Protein AF-0000000079728628 (afdb_homodimer)

Nearest PDB structures (foldseek):
  6cni-assembly1_B  TM=8.285E-01  e=4.599E-08  Homo sapiens
  3mxo-assembly2_A-2  TM=8.259E-01  e=7.856E-08  Homo sapiens
  6cni-assembly1_A  TM=7.327E-01  e=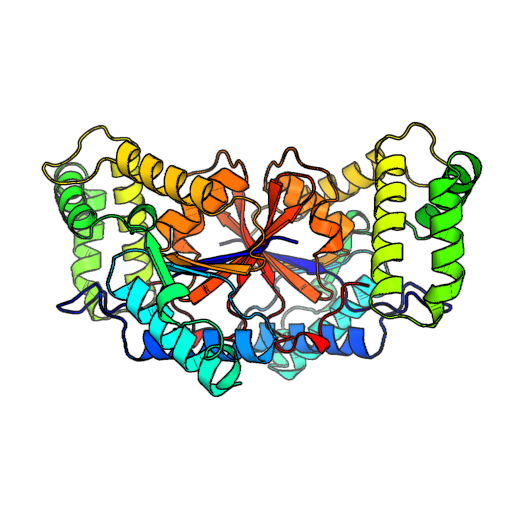1.171E-08  Homo sapiens
  1ebb-assembly1_A  TM=7.357E-01  e=1.485E-08  Geobacillus stearothermophilus
  3mxo-assembly2_B  TM=7.230E-01  e=3.416E-08  Homo sapiens

Organism: NCBI:txid2484979

Radius of gyration: 23.61 Å; Cα contacts (8 Å, |Δi|>4): 895; chains: 2; bounding box: 57×71×53 Å

pLDDT: mean 88.95, std 11.08, range [50.75, 98.69]

Sequence (490 aa):
MSVVYLIRHGQANSRGEDYDLLTDHGKKQSFLLGKYMGENGDIPDRIVTGSLRRHKETAESFLDGLRSVDRRLLKAREEESLVLRDSGWNEFSPELWSAYAKILSEKNPDFHRSLSQFAKVKLQGGIRSAALFFKLTEEILVAWRRGEETPPGIESYSDFECRVSESCERWFSPSDKERTFVFTSGTPISLVLKKILRQDTGSFDWMPWIWNTSLSTFRWVRGRYLPVSVNNVPHLPEKPDRTLFMSVVYLIRHGQANSRGEDYDLLTDHGKKQSFLLGKYMGENGDIPDRIVTGSLRRHKETAESFLDGLRSVDRRLLKAREEESLVLRDSGWNEFSPELWSAYAKILSEKNPDFHRSLSQFAKVKLQGGIRSAALFFKLTEEILVAWRRGEETPPGIESYSDFECRVSESCERWFSPSDKERTFVFTSGTPISLVLKKILRQDTGSFDWMPWIWNTSLSTFRWVRGRYLPVSVNNVPHLPEKPDRTLF

Foldseek 3Di:
DAKEKEWEFFDAPCPDPDRQHHDPLRLVLLLLQLLVCLVVPNAFPAEEFEPGPRRVSSVVSSVNSNCVNPVVSCPVPPVVRRYHYANLQEDWDPVLLVVLLVVCLVVPVVSVVLVVVLVVCVVVDDDVNLVSVVVSVVVSVVVQQVPPDDDPPGDGPVRSLVSLVVVCVVVQDDDPGRYYYYYHHLLSVLQSCCVQVVDPDDSCVCSQPAWHRFIFMWDDDPHGTDGPDDRDSPSCPDPVSIDSD/DAKEKEWEFFDAPCPDPDRQHHDPLRLVLLLLQLLVCLVVPNAFPAEEFEPGPRRVSSVVSSVNSNCVNPVVSCVVPPVVRRYHYANLQEDWDPVLLVVLLVVCLVVPVVSVVLVVVLVVCVVVDDDSNLVSVVVSVVVSVVVQQVPPDDDPPGDGPVRSLVSLVVVCVVVQDDDPGRYYYYYHHLLSVLQVCCVQVVDPDDSCVCSQPAWHRFIFMWDDDPHGTDGPDDRDSPSCPDPVSIDSD

InterPro domains:
  IPR013078 Histidine phosphatase superfamily, clade-1 [PF00300] (4-67)
  IPR013078 Histidine phosphatase superfamily, clade-1 [PF00300] (141-232)
  IPR013078 Histidine phosphatase superfamily, clade-1 [SM00855] (3-192)
  IPR029033 Histidine phosphatase superfamily [G3DSA:3.40.50.1240] (2-242)
  IPR029033 Histidine phosphatase superfamily [SSF53254] (1-239)
  IPR051021 Mitochondrial serine/threonine phosphatase [PTHR20935] (3-238)

Secondary structure (DSSP, 8-state):
--EEEEEEPPPB-TTSS-TTSBPHHHHHHHHHHHHHHHHTT---SEEEE-SSHHHHHHHHHHHHHHHHH-THHHHTS-HHHHEEE-GGGPPPPHHHHHHHHHHHHHH-HHHHHHHHHHHHHTTT-HHHHHHHHHHHHHHHHHHHHHTS---TTPPPHHHHHHHHHHHHHHHSS--S--EEEEEE-HHHHHHHHHHHHT--S-TTSSGGG--TT-EEEEEEETTEEEEEEEEE-TT--SGGG----/--EEEEEEPPPB-TTSS-TTSBPHHHHHHHHHHHHHHHHTT---SEEEE-SSHHHHHHHHHHHHHHHHH-THHHHTS-HHHHEEE-GGGPPPPHHHHHHHHHHHHHH-HHHHHHHHHHHHHTTT-HHHHHHHHHHHHHHHHHHHHHTS---TTPPPHHHHHHHHHHHHHHHSS--S--EEEEEE-HHHHHHHHHHHHT--S-TTSSGGG--TT-EEEEEEETTEEEEEEEEE-TT--SGGG----

Structure (mmCIF, N/CA/C/O backbone):
data_AF-0000000079728628-model_v1
#
loop_
_entity.id
_entity.type
_entity.pdbx_description
1 polymer 'Histidine phosphatase family protein'
#
loop_
_atom_site.group_PDB
_atom_site.id
_atom_site.type_symbol
_atom_site.label_atom_id
_atom_site.label_alt_id
_atom_site.label_comp_id
_atom_site.label_asym_id
_atom_site.label_entity_id
_atom_site.label_seq_id
_atom_site.pdbx_PDB_ins_code
_atom_site.Cartn_x
_atom_site.Cartn_y
_atom_site.Cartn_z
_atom_site.occupancy
_atom_site.B_iso_or_equiv
_atom_site.auth_seq_id
_atom_site.auth_comp_id
_atom_site.auth_asym_id
_atom_site.auth_atom_id
_atom_site.pdbx_PDB_model_num
ATOM 1 N N . MET A 1 1 ? 18.25 7.754 -0.903 1 71.19 1 MET A N 1
ATOM 2 C CA . MET A 1 1 ? 17.672 6.824 0.066 1 71.19 1 MET A CA 1
ATOM 3 C C . MET A 1 1 ? 17.25 5.527 -0.613 1 71.19 1 MET A C 1
ATOM 5 O O . MET A 1 1 ? 16.766 5.547 -1.747 1 71.19 1 MET A O 1
ATOM 9 N N . SER A 1 2 ? 17.688 4.383 -0.015 1 89.19 2 SER A N 1
ATOM 10 C CA . SER A 1 2 ? 17.562 3.053 -0.603 1 89.19 2 SER A CA 1
ATOM 11 C C . SER A 1 2 ? 16.094 2.633 -0.689 1 89.19 2 SER A C 1
ATOM 13 O O . SER A 1 2 ? 15.328 2.83 0.258 1 89.19 2 SER A O 1
ATOM 15 N N . VAL A 1 3 ? 15.719 2.264 -1.877 1 93.88 3 VAL A N 1
ATOM 16 C CA . VAL A 1 3 ? 14.344 1.825 -2.117 1 93.88 3 VAL A CA 1
ATOM 17 C C . VAL A 1 3 ? 14.352 0.425 -2.727 1 93.88 3 VAL A C 1
ATOM 19 O O . VAL A 1 3 ? 15.164 0.125 -3.602 1 93.88 3 VAL A O 1
ATOM 22 N N . VAL A 1 4 ? 13.555 -0.408 -2.25 1 95.62 4 VAL A N 1
ATOM 23 C CA . VAL A 1 4 ? 13.336 -1.728 -2.832 1 95.62 4 VAL A CA 1
ATOM 24 C C . VAL A 1 4 ? 11.898 -1.832 -3.34 1 95.62 4 VAL A C 1
ATOM 26 O O . VAL A 1 4 ? 10.953 -1.515 -2.613 1 95.62 4 VAL A O 1
ATOM 29 N N . TYR A 1 5 ? 11.75 -2.133 -4.59 1 97.06 5 TYR A N 1
ATOM 30 C CA . TYR A 1 5 ? 10.453 -2.443 -5.184 1 97.06 5 TYR A CA 1
ATOM 31 C C . TYR A 1 5 ? 10.242 -3.949 -5.277 1 97.06 5 TYR A C 1
ATOM 33 O O . TYR A 1 5 ? 11.031 -4.652 -5.914 1 97.06 5 TYR A O 1
ATOM 41 N N . LEU A 1 6 ? 9.32 -4.438 -4.617 1 97.81 6 LEU A N 1
ATOM 42 C CA . LEU A 1 6 ? 8.938 -5.836 -4.727 1 97.81 6 LEU A CA 1
ATOM 43 C C . LEU A 1 6 ? 7.762 -6.004 -5.688 1 97.81 6 LEU A C 1
ATOM 45 O O . LEU A 1 6 ? 6.707 -5.391 -5.496 1 97.81 6 LEU A O 1
ATOM 49 N N . ILE A 1 7 ? 7.945 -6.82 -6.742 1 98.69 7 ILE A N 1
ATOM 50 C CA . ILE A 1 7 ? 6.98 -6.891 -7.836 1 98.69 7 ILE A CA 1
ATOM 51 C C . ILE A 1 7 ? 6.543 -8.336 -8.039 1 98.69 7 ILE A C 1
ATOM 53 O O . ILE A 1 7 ? 7.379 -9.234 -8.18 1 98.69 7 ILE A O 1
ATOM 57 N N . ARG A 1 8 ? 5.273 -8.57 -8.07 1 98.56 8 ARG A N 1
ATOM 58 C CA . ARG A 1 8 ? 4.785 -9.891 -8.453 1 98.56 8 ARG A CA 1
ATOM 59 C C . ARG A 1 8 ? 4.871 -10.086 -9.961 1 98.56 8 ARG A C 1
ATOM 61 O O . ARG A 1 8 ? 4.691 -9.141 -10.727 1 98.56 8 ARG A O 1
ATOM 68 N N . HIS A 1 9 ? 5.051 -11.25 -10.375 1 98 9 HIS A N 1
ATOM 69 C CA . HIS A 1 9 ? 5.105 -11.539 -11.805 1 98 9 HIS A CA 1
ATOM 70 C C . HIS A 1 9 ? 3.773 -11.242 -12.477 1 98 9 HIS A C 1
ATOM 72 O O . HIS A 1 9 ? 2.748 -11.109 -11.812 1 98 9 HIS A O 1
ATOM 78 N N . GLY A 1 10 ? 3.836 -11.109 -13.844 1 97.44 10 GLY A N 1
ATOM 79 C CA . GLY A 1 10 ? 2.623 -10.953 -14.625 1 97.44 10 GLY A CA 1
ATOM 80 C C . GLY A 1 10 ? 1.761 -12.203 -14.648 1 97.44 10 GLY A C 1
ATOM 81 O O . GLY A 1 10 ? 2.17 -13.25 -14.148 1 97.44 10 GLY A O 1
ATOM 82 N N . GLN A 1 11 ? 0.566 -12.055 -15.234 1 94.56 11 GLN A N 1
ATOM 83 C CA . GLN A 1 11 ? -0.338 -13.195 -15.32 1 94.56 11 GLN A CA 1
ATOM 84 C C . GLN A 1 11 ? 0.328 -14.375 -16.031 1 94.56 11 GLN A C 1
ATOM 86 O O . GLN A 1 11 ? 0.88 -14.227 -17.109 1 94.56 11 GLN A O 1
ATOM 91 N N . ALA A 1 12 ? 0.303 -15.469 -15.352 1 91 12 ALA A N 1
ATOM 92 C CA . ALA A 1 12 ? 0.895 -16.688 -15.891 1 91 12 ALA A CA 1
ATOM 93 C C . ALA A 1 12 ? -0.183 -17.641 -16.391 1 91 12 ALA A C 1
ATOM 95 O O . ALA A 1 12 ? -1.354 -17.516 -16.031 1 91 12 ALA A O 1
ATOM 96 N N . ASN A 1 13 ? 0.182 -18.422 -17.344 1 78.5 13 ASN A N 1
ATOM 97 C CA . ASN A 1 13 ? -0.717 -19.406 -17.953 1 78.5 13 ASN A CA 1
ATOM 98 C C . ASN A 1 13 ? -0.971 -20.578 -17.016 1 78.5 13 ASN A C 1
ATOM 100 O O . ASN A 1 13 ? -0.383 -21.656 -17.188 1 78.5 13 ASN A O 1
ATOM 104 N N . SER A 1 14 ? -1.771 -20.359 -15.984 1 61.97 14 SER A N 1
ATOM 105 C CA . SER A 1 14 ? -2.029 -21.391 -14.977 1 61.97 14 SER A CA 1
ATOM 106 C C . SER A 1 14 ? -2.768 -22.578 -15.57 1 61.97 14 SER A C 1
ATOM 108 O O . SER A 1 14 ? -2.762 -23.672 -15 1 61.97 14 SER A O 1
ATOM 110 N N . ARG A 1 15 ? -3.418 -22.344 -16.703 1 56 15 ARG A N 1
ATOM 111 C CA . ARG A 1 15 ? -4.281 -23.359 -17.281 1 56 15 ARG A CA 1
ATOM 112 C C . ARG A 1 15 ? -3.562 -24.125 -18.391 1 56 15 ARG A C 1
ATOM 114 O O . ARG A 1 15 ? -4.082 -25.109 -18.922 1 56 15 ARG A O 1
ATOM 121 N N . GLY A 1 16 ? -2.471 -23.562 -18.703 1 52.44 16 GLY A N 1
ATOM 122 C CA . GLY A 1 16 ? -1.885 -24.219 -19.859 1 52.44 16 GLY A CA 1
ATOM 123 C C . GLY A 1 16 ? -0.925 -25.328 -19.5 1 52.44 16 GLY A C 1
ATOM 124 O O . GLY A 1 16 ? -0.85 -25.734 -18.328 1 52.44 16 GLY A O 1
ATOM 125 N N . GLU A 1 17 ? -0.405 -25.922 -20.5 1 53.25 17 GLU A N 1
ATOM 126 C CA . GLU A 1 17 ? 0.553 -27.016 -20.375 1 53.25 17 GLU A CA 1
ATOM 127 C C . GLU A 1 17 ? 1.795 -26.578 -19.609 1 53.25 17 GLU A C 1
ATOM 129 O O . GLU A 1 17 ? 2.369 -27.375 -18.844 1 53.25 17 GLU A O 1
ATOM 134 N N . ASP A 1 18 ? 2.051 -25.234 -19.781 1 65.12 18 ASP A N 1
ATOM 135 C CA . ASP A 1 18 ? 3.236 -24.719 -19.094 1 65.12 18 ASP A CA 1
ATOM 136 C C . ASP A 1 18 ? 2.875 -23.594 -18.125 1 65.12 18 ASP A C 1
ATOM 138 O O . ASP A 1 18 ? 2.695 -22.453 -18.531 1 65.12 18 ASP A O 1
ATOM 142 N N . TYR A 1 19 ? 2.818 -23.906 -16.828 1 67.81 19 TYR A N 1
ATOM 143 C CA . TYR A 1 19 ? 2.305 -23.047 -15.773 1 67.81 19 TYR A CA 1
ATOM 144 C C . TYR A 1 19 ? 3.262 -21.891 -15.484 1 67.81 19 TYR A C 1
ATOM 146 O O . TYR A 1 19 ? 2.879 -20.891 -14.867 1 67.81 19 TYR A O 1
ATOM 154 N N . ASP A 1 20 ? 4.395 -21.969 -16.109 1 82.44 20 ASP A N 1
ATOM 155 C CA . ASP A 1 20 ? 5.418 -21 -15.711 1 82.44 20 ASP A CA 1
ATOM 156 C C . ASP A 1 20 ? 5.641 -19.953 -16.797 1 82.44 20 ASP A C 1
ATOM 158 O O . ASP A 1 20 ? 6.52 -19.109 -16.672 1 82.44 20 ASP A O 1
ATOM 162 N N . LEU A 1 21 ? 4.703 -19.969 -17.812 1 88.31 21 LEU A N 1
ATOM 163 C CA . LEU A 1 21 ? 4.789 -18.984 -18.875 1 88.31 21 LEU A CA 1
ATOM 164 C C . LEU A 1 21 ? 3.791 -17.844 -18.656 1 88.31 21 LEU A C 1
ATOM 166 O O . LEU A 1 21 ? 2.652 -18.094 -18.25 1 88.31 21 LEU A O 1
ATOM 170 N N . LEU A 1 22 ? 4.266 -16.656 -18.984 1 93.81 22 LEU A N 1
ATOM 171 C CA . LEU A 1 22 ? 3.326 -15.547 -18.938 1 93.81 22 LEU A CA 1
ATOM 172 C C . LEU A 1 22 ? 2.328 -15.625 -20.094 1 93.81 22 LEU A C 1
ATOM 174 O O . LEU A 1 22 ? 2.689 -16.016 -21.203 1 93.81 22 LEU A O 1
ATOM 178 N N . THR A 1 23 ? 1.086 -15.336 -19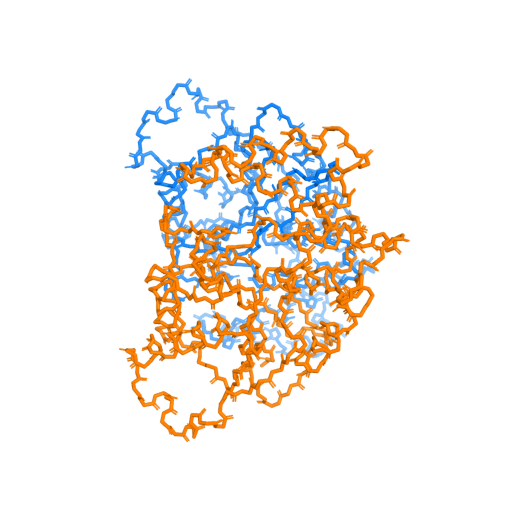.875 1 93.5 23 THR A N 1
ATOM 179 C CA . THR A 1 23 ? 0.132 -15.094 -20.953 1 93.5 23 THR A CA 1
ATOM 180 C C . THR A 1 23 ? 0.472 -13.805 -21.703 1 93.5 23 THR A C 1
ATOM 182 O O . THR A 1 23 ? 1.325 -13.031 -21.25 1 93.5 23 THR A O 1
ATOM 185 N N . ASP A 1 24 ? -0.132 -13.609 -22.844 1 95.12 24 ASP A N 1
ATOM 186 C CA . ASP A 1 24 ? 0.034 -12.336 -23.547 1 95.12 24 ASP A CA 1
ATOM 187 C C . ASP A 1 24 ? -0.398 -11.172 -22.672 1 95.12 24 ASP A C 1
ATOM 189 O O . ASP A 1 24 ? 0.229 -10.109 -22.688 1 95.12 24 ASP A O 1
ATOM 193 N N . HIS A 1 25 ? -1.435 -11.391 -21.938 1 95.88 25 HIS A N 1
ATOM 194 C CA . HIS A 1 25 ? -1.896 -10.367 -21 1 95.88 25 HIS A CA 1
ATOM 195 C C . HIS A 1 25 ? -0.85 -10.078 -19.922 1 95.88 25 HIS A C 1
ATOM 197 O O . HIS A 1 25 ? -0.616 -8.922 -19.578 1 95.88 25 HIS A O 1
ATOM 203 N N . GLY A 1 26 ? -0.226 -11.109 -19.391 1 97 26 GLY A N 1
ATOM 204 C CA . GLY A 1 26 ? 0.833 -10.953 -18.406 1 97 26 GLY A CA 1
ATOM 205 C C . GLY A 1 26 ? 2.018 -10.156 -18.922 1 97 26 GLY A C 1
ATOM 206 O O . GLY A 1 26 ? 2.58 -9.336 -18.203 1 97 26 GLY A O 1
ATOM 207 N N . LYS A 1 27 ? 2.369 -10.43 -20.156 1 97.81 27 LYS A N 1
ATOM 208 C CA . LYS A 1 27 ? 3.449 -9.672 -20.781 1 97.81 27 LYS A CA 1
ATOM 209 C C . LYS A 1 27 ? 3.072 -8.203 -20.938 1 97.81 27 LYS A C 1
ATOM 211 O O . LYS A 1 27 ? 3.893 -7.32 -20.672 1 97.81 27 LYS A O 1
ATOM 216 N N . LYS A 1 28 ? 1.861 -8.039 -21.328 1 98.19 28 LYS A N 1
ATOM 217 C CA . LYS A 1 28 ? 1.373 -6.668 -21.469 1 98.19 28 LYS A CA 1
ATOM 218 C C . LYS A 1 28 ? 1.369 -5.934 -20.141 1 98.19 28 LYS A C 1
ATOM 220 O O . LYS A 1 28 ? 1.788 -4.777 -20.062 1 98.19 28 LYS A O 1
ATOM 225 N N . GLN A 1 29 ? 0.882 -6.555 -19.078 1 98.25 29 GLN A N 1
ATOM 226 C CA . GLN A 1 29 ? 0.913 -5.98 -17.75 1 98.25 29 GLN A CA 1
ATOM 227 C C . GLN A 1 29 ? 2.322 -5.535 -17.375 1 98.25 29 GLN A C 1
ATOM 229 O O . GLN A 1 29 ? 2.516 -4.426 -16.875 1 98.25 29 GLN A O 1
ATOM 234 N N . SER A 1 30 ? 3.24 -6.438 -17.656 1 98.44 30 SER A N 1
ATOM 235 C CA . SER A 1 30 ? 4.633 -6.199 -17.281 1 98.44 30 SER A CA 1
ATOM 236 C C . SER A 1 30 ? 5.223 -5.043 -18.094 1 98.44 30 SER A C 1
ATOM 238 O O . SER A 1 30 ? 5.926 -4.195 -17.531 1 98.44 30 SER A O 1
ATOM 240 N N . PHE A 1 31 ? 4.926 -5.039 -19.359 1 98.5 31 PHE A N 1
ATOM 241 C CA . PHE A 1 31 ? 5.371 -3.961 -20.234 1 98.5 31 PHE A CA 1
ATOM 242 C C . PHE A 1 31 ? 4.844 -2.615 -19.734 1 98.5 31 PHE A C 1
ATOM 244 O O . PHE A 1 31 ? 5.598 -1.645 -19.641 1 98.5 31 PHE A O 1
ATOM 251 N N . LEU A 1 32 ? 3.572 -2.592 -19.422 1 98.38 32 LEU A N 1
ATOM 252 C CA . LEU A 1 32 ? 2.939 -1.359 -18.969 1 98.38 32 LEU A CA 1
ATOM 253 C C . LEU A 1 32 ? 3.566 -0.879 -17.672 1 98.38 32 LEU A C 1
ATOM 255 O O . LEU A 1 32 ? 3.695 0.327 -17.438 1 98.38 32 LEU A O 1
ATOM 259 N N . LEU A 1 33 ? 3.926 -1.809 -16.797 1 98.19 33 LEU A N 1
ATOM 260 C CA . LEU A 1 33 ? 4.605 -1.437 -15.555 1 98.19 33 LEU A CA 1
ATOM 261 C C . LEU A 1 33 ? 5.941 -0.763 -15.852 1 98.19 33 LEU A C 1
ATOM 263 O O . LEU A 1 33 ? 6.262 0.276 -15.266 1 98.19 33 LEU A O 1
ATOM 267 N N . GLY A 1 34 ? 6.695 -1.379 -16.734 1 97.25 34 GLY A N 1
ATOM 268 C CA . GLY A 1 34 ? 7.961 -0.784 -17.125 1 97.25 34 GLY A CA 1
ATOM 269 C C . GLY A 1 34 ? 7.812 0.613 -17.703 1 97.25 34 GLY A C 1
ATOM 270 O O . GLY A 1 34 ? 8.57 1.518 -17.359 1 97.25 34 GLY A O 1
ATOM 271 N N . LYS A 1 35 ? 6.875 0.742 -18.594 1 97.12 35 LYS A N 1
ATOM 272 C CA . LYS A 1 35 ? 6.605 2.043 -19.203 1 97.12 35 LYS A CA 1
ATOM 273 C C . LYS A 1 35 ? 6.238 3.078 -18.141 1 97.12 35 LYS A C 1
ATOM 275 O O . LYS A 1 35 ? 6.77 4.191 -18.141 1 97.12 35 LYS A O 1
ATOM 280 N N . TYR A 1 36 ? 5.34 2.693 -17.25 1 96.81 36 TYR A N 1
ATOM 281 C CA . TYR A 1 36 ? 4.906 3.578 -16.172 1 96.81 36 TYR A CA 1
ATOM 282 C C . TYR A 1 36 ? 6.09 4.031 -15.336 1 96.81 36 TYR A C 1
ATOM 284 O O . TYR A 1 36 ? 6.234 5.223 -15.047 1 96.81 36 TYR A O 1
ATOM 292 N N . MET A 1 37 ? 6.902 3.074 -14.891 1 95.25 37 MET A N 1
ATOM 293 C CA . MET A 1 37 ? 8.055 3.391 -14.047 1 95.25 37 MET A CA 1
ATOM 294 C C . MET A 1 37 ? 9.039 4.293 -14.781 1 95.25 37 MET A C 1
ATOM 296 O O . MET A 1 37 ? 9.57 5.242 -14.203 1 95.25 37 MET A O 1
ATOM 300 N N . GLY A 1 38 ? 9.281 4.012 -16.016 1 93.62 38 GLY A N 1
ATOM 301 C CA . GLY A 1 38 ? 10.148 4.848 -16.828 1 93.62 38 GLY A CA 1
ATOM 302 C C . GLY A 1 38 ? 9.648 6.273 -16.969 1 93.62 38 GLY A C 1
ATOM 303 O O . GLY A 1 38 ? 10.414 7.227 -16.812 1 93.62 38 GLY A O 1
ATOM 304 N N . GLU A 1 39 ? 8.375 6.387 -17.25 1 94.25 39 GLU A N 1
ATOM 305 C CA . GLU A 1 39 ? 7.762 7.699 -17.438 1 94.25 39 GLU A CA 1
ATOM 306 C C . GLU A 1 39 ? 7.832 8.516 -16.141 1 94.25 39 GLU A C 1
ATOM 308 O O . GLU A 1 39 ? 7.871 9.75 -16.188 1 94.25 39 GLU A O 1
ATOM 313 N N . ASN A 1 40 ? 7.852 7.836 -15.062 1 93 40 ASN A N 1
ATOM 314 C CA . ASN A 1 40 ? 7.859 8.523 -13.781 1 93 40 ASN A CA 1
ATOM 315 C C . ASN A 1 40 ? 9.273 8.648 -13.211 1 93 40 ASN A C 1
ATOM 317 O O . ASN A 1 40 ? 9.453 9.094 -12.078 1 93 40 ASN A O 1
ATOM 321 N N . GLY A 1 41 ? 10.297 8.195 -13.891 1 89.81 41 GLY A N 1
ATOM 322 C CA . GLY A 1 41 ? 11.688 8.375 -13.516 1 89.81 41 GLY A CA 1
ATOM 323 C C . GLY A 1 41 ? 12.172 7.355 -12.5 1 89.81 41 GLY A C 1
ATOM 324 O O . GLY A 1 41 ? 13.203 7.559 -11.852 1 89.81 41 GLY A O 1
ATOM 325 N N . ASP A 1 42 ? 11.461 6.324 -12.266 1 91.25 42 ASP A N 1
ATOM 326 C CA . ASP A 1 42 ? 11.875 5.258 -11.359 1 91.25 42 ASP A CA 1
ATOM 327 C C . ASP A 1 42 ? 12.633 4.16 -12.102 1 91.25 42 ASP A C 1
ATOM 329 O O . ASP A 1 42 ? 12.094 3.082 -12.352 1 91.25 42 ASP A O 1
ATOM 333 N N . ILE A 1 43 ? 13.859 4.414 -12.359 1 91.19 43 ILE A N 1
ATOM 334 C CA . ILE A 1 43 ? 14.727 3.547 -13.148 1 91.19 43 ILE A CA 1
ATOM 335 C C . ILE A 1 43 ? 15.531 2.645 -12.219 1 91.19 43 ILE A C 1
ATOM 337 O O . ILE A 1 43 ? 16.172 3.119 -11.273 1 91.19 43 ILE A O 1
ATOM 341 N N . PRO A 1 44 ? 15.531 1.35 -12.508 1 92.06 44 PRO A N 1
ATOM 342 C CA . PRO A 1 44 ? 16.266 0.439 -11.625 1 92.06 44 PRO A CA 1
ATOM 343 C C . PRO A 1 44 ? 17.781 0.625 -11.711 1 92.06 44 PRO A C 1
ATOM 345 O O . PRO A 1 44 ? 18.312 0.827 -12.805 1 92.06 44 PRO A O 1
ATOM 348 N N . ASP A 1 45 ? 18.422 0.64 -10.523 1 90.38 45 ASP A N 1
ATOM 349 C CA . ASP A 1 45 ? 19.875 0.49 -10.445 1 90.38 45 ASP A CA 1
ATOM 350 C C . ASP A 1 45 ? 20.281 -0.983 -10.438 1 90.38 45 ASP A C 1
ATOM 352 O O . ASP A 1 45 ? 21.406 -1.324 -10.789 1 90.38 45 ASP A O 1
ATOM 356 N N . ARG A 1 46 ? 19.328 -1.795 -10.016 1 91.69 46 ARG A N 1
ATOM 357 C CA . ARG A 1 46 ? 19.5 -3.24 -9.914 1 91.69 46 ARG A CA 1
ATOM 358 C C . ARG A 1 46 ? 18.156 -3.963 -10.078 1 91.69 46 ARG A C 1
ATOM 360 O O . ARG A 1 46 ? 17.141 -3.514 -9.555 1 91.69 46 ARG A O 1
ATOM 367 N N . ILE A 1 47 ? 18.25 -5.047 -10.82 1 94.88 47 ILE A N 1
ATOM 368 C CA . ILE A 1 47 ? 17.094 -5.918 -10.953 1 94.88 47 ILE A CA 1
ATOM 369 C C . ILE A 1 47 ? 17.422 -7.316 -10.445 1 94.88 47 ILE A C 1
ATOM 371 O O . ILE A 1 47 ? 18.484 -7.863 -10.773 1 94.88 47 ILE A O 1
ATOM 375 N N . VAL A 1 48 ? 16.625 -7.812 -9.602 1 96.56 48 VAL A N 1
ATOM 376 C CA . VAL A 1 48 ? 16.75 -9.18 -9.094 1 96.56 48 VAL A CA 1
ATOM 377 C C . VAL A 1 48 ? 15.516 -9.984 -9.461 1 96.56 48 VAL A C 1
ATOM 379 O O . VAL A 1 48 ? 14.391 -9.523 -9.281 1 96.56 48 VAL A O 1
ATOM 382 N N . THR A 1 49 ? 15.648 -11.148 -10.07 1 97.38 49 THR A N 1
ATOM 383 C CA . THR A 1 49 ? 14.523 -12.023 -10.367 1 97.38 49 THR A CA 1
ATOM 384 C C . THR A 1 49 ? 14.703 -13.383 -9.695 1 97.38 49 THR A C 1
ATOM 386 O O . THR A 1 49 ? 15.828 -13.812 -9.453 1 97.38 49 THR A O 1
ATOM 389 N N . GLY A 1 50 ? 13.586 -13.992 -9.359 1 97.5 50 GLY A N 1
ATOM 390 C CA . GLY A 1 50 ? 13.672 -15.43 -9.141 1 97.5 50 GLY A CA 1
ATOM 391 C C . GLY A 1 50 ? 14.164 -16.188 -10.367 1 97.5 50 GLY A C 1
ATOM 392 O O . GLY A 1 50 ? 14.469 -15.578 -11.391 1 97.5 50 GLY A O 1
ATOM 393 N N . SER A 1 51 ? 14.227 -17.5 -10.219 1 96.81 51 SER A N 1
ATOM 394 C CA . SER A 1 51 ? 14.758 -18.297 -11.32 1 96.81 51 SER A CA 1
ATOM 395 C C . SER A 1 51 ? 13.641 -18.859 -12.188 1 96.81 51 SER A C 1
ATOM 397 O O . SER A 1 51 ? 13.891 -19.469 -13.227 1 96.81 51 SER A O 1
ATOM 399 N N . LEU A 1 52 ? 12.383 -18.719 -11.797 1 95.31 52 LEU A N 1
ATOM 400 C CA . LEU A 1 52 ? 11.266 -19.219 -12.586 1 95.31 52 LEU A CA 1
ATOM 401 C C . LEU A 1 52 ? 11.117 -18.422 -13.883 1 95.31 52 LEU A C 1
ATOM 403 O O . LEU A 1 52 ? 11.422 -17.234 -13.922 1 95.31 52 LEU A O 1
ATOM 407 N N . ARG A 1 53 ? 10.633 -19.062 -14.891 1 94.94 53 ARG A N 1
ATOM 408 C CA . ARG A 1 53 ? 10.477 -18.422 -16.188 1 94.94 53 ARG A CA 1
ATOM 409 C C . ARG A 1 53 ? 9.547 -17.219 -16.094 1 94.94 53 ARG A C 1
ATOM 411 O O . ARG A 1 53 ? 9.805 -16.172 -16.703 1 94.94 53 ARG A O 1
ATOM 418 N N . ARG A 1 54 ? 8.469 -17.328 -15.367 1 95.56 54 ARG A N 1
ATOM 419 C CA . ARG A 1 54 ? 7.512 -16.234 -15.242 1 95.56 54 ARG A CA 1
ATOM 420 C C . ARG A 1 54 ? 8.156 -15 -14.609 1 95.56 54 ARG A C 1
ATOM 422 O O . ARG A 1 54 ? 7.805 -13.867 -14.938 1 95.56 54 ARG A O 1
ATOM 429 N N . HIS A 1 55 ? 9.109 -15.195 -13.68 1 97.25 55 HIS A N 1
ATOM 430 C CA . HIS A 1 55 ? 9.828 -14.07 -13.094 1 97.25 55 HIS A CA 1
ATOM 431 C C . HIS A 1 55 ? 10.711 -13.383 -14.133 1 97.25 55 HIS A C 1
ATOM 433 O O . HIS A 1 55 ? 10.68 -12.156 -14.266 1 97.25 55 HIS A O 1
ATOM 439 N N . LYS A 1 56 ? 11.414 -14.219 -14.859 1 96.5 56 LYS A N 1
ATOM 440 C CA . LYS A 1 56 ? 12.344 -13.711 -15.867 1 96.5 56 LYS A CA 1
ATOM 441 C C . LYS A 1 56 ? 11.602 -12.992 -16.984 1 96.5 56 LYS A C 1
ATOM 443 O O . LYS A 1 56 ? 11.984 -11.898 -17.391 1 96.5 56 LYS A O 1
ATOM 448 N N . GLU A 1 57 ? 10.539 -13.617 -17.438 1 96.75 57 GLU A N 1
ATOM 449 C CA . GLU A 1 57 ? 9.75 -13.023 -18.516 1 96.75 57 GLU A CA 1
ATOM 450 C C . GLU A 1 57 ? 9.125 -11.695 -18.078 1 96.75 57 GLU A C 1
ATOM 452 O O . GLU A 1 57 ? 9.008 -10.773 -18.875 1 96.75 57 GLU A O 1
ATOM 457 N N . THR A 1 58 ? 8.703 -11.664 -16.844 1 97.88 58 THR A N 1
ATOM 458 C CA . THR A 1 58 ? 8.148 -10.414 -16.328 1 97.88 58 THR A CA 1
ATOM 459 C C . THR A 1 58 ? 9.188 -9.305 -16.359 1 97.88 58 THR A C 1
ATOM 461 O O . THR A 1 58 ? 8.906 -8.195 -16.812 1 97.88 58 THR A O 1
ATOM 464 N N . ALA A 1 59 ? 10.367 -9.602 -15.867 1 97.12 59 ALA A N 1
ATOM 465 C CA . ALA A 1 59 ? 11.453 -8.617 -15.852 1 97.12 59 ALA A CA 1
ATOM 466 C C . ALA A 1 59 ? 11.812 -8.18 -17.266 1 97.12 59 ALA A C 1
ATOM 468 O O . ALA A 1 59 ? 12.055 -6.996 -17.516 1 97.12 59 ALA A O 1
ATOM 469 N N . GLU A 1 60 ? 11.836 -9.148 -18.141 1 96.19 60 GLU A N 1
ATOM 470 C CA . GLU A 1 60 ? 12.164 -8.844 -19.531 1 96.19 60 GLU A CA 1
ATOM 471 C C . GLU A 1 60 ? 11.141 -7.898 -20.141 1 96.19 60 GLU A C 1
ATOM 473 O O . GLU A 1 60 ? 11.508 -6.906 -20.781 1 96.19 60 GLU A O 1
ATOM 478 N N . SER A 1 61 ? 9.859 -8.234 -20.031 1 97.5 61 SER A N 1
ATOM 479 C CA . SER A 1 61 ? 8.797 -7.387 -20.562 1 97.5 61 SER A CA 1
ATOM 480 C C . SER A 1 61 ? 8.812 -6.012 -19.891 1 97.5 61 SER A C 1
ATOM 482 O O . SER A 1 61 ? 8.539 -5 -20.547 1 97.5 61 SER A O 1
ATOM 484 N N . PHE A 1 62 ? 9.055 -5.977 -18.609 1 97.5 62 PHE A N 1
ATOM 485 C CA . PHE A 1 62 ? 9.211 -4.723 -17.875 1 97.5 62 PHE A CA 1
ATOM 486 C C . PHE A 1 62 ? 10.305 -3.863 -18.5 1 97.5 62 PHE A C 1
ATOM 488 O O . PHE A 1 62 ? 10.102 -2.672 -18.75 1 97.5 62 PHE A O 1
ATOM 495 N N . LEU A 1 63 ? 11.445 -4.453 -18.75 1 95 63 LEU A N 1
ATOM 496 C CA . LEU A 1 63 ? 12.57 -3.734 -19.359 1 95 63 LEU A CA 1
ATOM 497 C C . LEU A 1 63 ? 12.195 -3.217 -20.75 1 95 63 LEU A C 1
ATOM 499 O O . LEU A 1 63 ? 12.609 -2.121 -21.125 1 95 63 LEU A O 1
ATOM 503 N N . ASP A 1 64 ? 11.469 -4.059 -21.469 1 95.38 64 ASP A N 1
ATOM 504 C CA . ASP A 1 64 ? 10.977 -3.594 -22.766 1 95.38 64 ASP A CA 1
ATOM 505 C C . ASP A 1 64 ? 10.133 -2.33 -22.609 1 95.38 64 ASP A C 1
ATOM 507 O O . ASP A 1 64 ? 10.25 -1.398 -23.406 1 95.38 64 ASP A O 1
ATOM 511 N N . GLY A 1 65 ? 9.273 -2.342 -21.609 1 96.5 65 GLY A N 1
ATOM 512 C CA . GLY A 1 65 ? 8.484 -1.155 -21.312 1 96.5 65 GLY A CA 1
ATOM 513 C C . GLY A 1 65 ? 9.336 0.055 -20.969 1 96.5 65 GLY A C 1
ATOM 514 O O . GLY A 1 65 ? 9.055 1.166 -21.422 1 96.5 65 GLY A O 1
ATOM 515 N N . LEU A 1 66 ? 10.305 -0.155 -20.141 1 94.12 66 LEU A N 1
ATOM 516 C CA . LEU A 1 66 ? 11.227 0.911 -19.766 1 94.12 66 LEU A CA 1
ATOM 517 C C . LEU A 1 66 ? 11.922 1.488 -20.984 1 94.12 66 LEU A C 1
ATOM 519 O O . LEU A 1 66 ? 12.039 2.707 -21.125 1 94.12 66 LEU A O 1
ATOM 523 N N . ARG A 1 67 ? 12.359 0.648 -21.828 1 92.62 67 ARG A N 1
ATOM 524 C CA . ARG A 1 67 ? 13.078 1.044 -23.047 1 92.62 67 ARG A CA 1
ATOM 525 C C . ARG A 1 67 ? 12.18 1.849 -23.969 1 92.62 67 ARG A C 1
ATOM 527 O O . ARG A 1 67 ? 12.656 2.703 -24.719 1 92.62 67 ARG A O 1
ATOM 534 N N . SER A 1 68 ? 10.922 1.552 -23.938 1 94.25 68 SER A N 1
ATOM 535 C CA . SER A 1 68 ? 9.984 2.262 -24.797 1 94.25 68 SER A CA 1
ATOM 536 C C . SER A 1 68 ? 9.898 3.738 -24.422 1 94.25 68 SER A C 1
ATOM 538 O O . SER A 1 68 ? 9.461 4.562 -25.234 1 94.25 68 SER A O 1
ATOM 540 N N . VAL A 1 69 ? 10.195 4.117 -23.25 1 92 69 VAL A N 1
ATOM 541 C CA . VAL A 1 69 ? 10.18 5.496 -22.781 1 92 69 VAL A CA 1
ATOM 542 C C . VAL A 1 69 ? 11.508 6.172 -23.109 1 92 69 VAL A C 1
ATOM 544 O O . VAL A 1 69 ? 11.531 7.277 -23.641 1 92 69 VAL A O 1
ATOM 547 N N . ASP A 1 70 ? 12.594 5.641 -22.672 1 80.06 70 ASP A N 1
ATOM 548 C CA . ASP A 1 70 ? 13.93 6.145 -22.969 1 80.06 70 ASP A CA 1
ATOM 549 C C . ASP A 1 70 ? 14.906 4.996 -23.203 1 80.06 70 ASP A C 1
ATOM 551 O O . ASP A 1 70 ? 15.266 4.273 -22.281 1 80.06 70 ASP A O 1
ATOM 555 N N . ARG A 1 71 ? 15.297 4.91 -24.359 1 67.56 71 ARG A N 1
ATOM 556 C CA . ARG A 1 71 ? 16.188 3.828 -24.766 1 67.56 71 ARG A CA 1
ATOM 557 C C . ARG A 1 71 ? 17.547 3.951 -24.078 1 67.56 71 ARG A C 1
ATOM 559 O O . ARG A 1 71 ? 18.234 2.951 -23.875 1 67.56 71 ARG A O 1
ATOM 566 N N . ARG A 1 72 ? 17.953 5.137 -23.859 1 64.56 72 ARG A N 1
ATOM 567 C CA . ARG A 1 72 ? 19.281 5.418 -23.312 1 64.56 72 ARG A CA 1
ATOM 568 C C . ARG A 1 72 ? 19.344 5.082 -21.828 1 64.56 72 ARG A C 1
ATOM 570 O O . ARG A 1 72 ? 20.438 5.051 -21.25 1 64.56 72 ARG A O 1
ATOM 577 N N . LEU A 1 73 ? 18.266 4.953 -21.281 1 63.25 73 LEU A N 1
ATOM 578 C CA . LEU A 1 73 ? 18.156 4.809 -19.828 1 63.25 73 LEU A CA 1
ATOM 579 C C . LEU A 1 73 ? 18.891 3.564 -19.359 1 63.25 73 LEU A C 1
ATOM 581 O O . LEU A 1 73 ? 19.469 3.562 -18.266 1 63.25 73 LEU A O 1
ATOM 585 N N . LEU A 1 74 ? 18.797 2.457 -20.328 1 62.06 74 LEU A N 1
ATOM 586 C CA . LEU A 1 74 ? 19.391 1.215 -19.844 1 62.06 74 LEU A CA 1
ATOM 587 C C . LEU A 1 74 ? 20.781 1.004 -20.422 1 62.06 74 LEU A C 1
ATOM 589 O O . LEU A 1 74 ? 21.5 0.094 -20.016 1 62.06 74 LEU A O 1
ATOM 593 N N . LYS A 1 75 ? 21.094 1.69 -21.547 1 54.53 75 LYS A N 1
ATOM 594 C CA . LYS A 1 75 ? 22.328 1.414 -22.266 1 54.53 75 LYS A CA 1
ATOM 595 C C . LYS A 1 75 ? 23.547 1.54 -21.359 1 54.53 75 LYS A C 1
ATOM 597 O O . LYS A 1 75 ? 24.5 0.778 -21.484 1 54.53 75 LYS A O 1
ATOM 602 N N . ALA A 1 76 ? 23.703 2.678 -20.844 1 50.75 76 ALA A N 1
ATOM 603 C CA . ALA A 1 76 ? 25 2.898 -20.219 1 50.75 76 ALA A CA 1
ATOM 604 C C . ALA A 1 76 ? 25.328 1.79 -19.234 1 50.75 76 ALA A C 1
ATOM 606 O O . ALA A 1 76 ? 26.469 1.676 -18.766 1 50.75 76 ALA A O 1
ATOM 607 N N . ARG A 1 77 ? 24.219 1.316 -18.516 1 52.38 77 ARG A N 1
ATOM 608 C CA . ARG A 1 77 ? 24.469 0.284 -17.516 1 52.38 77 ARG A CA 1
ATOM 609 C C . ARG A 1 77 ? 24.5 -1.101 -18.141 1 52.38 77 ARG A C 1
ATOM 611 O O . ARG A 1 77 ? 23.688 -1.405 -19.031 1 52.38 77 ARG A O 1
ATOM 618 N N . GLU A 1 78 ? 25.578 -1.623 -18.516 1 52.53 78 GLU A N 1
ATOM 619 C CA . GLU A 1 78 ? 25.641 -2.969 -19.078 1 52.53 78 GLU A CA 1
ATOM 620 C C . GLU A 1 78 ? 24.484 -3.832 -18.594 1 52.53 78 GLU A C 1
ATOM 622 O O . GLU A 1 78 ? 24.375 -4.117 -17.406 1 52.53 78 GLU A O 1
ATOM 627 N N . GLU A 1 79 ? 23.375 -3.914 -19.344 1 54.78 79 GLU A N 1
ATOM 628 C CA . GLU A 1 79 ? 22.141 -4.645 -19.062 1 54.78 79 GLU A CA 1
ATOM 629 C C . GLU A 1 79 ? 22.422 -5.922 -18.266 1 54.78 79 GLU A C 1
ATOM 631 O O . GLU A 1 79 ? 21.672 -6.262 -17.359 1 54.78 79 GLU A O 1
ATOM 636 N N . GLU A 1 80 ? 23.438 -6.668 -18.781 1 57.03 80 GLU A N 1
ATOM 637 C CA . GLU A 1 80 ? 23.734 -7.953 -18.156 1 57.03 80 GLU A CA 1
ATOM 638 C C . GLU A 1 80 ? 24.078 -7.781 -16.672 1 57.03 80 GLU A C 1
ATOM 640 O O . GLU A 1 80 ? 23.766 -8.656 -15.859 1 57.03 80 GLU A O 1
ATOM 645 N N . SER A 1 81 ? 24.594 -6.609 -16.438 1 61.84 81 SER A N 1
ATOM 646 C CA . SER A 1 81 ? 25.031 -6.367 -15.07 1 61.84 81 SER A CA 1
ATOM 647 C C . SER A 1 81 ? 23.891 -5.801 -14.227 1 61.84 81 SER A C 1
ATOM 649 O O . SER A 1 81 ? 23.969 -5.77 -13 1 61.84 81 SER A O 1
ATOM 651 N N . LEU A 1 82 ? 22.75 -5.711 -14.852 1 80.69 82 LEU A N 1
ATOM 652 C CA . LEU A 1 82 ? 21.625 -5.074 -14.18 1 80.69 82 LEU A CA 1
ATOM 653 C C . LEU A 1 82 ? 20.688 -6.117 -13.586 1 80.69 82 LEU A C 1
ATOM 655 O O . LEU A 1 82 ? 20.109 -5.902 -12.508 1 80.69 82 LEU A O 1
ATOM 659 N N . VAL A 1 83 ? 20.719 -7.324 -14.188 1 89.81 83 VAL A N 1
ATOM 660 C CA . VAL A 1 83 ? 19.75 -8.336 -13.781 1 89.81 83 VAL A CA 1
ATOM 661 C C . VAL A 1 83 ? 20.453 -9.484 -13.078 1 89.81 83 VAL A C 1
ATOM 663 O O . VAL A 1 83 ? 21.312 -10.148 -13.664 1 89.81 83 VAL A O 1
ATOM 666 N N . LEU A 1 84 ? 20.188 -9.711 -11.883 1 93.19 84 LEU A N 1
ATOM 667 C CA . LEU A 1 84 ? 20.703 -10.812 -11.078 1 93.19 84 LEU A CA 1
ATOM 668 C C . LEU A 1 84 ? 19.594 -11.828 -10.781 1 93.19 84 LEU A C 1
ATOM 670 O O . LEU A 1 84 ? 18.422 -11.484 -10.734 1 93.19 84 LEU A O 1
ATOM 674 N N . ARG A 1 85 ? 20.078 -13.094 -10.672 1 96.38 85 ARG A N 1
ATOM 675 C CA . ARG A 1 85 ? 19.125 -14.164 -10.352 1 96.38 85 ARG A CA 1
ATOM 676 C C . ARG A 1 85 ? 19.312 -14.641 -8.922 1 96.38 85 ARG A C 1
ATOM 678 O O . ARG A 1 85 ? 20.453 -14.773 -8.445 1 96.38 85 ARG A O 1
ATOM 685 N N . ASP A 1 86 ? 18.203 -14.789 -8.211 1 97.94 86 ASP A N 1
ATOM 686 C CA . ASP A 1 86 ? 18.188 -15.312 -6.844 1 97.94 86 ASP A CA 1
ATOM 687 C C . ASP A 1 86 ? 17.016 -16.266 -6.633 1 97.94 86 ASP A C 1
ATOM 689 O O . ASP A 1 86 ? 15.891 -15.82 -6.41 1 97.94 86 ASP A O 1
ATOM 693 N N . SER A 1 87 ? 17.281 -17.578 -6.625 1 97.94 87 SER A N 1
ATOM 694 C CA . SER A 1 87 ? 16.234 -18.594 -6.559 1 97.94 87 SER A CA 1
ATOM 695 C C . SER A 1 87 ? 15.523 -18.562 -5.207 1 97.94 87 SER A C 1
ATOM 697 O O . SER A 1 87 ? 14.469 -19.188 -5.047 1 97.94 87 SER A O 1
ATOM 699 N N . GLY A 1 88 ? 16.047 -17.844 -4.25 1 98.25 88 GLY A N 1
ATOM 700 C CA . GLY A 1 88 ? 15.367 -17.672 -2.979 1 98.25 88 GLY A CA 1
ATOM 701 C C . GLY A 1 88 ? 14.023 -16.984 -3.111 1 98.25 88 GLY A C 1
ATOM 702 O O . GLY A 1 88 ? 13.164 -17.109 -2.238 1 98.25 88 GLY A O 1
ATOM 703 N N . TRP A 1 89 ? 13.773 -16.312 -4.223 1 98.19 89 TRP A N 1
ATOM 704 C CA . TRP A 1 89 ? 12.547 -15.562 -4.461 1 98.19 89 TRP A CA 1
ATOM 705 C C . TRP A 1 89 ? 11.516 -16.422 -5.195 1 98.19 89 TRP A C 1
ATOM 707 O O . TRP A 1 89 ? 10.422 -15.945 -5.504 1 98.19 89 TRP A O 1
ATOM 717 N N . ASN A 1 90 ? 11.859 -17.672 -5.488 1 97.44 90 ASN A N 1
ATOM 718 C CA . ASN A 1 90 ? 10.953 -18.547 -6.23 1 97.44 90 ASN A CA 1
ATOM 719 C C . ASN A 1 90 ? 9.703 -18.859 -5.422 1 97.44 90 ASN A C 1
ATOM 721 O O . ASN A 1 90 ? 9.766 -19.016 -4.199 1 97.44 90 ASN A O 1
ATOM 725 N N . GLU A 1 91 ? 8.617 -18.953 -6.121 1 94.88 91 GLU A N 1
ATOM 726 C CA . GLU A 1 91 ? 7.414 -19.547 -5.547 1 94.88 91 GLU A CA 1
ATOM 727 C C . GLU A 1 91 ? 7.633 -21.031 -5.234 1 94.88 91 GLU A C 1
ATOM 729 O O . GLU A 1 91 ? 8.555 -21.656 -5.758 1 94.88 91 GLU A O 1
ATOM 734 N N . PHE A 1 92 ? 6.762 -21.547 -4.316 1 92.69 92 PHE A N 1
ATOM 735 C CA . PHE A 1 92 ? 6.805 -22.984 -4.09 1 92.69 92 PHE A CA 1
ATOM 736 C C . PHE A 1 92 ? 6.461 -23.75 -5.367 1 92.69 92 PHE A C 1
ATOM 738 O O . PHE A 1 92 ? 5.82 -23.203 -6.266 1 92.69 92 PHE A O 1
ATOM 745 N N . SER A 1 93 ? 6.848 -24.953 -5.457 1 91.06 93 SER A N 1
ATOM 746 C CA . SER A 1 93 ? 6.652 -25.766 -6.652 1 91.06 93 SER A CA 1
ATOM 747 C C . SER A 1 93 ? 5.176 -26.062 -6.875 1 91.06 93 SER A C 1
ATOM 749 O O . SER A 1 93 ? 4.438 -26.328 -5.922 1 91.06 93 SER A O 1
ATOM 751 N N . PRO A 1 94 ? 4.785 -26.078 -8.125 1 87.38 94 PRO A N 1
ATOM 752 C CA . PRO A 1 94 ? 3.4 -26.453 -8.43 1 87.38 94 PRO A CA 1
ATOM 753 C C . PRO A 1 94 ? 3.035 -27.844 -7.93 1 87.38 94 PRO A C 1
ATOM 755 O O . PRO A 1 94 ? 1.864 -28.109 -7.652 1 87.38 94 PRO A O 1
ATOM 758 N N . GLU A 1 95 ? 4.031 -28.672 -7.801 1 91.5 95 GLU A N 1
ATOM 759 C CA . GLU A 1 95 ? 3.799 -30.031 -7.324 1 91.5 95 GLU A CA 1
ATOM 760 C C . GLU A 1 95 ? 3.303 -30.031 -5.879 1 91.5 95 GLU A C 1
ATOM 762 O O . GLU A 1 95 ? 2.672 -30.984 -5.434 1 91.5 95 GLU A O 1
ATOM 767 N N . LEU A 1 96 ? 3.656 -28.969 -5.203 1 93.56 96 LEU A N 1
ATOM 768 C CA . LEU A 1 96 ? 3.186 -28.828 -3.83 1 93.56 96 LEU A CA 1
ATOM 769 C C . LEU A 1 96 ? 1.662 -28.891 -3.77 1 93.56 96 LEU A C 1
ATOM 771 O O . LEU A 1 96 ? 1.095 -29.625 -2.951 1 93.56 96 LEU A O 1
ATOM 775 N N . TRP A 1 97 ? 1.05 -28.188 -4.637 1 89.69 97 TRP A N 1
ATOM 776 C CA . TRP A 1 97 ? -0.406 -28.094 -4.656 1 89.69 97 TRP A CA 1
ATOM 777 C C . TRP A 1 97 ? -1.034 -29.469 -4.863 1 89.69 97 TRP A C 1
ATOM 779 O O . TRP A 1 97 ? -1.896 -29.891 -4.09 1 89.69 97 TRP A O 1
ATOM 789 N N . SER A 1 98 ? -0.525 -30.219 -5.879 1 90.56 98 SER A N 1
ATOM 790 C CA . SER A 1 98 ? -1.097 -31.531 -6.191 1 90.56 98 SER A CA 1
ATOM 791 C C . SER A 1 98 ? -0.817 -32.531 -5.078 1 90.56 98 SER A C 1
ATOM 793 O O . SER A 1 98 ? -1.68 -33.344 -4.742 1 90.56 98 SER A O 1
ATOM 795 N N . ALA A 1 99 ? 0.364 -32.438 -4.539 1 94.88 99 ALA A N 1
ATOM 796 C CA . ALA A 1 99 ? 0.754 -33.375 -3.494 1 94.88 99 ALA A CA 1
ATOM 797 C C . ALA A 1 99 ? -0.11 -33.219 -2.248 1 94.88 99 ALA A C 1
ATOM 799 O O . ALA A 1 99 ? -0.642 -34.188 -1.716 1 94.88 99 ALA A O 1
ATOM 800 N N . TYR A 1 100 ? -0.28 -32.031 -1.837 1 94.88 100 TYR A N 1
ATOM 801 C CA . TYR A 1 100 ? -1.063 -31.766 -0.633 1 94.88 100 TYR A CA 1
ATOM 802 C C . TYR A 1 100 ? -2.553 -31.938 -0.906 1 94.88 100 TYR A C 1
ATOM 804 O O . TYR A 1 100 ? -3.307 -32.375 -0.025 1 94.88 100 TYR A O 1
ATOM 812 N N . ALA A 1 101 ? -2.949 -31.562 -2.115 1 94.06 101 ALA A N 1
ATOM 813 C CA . ALA A 1 101 ? -4.352 -31.781 -2.465 1 94.06 101 ALA A CA 1
ATOM 814 C C . ALA A 1 101 ? -4.73 -33.25 -2.338 1 94.06 101 ALA A C 1
ATOM 816 O O . ALA A 1 101 ? -5.809 -33.594 -1.844 1 94.06 101 ALA A O 1
ATOM 817 N N . LYS A 1 102 ? -3.877 -34.125 -2.779 1 93.69 102 LYS A N 1
ATOM 818 C CA . LYS A 1 102 ? -4.121 -35.562 -2.684 1 93.69 102 LYS A CA 1
ATOM 819 C C . LYS A 1 102 ? -4.254 -36 -1.228 1 93.69 102 LYS A C 1
ATOM 821 O O . LYS A 1 102 ? -5.195 -36.688 -0.87 1 93.69 102 LYS A O 1
ATOM 826 N N . ILE A 1 103 ? -3.348 -35.562 -0.44 1 94.69 103 ILE A N 1
ATOM 827 C CA . ILE A 1 103 ? -3.312 -35.938 0.968 1 94.69 103 ILE A CA 1
ATOM 828 C C . ILE A 1 103 ? -4.562 -35.438 1.674 1 94.69 103 ILE A C 1
ATOM 830 O O . ILE A 1 103 ? -5.234 -36.156 2.393 1 94.69 103 ILE A O 1
ATOM 834 N N . LEU A 1 104 ? -4.898 -34.156 1.484 1 95.5 104 LEU A N 1
ATOM 835 C CA . LEU A 1 104 ? -6.023 -33.5 2.16 1 95.5 104 LEU A CA 1
ATOM 836 C C . LEU A 1 104 ? -7.348 -34.094 1.686 1 95.5 104 LEU A C 1
ATOM 838 O O . LEU A 1 104 ? -8.289 -34.219 2.471 1 95.5 104 LEU A O 1
ATOM 842 N N . SER A 1 105 ? -7.371 -34.375 0.389 1 95.38 105 SER A N 1
ATOM 843 C CA . SER A 1 105 ? -8.594 -34.969 -0.167 1 95.38 105 SER A CA 1
ATOM 844 C C . SER A 1 105 ? -8.906 -36.312 0.474 1 95.38 105 SER A C 1
ATOM 846 O O . SER A 1 105 ? -10.078 -36.656 0.664 1 95.38 105 SER A O 1
ATOM 848 N N . GLU A 1 106 ? -7.961 -37.062 0.828 1 94.38 106 GLU A N 1
ATOM 849 C CA . GLU A 1 106 ? -8.125 -38.406 1.442 1 94.38 106 GLU A CA 1
ATOM 850 C C . GLU A 1 106 ? -8.539 -38.281 2.906 1 94.38 106 GLU A C 1
ATOM 852 O O . GLU A 1 106 ? -9.25 -39.125 3.428 1 94.38 106 GLU A O 1
ATOM 857 N N . LYS A 1 107 ? -8.156 -37.219 3.545 1 93.94 107 LYS A N 1
ATOM 858 C CA . LYS A 1 107 ? -8.328 -37.125 4.988 1 93.94 107 LYS A CA 1
ATOM 859 C C . LYS A 1 107 ? -9.57 -36.281 5.324 1 93.94 107 LYS A C 1
ATOM 861 O O . LYS A 1 107 ? -10.133 -36.406 6.414 1 93.94 107 LYS A O 1
ATOM 866 N N . ASN A 1 108 ? -9.945 -35.406 4.449 1 94.94 108 ASN A N 1
ATOM 867 C CA . ASN A 1 108 ? -11 -34.438 4.734 1 94.94 108 ASN A CA 1
ATOM 868 C C . ASN A 1 108 ? -12.078 -34.438 3.658 1 94.94 108 ASN A C 1
ATOM 870 O O . ASN A 1 108 ? -11.891 -33.875 2.572 1 94.94 108 ASN A O 1
ATOM 874 N N . PRO A 1 109 ? -13.227 -34.906 3.949 1 95.88 109 PRO A N 1
ATOM 875 C CA . PRO A 1 109 ? -14.305 -35 2.967 1 95.88 109 PRO A CA 1
ATOM 876 C C . PRO A 1 109 ? -14.727 -33.656 2.412 1 95.88 109 PRO A C 1
ATOM 878 O O . PRO A 1 109 ? -15.094 -33.562 1.238 1 95.88 109 PRO A O 1
ATOM 881 N N . ASP A 1 110 ? -14.648 -32.688 3.246 1 95.56 110 ASP A N 1
ATOM 882 C CA . ASP A 1 110 ? -15.023 -31.344 2.777 1 95.56 110 ASP A CA 1
ATOM 883 C C . ASP A 1 110 ? -14.031 -30.828 1.735 1 95.56 110 ASP A C 1
ATOM 885 O O . ASP A 1 110 ? -14.43 -30.203 0.745 1 95.56 110 ASP A O 1
ATOM 889 N N . PHE A 1 111 ? -12.805 -31.031 2 1 96.19 111 PHE A N 1
ATOM 890 C CA . PHE A 1 111 ? -11.781 -30.656 1.03 1 96.19 111 PHE A CA 1
ATOM 891 C C . PHE A 1 111 ? -11.977 -31.406 -0.282 1 96.19 111 PHE A C 1
ATOM 893 O O . PHE A 1 111 ? -11.891 -30.812 -1.359 1 96.19 111 PHE A O 1
ATOM 900 N N . HIS A 1 112 ? -12.273 -32.688 -0.202 1 95.88 112 HIS A N 1
ATOM 901 C CA . HIS A 1 112 ? -12.508 -33.5 -1.383 1 95.88 112 HIS A CA 1
ATOM 902 C C . HIS A 1 112 ? -13.664 -32.938 -2.219 1 95.88 112 HIS A C 1
ATOM 904 O O . HIS A 1 112 ? -13.57 -32.875 -3.447 1 95.88 112 HIS A O 1
ATOM 910 N N . ARG A 1 113 ? -14.688 -32.594 -1.559 1 95.75 113 ARG A N 1
ATOM 911 C CA . ARG A 1 113 ? -15.852 -32.062 -2.248 1 95.75 113 ARG A CA 1
ATOM 912 C C . ARG A 1 113 ? -15.5 -30.766 -2.973 1 95.75 113 ARG A C 1
ATOM 914 O O . ARG A 1 113 ? -15.883 -30.562 -4.129 1 95.75 113 ARG A O 1
ATOM 921 N N . SER A 1 114 ? -14.758 -29.891 -2.227 1 95.12 114 SER A N 1
ATOM 922 C CA . SER A 1 114 ? -14.359 -28.625 -2.82 1 95.12 114 SER A CA 1
ATOM 923 C C . SER A 1 114 ? -13.438 -28.828 -4.02 1 95.12 114 SER A C 1
ATOM 925 O O . SER A 1 114 ? -13.555 -28.141 -5.031 1 95.12 114 SER A O 1
ATOM 927 N N . LEU A 1 115 ? -12.57 -29.75 -3.914 1 94.69 115 LEU A N 1
ATOM 928 C CA . LEU A 1 115 ? -11.633 -30.062 -4.988 1 94.69 115 LEU A CA 1
ATOM 929 C C . LEU A 1 115 ? -12.375 -30.578 -6.215 1 94.69 115 LEU A C 1
ATOM 931 O O . LEU A 1 115 ? -12.047 -30.203 -7.348 1 94.69 115 LEU A O 1
ATOM 935 N N . SER A 1 116 ? -13.352 -31.422 -5.969 1 94.06 116 SER A N 1
ATOM 936 C CA . SER A 1 116 ? -14.172 -31.953 -7.059 1 94.06 116 SER A CA 1
ATOM 937 C C . SER A 1 116 ? -14.953 -30.828 -7.75 1 94.06 116 SER A C 1
ATOM 939 O O . SER A 1 116 ? -15.062 -30.812 -8.977 1 94.06 116 SER A O 1
ATOM 941 N N . GLN A 1 117 ? -15.508 -30 -6.953 1 93.38 117 GLN A N 1
ATOM 942 C CA . GLN A 1 117 ? -16.234 -28.859 -7.504 1 93.38 117 GLN A CA 1
ATOM 943 C C . GLN A 1 117 ? -15.312 -27.984 -8.344 1 93.38 117 GLN A C 1
ATOM 945 O O . GLN A 1 117 ? -15.711 -27.516 -9.414 1 93.38 117 GLN A O 1
ATOM 950 N N . PHE A 1 118 ? -14.117 -27.75 -7.793 1 91.62 118 PHE A N 1
ATOM 951 C CA . PHE A 1 118 ? -13.141 -26.938 -8.516 1 91.62 118 PHE A CA 1
ATOM 952 C C . PHE A 1 118 ? -12.82 -27.578 -9.867 1 91.62 118 PHE A C 1
ATOM 954 O O . PHE A 1 118 ? -12.727 -26.875 -10.883 1 91.62 118 PHE A O 1
ATOM 961 N N . ALA A 1 119 ? -12.672 -28.859 -9.953 1 88.62 119 ALA A N 1
ATOM 962 C CA . ALA A 1 119 ? -12.344 -29.562 -11.18 1 88.62 119 ALA A CA 1
ATOM 963 C C . ALA A 1 119 ? -13.422 -29.359 -12.242 1 88.62 119 ALA A C 1
ATOM 965 O O . ALA A 1 119 ? -13.125 -29.312 -13.438 1 88.62 119 ALA A O 1
ATOM 966 N N . LYS A 1 120 ? -14.633 -29.156 -11.836 1 89.5 120 LYS A N 1
ATOM 967 C CA . LYS A 1 120 ? -15.766 -29 -12.742 1 89.5 120 LYS A CA 1
ATOM 968 C C . LYS A 1 120 ? -15.828 -27.578 -13.297 1 89.5 120 LYS A C 1
ATOM 970 O O . LYS A 1 120 ? -16.297 -27.375 -14.422 1 89.5 120 LYS A O 1
ATOM 975 N N . VAL A 1 121 ? -15.266 -26.672 -12.523 1 86.5 121 VAL A N 1
ATOM 976 C CA . VAL A 1 121 ? -15.531 -25.281 -12.906 1 86.5 121 VAL A CA 1
ATOM 977 C C . VAL A 1 121 ? -14.234 -24.609 -13.359 1 86.5 121 VAL A C 1
ATOM 979 O O . VAL A 1 121 ? -14.25 -23.516 -13.922 1 86.5 121 VAL A O 1
ATOM 982 N N . LYS A 1 122 ? -13.102 -25.203 -13.133 1 81.75 122 LYS A N 1
ATOM 983 C CA . LYS A 1 122 ? -11.797 -24.594 -13.375 1 81.75 122 LYS A CA 1
ATOM 984 C C . LYS A 1 122 ? -11.68 -24.109 -14.82 1 81.75 122 LYS A C 1
ATOM 986 O O . LYS A 1 122 ? -11.164 -23.016 -15.07 1 81.75 122 LYS A O 1
ATOM 991 N N . LEU A 1 123 ? -12.281 -24.875 -15.766 1 78.25 123 LEU A N 1
ATOM 992 C CA . LEU A 1 123 ? -12.141 -24.531 -17.188 1 78.25 123 LEU A CA 1
ATOM 993 C C . LEU A 1 123 ? -13.07 -23.391 -17.562 1 78.25 123 LEU A C 1
ATOM 995 O O . LEU A 1 123 ? -12.82 -22.672 -18.531 1 78.25 123 LEU A O 1
ATOM 999 N N . GLN A 1 124 ? -14.156 -23.312 -16.828 1 79.06 124 GLN A N 1
ATOM 1000 C CA . GLN A 1 124 ? -15.125 -22.25 -17.094 1 79.06 124 GLN A CA 1
ATOM 1001 C C . GLN A 1 124 ? -14.602 -20.891 -16.641 1 79.06 124 GLN A C 1
ATOM 1003 O O . GLN A 1 124 ? -14.961 -19.859 -17.188 1 79.06 124 GLN A O 1
ATOM 1008 N N . GLY A 1 125 ? -13.758 -20.938 -15.68 1 76.12 125 GLY A N 1
ATOM 1009 C CA . GLY A 1 125 ? -13.258 -19.703 -15.109 1 76.12 125 GLY A CA 1
ATOM 1010 C C . GLY A 1 125 ? -14.32 -18.938 -14.336 1 76.12 125 GLY A C 1
ATOM 1011 O O . GLY A 1 125 ? -15.258 -19.531 -13.805 1 76.12 125 GLY A O 1
ATOM 1012 N N . GLY A 1 126 ? -14.031 -17.656 -14.016 1 78 126 GLY A N 1
ATOM 1013 C CA . GLY A 1 126 ? -15.016 -16.812 -13.352 1 78 126 GLY A CA 1
ATOM 1014 C C . GLY A 1 126 ? -14.797 -16.703 -11.852 1 78 126 GLY A C 1
ATOM 1015 O O . GLY A 1 126 ? -13.805 -17.219 -11.328 1 78 126 GLY A O 1
ATOM 1016 N N . ILE A 1 127 ? -15.758 -16.078 -11.266 1 80.62 127 ILE A N 1
ATOM 1017 C CA . ILE A 1 127 ? -15.664 -15.719 -9.852 1 80.62 127 ILE A CA 1
ATOM 1018 C C . ILE A 1 127 ? -15.719 -16.969 -8.992 1 80.62 127 ILE A C 1
ATOM 1020 O O . ILE A 1 127 ? -14.969 -17.094 -8.016 1 80.62 127 ILE A O 1
ATOM 1024 N N . ARG A 1 128 ? -16.547 -17.828 -9.352 1 83 128 ARG A N 1
ATOM 1025 C CA . ARG A 1 128 ? -16.688 -19.047 -8.562 1 83 128 ARG A CA 1
ATOM 1026 C C . ARG A 1 128 ? -15.422 -19.891 -8.609 1 83 128 ARG A C 1
ATOM 1028 O O . ARG A 1 128 ? -14.984 -20.422 -7.586 1 83 128 ARG A O 1
ATOM 1035 N N . SER A 1 129 ? -14.883 -20.078 -9.789 1 86.06 129 SER A N 1
ATOM 1036 C CA . SER A 1 129 ? -13.641 -20.828 -9.961 1 86.06 129 SER A CA 1
ATOM 1037 C C . SER A 1 129 ? -12.508 -20.203 -9.148 1 86.06 129 SER A C 1
ATOM 1039 O O . SER A 1 129 ? -11.773 -20.922 -8.453 1 86.06 129 SER A O 1
ATOM 1041 N N . ALA A 1 130 ? -12.406 -18.984 -9.164 1 81.69 130 ALA A N 1
ATOM 1042 C CA . ALA A 1 130 ? -11.375 -18.266 -8.43 1 81.69 130 ALA A CA 1
ATOM 1043 C C . ALA A 1 130 ? -11.531 -18.438 -6.922 1 81.69 130 ALA A C 1
ATOM 1045 O O . ALA A 1 130 ? -10.562 -18.703 -6.215 1 81.69 130 ALA A O 1
ATOM 1046 N N . ALA A 1 131 ? -12.75 -18.328 -6.5 1 84.31 131 ALA A N 1
ATOM 1047 C CA . ALA A 1 131 ? -13.047 -18.469 -5.074 1 84.31 131 ALA A CA 1
ATOM 1048 C C . ALA A 1 131 ? -12.648 -19.844 -4.562 1 84.31 131 ALA A C 1
ATOM 1050 O O . ALA A 1 131 ? -12.062 -19.969 -3.484 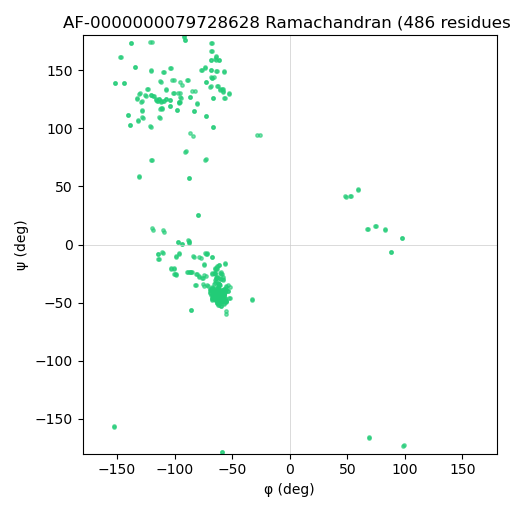1 84.31 131 ALA A O 1
ATOM 1051 N N . LEU A 1 132 ? -13 -20.828 -5.32 1 88.06 132 LEU A N 1
ATOM 1052 C CA . LEU A 1 132 ? -12.664 -22.188 -4.934 1 88.06 132 LEU A CA 1
ATOM 1053 C C . LEU A 1 132 ? -11.148 -22.406 -4.953 1 88.06 132 LEU A C 1
ATOM 1055 O O . LEU A 1 132 ? -10.602 -23.047 -4.062 1 88.06 132 LEU A O 1
ATOM 1059 N N . PHE A 1 133 ? -10.531 -21.844 -5.941 1 85.69 133 PHE A N 1
ATOM 1060 C CA . PHE A 1 133 ? -9.086 -21.953 -6.043 1 85.69 133 PHE A CA 1
ATOM 1061 C C . PHE A 1 133 ? -8.414 -21.375 -4.801 1 85.69 133 PHE A C 1
ATOM 1063 O O . PHE A 1 133 ? -7.539 -22 -4.207 1 85.69 133 PHE A O 1
ATOM 1070 N N . PHE A 1 134 ? -8.805 -20.219 -4.426 1 85.12 134 PHE A N 1
ATOM 1071 C CA . PHE A 1 134 ? -8.203 -19.547 -3.279 1 85.12 134 PHE A CA 1
ATOM 1072 C C . PHE A 1 134 ? -8.477 -20.328 -1.997 1 85.12 134 PHE A C 1
ATOM 1074 O O . PHE A 1 134 ? -7.586 -20.469 -1.153 1 85.12 134 PHE A O 1
ATOM 1081 N N . LYS A 1 135 ? -9.68 -20.828 -1.904 1 87.62 135 LYS A N 1
ATOM 1082 C CA . LYS A 1 135 ? -10.031 -21.609 -0.723 1 87.62 135 LYS A CA 1
ATOM 1083 C C . LYS A 1 135 ? -9.156 -22.859 -0.61 1 87.62 135 LYS A C 1
ATOM 1085 O O . LYS A 1 135 ? -8.602 -23.141 0.454 1 87.62 135 LYS A O 1
ATOM 1090 N N . LEU A 1 136 ? -9.102 -23.562 -1.694 1 91.38 136 LEU A N 1
ATOM 1091 C CA . LEU A 1 136 ? -8.305 -24.797 -1.722 1 91.38 136 LEU A CA 1
ATOM 1092 C C . LEU A 1 136 ? -6.832 -24.484 -1.466 1 91.38 136 LEU A C 1
ATOM 1094 O O . LEU A 1 136 ? -6.172 -25.188 -0.699 1 91.38 136 LEU A O 1
ATOM 1098 N N . THR A 1 137 ? -6.367 -23.438 -2.111 1 89.94 137 THR A N 1
ATOM 1099 C CA . THR A 1 137 ? -4.969 -23.047 -1.957 1 89.94 137 THR A CA 1
ATOM 1100 C C . THR A 1 137 ? -4.668 -22.672 -0.509 1 89.94 137 THR A C 1
ATOM 1102 O O . THR A 1 137 ? -3.635 -23.078 0.038 1 89.94 137 THR A O 1
ATOM 1105 N N . GLU A 1 138 ? -5.488 -21.938 0.014 1 88.25 138 GLU A N 1
ATOM 1106 C CA . GLU A 1 138 ? -5.316 -21.562 1.415 1 88.25 138 GLU A CA 1
ATOM 1107 C C . GLU A 1 138 ? -5.207 -22.797 2.305 1 88.25 138 GLU A C 1
ATOM 1109 O O . GLU A 1 138 ? -4.328 -22.875 3.166 1 88.25 138 GLU A O 1
ATOM 1114 N N . GLU A 1 139 ? -6.098 -23.734 2.146 1 91.19 139 GLU A N 1
ATOM 1115 C CA . GLU A 1 139 ? -6.082 -24.953 2.959 1 91.19 139 GLU A CA 1
ATOM 1116 C C . GLU A 1 139 ? -4.793 -25.734 2.748 1 91.19 139 GLU A C 1
ATOM 1118 O O . GLU A 1 139 ? -4.227 -26.281 3.701 1 91.19 139 GLU A O 1
ATOM 1123 N N . ILE A 1 140 ? -4.41 -25.75 1.564 1 93.38 140 ILE A N 1
ATOM 1124 C CA . ILE A 1 140 ? -3.184 -26.469 1.218 1 93.38 140 ILE A CA 1
ATOM 1125 C C . ILE A 1 140 ? -1.988 -25.781 1.884 1 93.38 140 ILE A C 1
ATOM 1127 O O . ILE A 1 140 ? -1.15 -26.453 2.498 1 93.38 140 ILE A O 1
ATOM 1131 N N . LEU A 1 141 ? -1.956 -24.5 1.79 1 92.44 141 LEU A N 1
ATOM 1132 C CA . LEU A 1 141 ? -0.828 -23.75 2.346 1 92.44 141 LEU A CA 1
ATOM 1133 C C . LEU A 1 141 ? -0.805 -23.859 3.867 1 92.44 141 LEU A C 1
ATOM 1135 O O . LEU A 1 141 ? 0.268 -23.906 4.473 1 92.44 141 LEU A O 1
ATOM 1139 N N . VAL A 1 142 ? -1.941 -23.859 4.445 1 90.12 142 VAL A N 1
ATOM 1140 C CA . VAL A 1 142 ? -2.023 -24.016 5.895 1 90.12 142 VAL A CA 1
ATOM 1141 C C . VAL A 1 142 ? -1.481 -25.391 6.297 1 90.12 142 VAL A C 1
ATOM 1143 O O . VAL A 1 142 ? -0.713 -25.5 7.254 1 90.12 142 VAL A O 1
ATOM 1146 N N . ALA A 1 143 ? -1.898 -26.406 5.57 1 92.81 143 ALA A N 1
ATOM 1147 C CA . ALA A 1 143 ? -1.394 -27.75 5.832 1 92.81 143 ALA A CA 1
ATOM 1148 C C . ALA A 1 143 ? 0.119 -27.812 5.641 1 92.81 143 ALA A C 1
ATOM 1150 O O . ALA A 1 143 ? 0.825 -28.438 6.438 1 92.81 143 ALA A O 1
ATOM 1151 N N . TRP A 1 144 ? 0.546 -27.188 4.598 1 94.94 144 TRP A N 1
ATOM 1152 C CA . TRP A 1 144 ? 1.976 -27.109 4.316 1 94.94 144 TRP A CA 1
ATOM 1153 C C . TRP A 1 144 ? 2.725 -26.438 5.461 1 94.94 144 TRP A C 1
ATOM 1155 O O . TRP A 1 144 ? 3.75 -26.938 5.922 1 94.94 144 TRP A O 1
ATOM 1165 N N . ARG A 1 145 ? 2.252 -25.391 5.969 1 92.12 145 ARG A N 1
ATOM 1166 C CA . ARG A 1 145 ? 2.879 -24.625 7.043 1 92.12 145 ARG A CA 1
ATOM 1167 C C . ARG A 1 145 ? 2.914 -25.438 8.336 1 92.12 145 ARG A C 1
ATOM 1169 O O . ARG A 1 145 ? 3.895 -25.375 9.086 1 92.12 145 ARG A O 1
ATOM 1176 N N . ARG A 1 146 ? 1.843 -26.094 8.617 1 89.69 146 ARG A N 1
ATOM 1177 C CA . ARG A 1 146 ? 1.793 -26.922 9.82 1 89.69 146 ARG A CA 1
ATOM 1178 C C . ARG A 1 146 ? 2.908 -27.953 9.82 1 89.69 146 ARG A C 1
ATOM 1180 O O . ARG A 1 146 ? 3.467 -28.281 10.875 1 89.69 146 ARG A O 1
ATOM 1187 N N . GLY A 1 147 ? 3.186 -28.516 8.664 1 88.12 147 GLY A N 1
ATOM 1188 C CA . GLY A 1 147 ? 4.352 -29.375 8.484 1 88.12 147 GLY A CA 1
ATOM 1189 C C . GLY A 1 147 ? 4.188 -30.734 9.109 1 88.12 147 GLY A C 1
ATOM 1190 O O . GLY A 1 147 ? 5.172 -31.391 9.461 1 88.12 147 GLY A O 1
ATOM 1191 N N . GLU A 1 148 ? 2.971 -31.078 9.414 1 86.69 148 GLU A N 1
ATOM 1192 C CA . GLU A 1 148 ? 2.736 -32.375 10.016 1 86.69 148 GLU A CA 1
ATOM 1193 C C . GLU A 1 148 ? 3.189 -33.5 9.078 1 86.69 148 GLU A C 1
ATOM 1195 O O . GLU A 1 148 ? 3.713 -34.531 9.531 1 86.69 148 GLU A O 1
ATOM 1200 N N . GLU A 1 149 ? 2.906 -33.344 7.785 1 86.5 149 GLU A N 1
ATOM 1201 C CA . GLU A 1 149 ? 3.352 -34.281 6.754 1 86.5 149 GLU A CA 1
ATOM 1202 C C . GLU A 1 149 ? 3.959 -33.562 5.566 1 86.5 149 GLU A C 1
ATOM 1204 O O . GLU A 1 149 ? 3.426 -32.531 5.125 1 86.5 149 GLU A O 1
ATOM 1209 N N . THR A 1 150 ? 5.133 -33.906 5.215 1 89.19 150 THR A N 1
ATOM 1210 C CA . THR A 1 150 ? 5.758 -33.344 4.02 1 89.19 150 THR A CA 1
ATOM 1211 C C . THR A 1 150 ? 5.938 -34.438 2.951 1 89.19 150 THR A C 1
ATOM 1213 O O . THR A 1 150 ? 6.754 -35.344 3.107 1 89.19 150 THR A O 1
ATOM 1216 N N . PRO A 1 151 ? 5.148 -34.281 1.967 1 92.44 151 PRO A N 1
ATOM 1217 C CA . PRO A 1 151 ? 5.281 -35.281 0.901 1 92.44 151 PRO A CA 1
ATOM 1218 C C . PRO A 1 151 ? 6.699 -35.344 0.334 1 92.44 151 PRO A C 1
ATOM 1220 O O . PRO A 1 151 ? 7.406 -34.344 0.307 1 92.44 151 PRO A O 1
ATOM 1223 N N . PRO A 1 152 ? 7.082 -36.562 -0.109 1 91.12 152 PRO A N 1
ATOM 1224 C CA . PRO A 1 152 ? 8.414 -36.719 -0.694 1 91.12 152 PRO A CA 1
ATOM 1225 C C . PRO A 1 152 ? 8.633 -35.781 -1.901 1 91.12 152 PRO A C 1
ATOM 1227 O O . PRO A 1 152 ? 7.746 -35.656 -2.746 1 91.12 152 PRO A O 1
ATOM 1230 N N . GLY A 1 153 ? 9.734 -35.156 -1.91 1 93.06 153 GLY A N 1
ATOM 1231 C CA . GLY A 1 153 ? 10.094 -34.344 -3.055 1 93.06 153 GLY A CA 1
ATOM 1232 C C . GLY A 1 153 ? 9.578 -32.906 -2.949 1 93.06 153 GLY A C 1
ATOM 1233 O O . GLY A 1 153 ? 9.867 -32.062 -3.811 1 93.06 153 GLY A O 1
ATOM 1234 N N . ILE A 1 154 ? 8.789 -32.656 -1.921 1 95.12 154 ILE A N 1
ATOM 1235 C CA . ILE A 1 154 ? 8.219 -31.312 -1.762 1 95.12 154 ILE A CA 1
ATOM 1236 C C . ILE A 1 154 ? 9.016 -30.531 -0.722 1 95.12 154 ILE A C 1
ATOM 1238 O O . ILE A 1 154 ? 9.328 -31.047 0.35 1 95.12 154 ILE A O 1
ATOM 1242 N N . GLU A 1 155 ? 9.375 -29.344 -1.121 1 96.19 155 GLU A N 1
ATOM 1243 C CA . GLU A 1 155 ? 10.062 -28.438 -0.196 1 96.19 155 GLU A CA 1
ATOM 1244 C C . GLU A 1 155 ? 9.211 -28.188 1.049 1 96.19 155 GLU A C 1
ATOM 1246 O O . GLU A 1 155 ? 8.008 -27.922 0.947 1 96.19 155 GLU A O 1
ATOM 1251 N N . SER A 1 156 ? 9.852 -28.328 2.242 1 96.19 156 SER A N 1
ATOM 1252 C CA . SER A 1 156 ? 9.117 -28.031 3.469 1 96.19 156 SER A CA 1
ATOM 1253 C C . SER A 1 156 ? 8.82 -26.531 3.582 1 96.19 156 SER A C 1
ATOM 1255 O O . SER A 1 156 ? 9.508 -25.719 2.969 1 96.19 156 SER A O 1
ATOM 1257 N N . TYR A 1 157 ? 7.852 -26.219 4.359 1 95.25 157 TYR A N 1
ATOM 1258 C CA . TYR A 1 157 ? 7.527 -24.812 4.574 1 95.25 157 TYR A CA 1
ATOM 1259 C C . TYR A 1 157 ? 8.695 -24.078 5.223 1 95.25 157 TYR A C 1
ATOM 1261 O O . TYR A 1 157 ? 9.016 -22.953 4.84 1 95.25 157 TYR A O 1
ATOM 1269 N N . SER A 1 158 ? 9.273 -24.734 6.223 1 94.62 158 SER A N 1
ATOM 1270 C CA . SER A 1 158 ? 10.398 -24.125 6.926 1 94.62 158 SER A CA 1
ATOM 1271 C C . SER A 1 158 ? 11.531 -23.781 5.961 1 94.62 158 SER A C 1
ATOM 1273 O O . SER A 1 158 ? 12.133 -22.719 6.055 1 94.62 158 SER A O 1
ATOM 1275 N N . ASP A 1 159 ? 11.812 -24.688 5.051 1 96.38 159 ASP A N 1
ATOM 1276 C CA . ASP A 1 159 ? 12.859 -24.453 4.059 1 96.38 159 ASP A CA 1
ATOM 1277 C C . ASP A 1 159 ? 12.477 -23.297 3.125 1 96.38 159 ASP A C 1
ATOM 1279 O O . ASP A 1 159 ? 13.312 -22.453 2.793 1 96.38 159 ASP A O 1
ATOM 1283 N N . PHE A 1 160 ? 11.227 -23.312 2.715 1 96.5 160 PHE A N 1
ATOM 1284 C CA . PHE A 1 160 ? 10.703 -22.266 1.854 1 96.5 160 PHE A CA 1
ATOM 1285 C C . PHE A 1 160 ? 10.82 -20.906 2.533 1 96.5 160 PHE A C 1
ATOM 1287 O O . PHE A 1 160 ? 11.352 -19.953 1.948 1 96.5 160 PHE A O 1
ATOM 1294 N N . GLU A 1 161 ? 10.32 -20.812 3.717 1 95.19 161 GLU A N 1
ATOM 1295 C CA . GLU A 1 161 ? 10.367 -19.562 4.48 1 95.19 161 GLU A CA 1
ATOM 1296 C C . GLU A 1 161 ? 11.805 -19.094 4.699 1 95.19 161 GLU A C 1
ATOM 1298 O O . GLU A 1 161 ? 12.094 -17.906 4.598 1 95.19 161 GLU A O 1
ATOM 1303 N N . CYS A 1 162 ? 12.68 -20.016 4.957 1 96.62 162 CYS A N 1
ATOM 1304 C CA . CYS A 1 162 ? 14.086 -19.703 5.219 1 96.62 162 CYS A CA 1
ATOM 1305 C C . CYS A 1 162 ? 14.75 -19.094 3.986 1 96.62 162 CYS A C 1
ATOM 1307 O O . CYS A 1 162 ? 15.422 -18.062 4.082 1 96.62 162 CYS A O 1
ATOM 1309 N N . ARG A 1 163 ? 14.531 -19.703 2.852 1 97.38 163 ARG A N 1
ATOM 1310 C CA . ARG A 1 163 ? 15.211 -19.188 1.67 1 97.38 163 ARG A CA 1
ATOM 1311 C C . ARG A 1 163 ? 14.656 -17.828 1.267 1 97.38 163 ARG A C 1
ATOM 1313 O O . ARG A 1 163 ? 15.398 -16.969 0.805 1 97.38 163 ARG A O 1
ATOM 1320 N N . VAL A 1 164 ? 13.352 -17.656 1.385 1 96.88 164 VAL A N 1
ATOM 1321 C CA . VAL A 1 164 ? 12.773 -16.359 1.096 1 96.88 164 VAL A CA 1
ATOM 1322 C C . VAL A 1 164 ? 13.328 -15.312 2.062 1 96.88 164 VAL A C 1
ATOM 1324 O O . VAL A 1 164 ? 13.68 -14.203 1.653 1 96.88 164 VAL A O 1
ATOM 1327 N N . SER A 1 165 ? 13.43 -15.688 3.322 1 95.25 165 SER A N 1
ATOM 1328 C CA . SER A 1 165 ? 13.961 -14.789 4.344 1 95.25 165 SER A CA 1
ATOM 1329 C C . SER A 1 165 ? 15.406 -14.406 4.043 1 95.25 165 SER A C 1
ATOM 1331 O O . SER A 1 165 ? 15.789 -13.242 4.184 1 95.25 165 SER A O 1
ATOM 1333 N N . GLU A 1 166 ? 16.156 -15.352 3.668 1 96.94 166 GLU A N 1
ATOM 1334 C CA . GLU A 1 166 ? 17.562 -15.102 3.338 1 96.94 166 GLU A CA 1
ATOM 1335 C C . GLU A 1 166 ? 17.688 -14.156 2.148 1 96.94 166 GLU A C 1
ATOM 1337 O O . GLU A 1 166 ? 18.531 -13.25 2.154 1 96.94 166 GLU A O 1
ATOM 1342 N N . SER A 1 167 ? 16.922 -14.406 1.161 1 97.38 167 SER A N 1
ATOM 1343 C CA . SER A 1 167 ? 16.922 -13.516 0.001 1 97.38 167 SER A CA 1
ATOM 1344 C C . SER A 1 167 ? 16.484 -12.109 0.379 1 97.38 167 SER A C 1
ATOM 1346 O O . SER A 1 167 ? 17.047 -11.125 -0.101 1 97.38 167 SER A O 1
ATOM 1348 N N . CYS A 1 168 ? 15.438 -12.016 1.176 1 94.94 168 CYS A N 1
ATOM 1349 C CA . CYS A 1 168 ? 14.984 -10.719 1.666 1 94.94 168 CYS A CA 1
ATOM 1350 C C . CYS A 1 168 ? 16.109 -9.977 2.375 1 94.94 168 CYS A C 1
ATOM 1352 O O . CYS A 1 168 ? 16.375 -8.805 2.096 1 94.94 168 CYS A O 1
ATOM 1354 N N . GLU A 1 169 ? 16.797 -10.641 3.262 1 93.19 169 GLU A N 1
ATOM 1355 C CA . GLU A 1 169 ? 17.906 -10.031 3.998 1 93.19 169 GLU A CA 1
ATOM 1356 C C . GLU A 1 169 ? 19.016 -9.578 3.057 1 93.19 169 GLU A C 1
ATOM 1358 O O . GLU A 1 169 ? 19.625 -8.531 3.273 1 93.19 169 GLU A O 1
ATOM 1363 N N . ARG A 1 170 ? 19.234 -10.367 2.082 1 93.88 170 ARG A N 1
ATOM 1364 C CA . ARG A 1 170 ? 20.297 -10.078 1.127 1 93.88 170 ARG A CA 1
ATOM 1365 C C . ARG A 1 170 ? 19.984 -8.805 0.342 1 93.88 170 ARG A C 1
ATOM 1367 O O . ARG A 1 170 ? 20.859 -7.953 0.173 1 93.88 170 ARG A O 1
ATOM 1374 N N . TRP A 1 171 ? 18.797 -8.641 -0.028 1 93.38 171 TRP A N 1
ATOM 1375 C CA . TRP A 1 171 ? 18.5 -7.59 -0.998 1 93.38 171 TRP A CA 1
ATOM 1376 C C . TRP A 1 171 ? 17.875 -6.379 -0.314 1 93.38 171 TRP A C 1
ATOM 1378 O O . TRP A 1 171 ? 17.812 -5.293 -0.895 1 93.38 171 TRP A O 1
ATOM 1388 N N . PHE A 1 172 ? 17.312 -6.582 0.872 1 90.88 172 PHE A N 1
ATOM 1389 C CA . PHE A 1 172 ? 16.844 -5.477 1.698 1 90.88 172 PHE A CA 1
ATOM 1390 C C . PHE A 1 172 ? 17.969 -4.945 2.574 1 90.88 17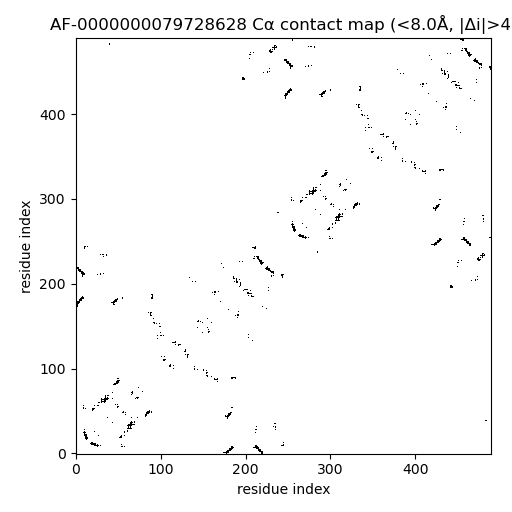2 PHE A C 1
ATOM 1392 O O . PHE A 1 172 ? 17.891 -5.008 3.803 1 90.88 172 PHE A O 1
ATOM 1399 N N . SER A 1 173 ? 19 -4.551 2.078 1 85.94 173 SER A N 1
ATOM 1400 C CA . SER A 1 173 ? 20.156 -3.941 2.717 1 85.94 173 SER A CA 1
ATOM 1401 C C . SER A 1 173 ? 20.547 -2.639 2.025 1 85.94 173 SER A C 1
ATOM 1403 O O . SER A 1 173 ? 20.594 -2.574 0.796 1 85.94 173 SER A O 1
ATOM 1405 N N . PRO A 1 174 ? 20.547 -1.595 2.908 1 79.81 174 PRO A N 1
ATOM 1406 C CA . PRO A 1 174 ? 20.906 -0.327 2.275 1 79.81 174 PRO A CA 1
ATOM 1407 C C . PRO A 1 174 ? 22.219 -0.416 1.497 1 79.81 174 PRO A C 1
ATOM 1409 O O . PRO A 1 174 ? 23.125 -1.161 1.885 1 79.81 174 PRO A O 1
ATOM 1412 N N . SER A 1 175 ? 22.219 0.015 0.316 1 73.94 175 SER A N 1
ATOM 1413 C CA . SER A 1 175 ? 23.406 0.018 -0.532 1 73.94 175 SER A CA 1
ATOM 1414 C C . SER A 1 175 ? 23.516 1.315 -1.324 1 73.94 175 SER A C 1
ATOM 1416 O O . SER A 1 175 ? 22.672 2.209 -1.182 1 73.94 175 SER A O 1
ATOM 1418 N N . ASP A 1 176 ? 24.578 1.419 -1.973 1 70.5 176 ASP A N 1
ATOM 1419 C CA . ASP A 1 176 ? 24.797 2.555 -2.861 1 70.5 176 ASP A CA 1
ATOM 1420 C C . ASP A 1 176 ? 23.812 2.545 -4.023 1 70.5 176 ASP A C 1
ATOM 1422 O O . ASP A 1 176 ? 23.641 3.557 -4.703 1 70.5 176 ASP A O 1
ATOM 1426 N N . LYS A 1 177 ? 23.344 1.362 -4.195 1 65.19 177 LYS A N 1
ATOM 1427 C CA . LYS A 1 177 ? 22.312 1.273 -5.223 1 65.19 177 LYS A CA 1
ATOM 1428 C C . LYS A 1 177 ? 20.953 1.721 -4.676 1 65.19 177 LYS A C 1
ATOM 1430 O O . LYS A 1 177 ? 20.406 1.088 -3.773 1 65.19 177 LYS A O 1
ATOM 1435 N N . GLU A 1 178 ? 20.453 2.676 -5.309 1 76.56 178 GLU A N 1
ATOM 1436 C CA . GLU A 1 178 ? 19.359 3.432 -4.727 1 76.56 178 GLU A CA 1
ATOM 1437 C C . GLU A 1 178 ? 18.031 2.717 -4.945 1 76.56 178 GLU A C 1
ATOM 1439 O O . GLU A 1 178 ? 17.172 2.693 -4.055 1 76.56 178 GLU A O 1
ATOM 1444 N N . ARG A 1 179 ? 17.953 2.049 -6.125 1 91.12 179 ARG A N 1
ATOM 1445 C CA . ARG A 1 179 ? 16.656 1.475 -6.469 1 91.12 179 ARG A CA 1
ATOM 1446 C C . ARG A 1 179 ? 16.797 0.021 -6.91 1 91.12 179 ARG A C 1
ATOM 1448 O O . ARG A 1 179 ? 17.312 -0.255 -7.996 1 91.12 179 ARG A O 1
ATOM 1455 N N . THR A 1 180 ? 16.406 -0.907 -6.102 1 94.69 180 THR A N 1
ATOM 1456 C CA . THR A 1 180 ? 16.438 -2.336 -6.395 1 94.69 180 THR A CA 1
ATOM 1457 C C . THR A 1 180 ? 15.031 -2.844 -6.719 1 94.69 180 THR A C 1
ATOM 1459 O O . THR A 1 180 ? 14.094 -2.643 -5.938 1 94.69 180 THR A O 1
ATOM 1462 N N . PHE A 1 181 ? 14.883 -3.465 -7.906 1 97 181 PHE A N 1
ATOM 1463 C CA . PHE A 1 181 ? 13.625 -4.066 -8.32 1 97 181 PHE A CA 1
ATOM 1464 C C . PHE A 1 181 ? 13.68 -5.582 -8.195 1 97 181 PHE A C 1
ATOM 1466 O O . PHE A 1 181 ? 14.5 -6.234 -8.844 1 97 181 PHE A O 1
ATOM 1473 N N . VAL A 1 182 ? 12.852 -6.145 -7.406 1 98.06 182 VAL A N 1
ATOM 1474 C CA . VAL A 1 182 ? 12.812 -7.586 -7.203 1 98.06 182 VAL A CA 1
ATOM 1475 C C . VAL A 1 182 ? 11.531 -8.164 -7.805 1 98.06 182 VAL A C 1
ATOM 1477 O O . VAL A 1 182 ? 10.43 -7.793 -7.398 1 98.06 182 VAL A O 1
ATOM 1480 N N . PHE A 1 183 ? 11.664 -9.016 -8.805 1 98.56 183 PHE A N 1
ATOM 1481 C CA . PHE A 1 183 ? 10.539 -9.711 -9.422 1 98.56 183 PHE A CA 1
ATOM 1482 C C . PHE A 1 183 ? 10.367 -11.102 -8.82 1 98.56 183 PHE A C 1
ATOM 1484 O O . PHE A 1 183 ? 11.289 -11.922 -8.852 1 98.56 183 PHE A O 1
ATOM 1491 N N . THR A 1 184 ? 9.25 -11.383 -8.289 1 98.19 184 THR A N 1
ATOM 1492 C CA . THR A 1 184 ? 8.992 -12.617 -7.559 1 98.19 184 THR A CA 1
ATOM 1493 C C . THR A 1 184 ? 7.516 -12.992 -7.621 1 98.19 184 THR A C 1
ATOM 1495 O O . THR A 1 184 ? 6.836 -12.695 -8.602 1 98.19 184 THR A O 1
ATOM 1498 N N . SER A 1 185 ? 6.996 -13.773 -6.66 1 96.44 185 SER A N 1
ATOM 1499 C CA . SER A 1 185 ? 5.633 -14.289 -6.656 1 96.44 185 SER A CA 1
ATOM 1500 C C . SER A 1 185 ? 4.875 -13.836 -5.414 1 96.44 185 SER A C 1
ATOM 1502 O O . SER A 1 185 ? 5.43 -13.156 -4.555 1 96.44 185 SER A O 1
ATOM 1504 N N . GLY A 1 186 ? 3.621 -14.172 -5.41 1 94.88 186 GLY A N 1
ATOM 1505 C CA . GLY A 1 186 ? 2.715 -13.719 -4.367 1 94.88 186 GLY A CA 1
ATOM 1506 C C . GLY A 1 186 ? 3.109 -14.195 -2.984 1 94.88 186 GLY A C 1
ATOM 1507 O O . GLY A 1 186 ? 3.078 -13.422 -2.023 1 94.88 186 GLY A O 1
ATOM 1508 N N . THR A 1 187 ? 3.461 -15.5 -2.84 1 93.75 187 THR A N 1
ATOM 1509 C CA . THR A 1 187 ? 3.725 -16.047 -1.514 1 93.75 187 THR A CA 1
ATOM 1510 C C . THR A 1 187 ? 4.988 -15.43 -0.917 1 93.75 187 THR A C 1
ATOM 1512 O O . THR A 1 187 ? 5 -15.031 0.247 1 93.75 187 THR A O 1
ATOM 1515 N N . PRO A 1 188 ? 6.109 -15.359 -1.685 1 96.62 188 PRO A N 1
ATOM 1516 C CA . PRO A 1 188 ? 7.277 -14.664 -1.142 1 96.62 188 PRO A CA 1
ATOM 1517 C C . PRO A 1 188 ? 6.965 -13.227 -0.722 1 96.62 188 PRO A C 1
ATOM 1519 O O . PRO A 1 188 ? 7.422 -12.773 0.331 1 96.62 188 PRO A O 1
ATOM 1522 N N . ILE A 1 189 ? 6.18 -12.5 -1.517 1 96.19 189 ILE A N 1
ATOM 1523 C CA . ILE A 1 189 ? 5.824 -11.133 -1.179 1 96.19 189 ILE A CA 1
ATOM 1524 C C . ILE A 1 189 ? 5.039 -11.109 0.132 1 96.19 189 ILE A C 1
ATOM 1526 O O . ILE A 1 189 ? 5.293 -10.266 0.999 1 96.19 189 ILE A O 1
ATOM 1530 N N . SER A 1 190 ? 4.117 -12.008 0.226 1 92.62 190 SER A N 1
ATOM 1531 C CA . SER A 1 190 ? 3.322 -12.109 1.447 1 92.62 190 SER A CA 1
ATOM 1532 C C . SER A 1 190 ? 4.211 -12.328 2.668 1 92.62 190 SER A C 1
ATOM 1534 O O . SER A 1 190 ? 4.004 -11.703 3.711 1 92.62 190 SER A O 1
ATOM 1536 N N . LEU A 1 191 ? 5.203 -13.156 2.566 1 92.31 191 LEU A N 1
ATOM 1537 C CA . LEU A 1 191 ? 6.121 -13.438 3.664 1 92.31 191 LEU A CA 1
ATOM 1538 C C . LEU A 1 191 ? 6.938 -12.195 4.016 1 92.31 191 LEU A C 1
ATOM 1540 O O . LEU A 1 191 ? 7.176 -11.914 5.191 1 92.31 191 LEU A O 1
ATOM 1544 N N . VAL A 1 192 ? 7.367 -11.484 3.01 1 92.25 192 VAL A N 1
ATOM 1545 C CA . VAL A 1 192 ? 8.141 -10.266 3.242 1 92.25 192 VAL A CA 1
ATOM 1546 C C . VAL A 1 192 ? 7.281 -9.242 3.975 1 92.25 192 VAL A C 1
ATOM 1548 O O . VAL A 1 192 ? 7.734 -8.617 4.938 1 92.25 192 VAL A O 1
ATOM 1551 N N . LEU A 1 193 ? 6.07 -9.07 3.484 1 89.06 193 LEU A N 1
ATOM 1552 C CA . LEU A 1 193 ? 5.152 -8.141 4.133 1 89.06 193 LEU A CA 1
ATOM 1553 C C . LEU A 1 193 ? 4.922 -8.523 5.59 1 89.06 193 LEU A C 1
ATOM 1555 O O . LEU A 1 193 ? 4.969 -7.672 6.477 1 89.06 193 LEU A O 1
ATOM 1559 N N . LYS A 1 194 ? 4.742 -9.781 5.809 1 84.62 194 LYS A N 1
ATOM 1560 C CA . LYS A 1 194 ? 4.57 -10.258 7.176 1 84.62 194 LYS A CA 1
ATOM 1561 C C . LYS A 1 194 ? 5.793 -9.93 8.031 1 84.62 194 LYS A C 1
ATOM 1563 O O . LYS A 1 194 ? 5.656 -9.445 9.156 1 84.62 194 LYS A O 1
ATOM 1568 N N . LYS A 1 195 ? 6.922 -10.242 7.508 1 83.12 195 LYS A N 1
ATOM 1569 C CA . LYS A 1 195 ? 8.18 -10.055 8.234 1 83.12 195 LYS A CA 1
ATOM 1570 C C . LYS A 1 195 ? 8.414 -8.578 8.531 1 83.12 195 LYS A C 1
ATOM 1572 O O . LYS A 1 195 ? 8.695 -8.211 9.68 1 83.12 195 LYS A O 1
ATOM 1577 N N . ILE A 1 196 ? 8.305 -7.781 7.539 1 77.06 196 ILE A N 1
ATOM 1578 C CA . ILE A 1 196 ? 8.641 -6.367 7.668 1 77.06 196 ILE A CA 1
ATOM 1579 C C . ILE A 1 196 ? 7.578 -5.66 8.516 1 77.06 196 ILE A C 1
ATOM 1581 O O . ILE A 1 196 ? 7.898 -4.762 9.289 1 77.06 196 ILE A O 1
ATOM 1585 N N . LEU A 1 197 ? 6.367 -6.148 8.32 1 69.75 197 LEU A N 1
ATOM 1586 C CA . LEU A 1 197 ? 5.281 -5.531 9.07 1 69.75 197 LEU A CA 1
ATOM 1587 C C . LEU A 1 197 ? 5.113 -6.195 10.43 1 69.75 197 LEU A C 1
ATOM 1589 O O . LEU A 1 197 ? 4.27 -5.785 11.227 1 69.75 197 LEU A O 1
ATOM 1593 N N . ARG A 1 198 ? 5.938 -7.176 10.797 1 62.62 198 ARG A N 1
ATOM 1594 C CA . ARG A 1 198 ? 5.996 -7.895 12.062 1 62.62 198 ARG A CA 1
ATOM 1595 C C . ARG A 1 198 ? 4.609 -8.352 12.5 1 62.62 198 ARG A C 1
ATOM 1597 O O . ARG A 1 198 ? 4.211 -8.141 13.641 1 62.62 198 ARG A O 1
ATOM 1604 N N . GLN A 1 199 ? 3.916 -8.805 11.57 1 60.16 199 GLN A N 1
ATOM 1605 C CA . GLN A 1 199 ? 2.535 -9.188 11.844 1 60.16 199 GLN A CA 1
ATOM 1606 C C . GLN A 1 199 ? 2.457 -10.609 12.398 1 60.16 199 GLN A C 1
ATOM 1608 O O . GLN A 1 199 ? 3.26 -11.469 12.031 1 60.16 199 GLN A O 1
ATOM 1613 N N . ASP A 1 200 ? 1.729 -10.688 13.43 1 61.88 200 ASP A N 1
ATOM 1614 C CA . ASP A 1 200 ? 1.448 -12.008 13.984 1 61.88 200 ASP A CA 1
ATOM 1615 C C . ASP A 1 200 ? 0.344 -12.711 13.203 1 61.88 200 ASP A C 1
ATOM 1617 O O . ASP A 1 200 ? -0.309 -13.617 13.711 1 61.88 200 ASP A O 1
ATOM 1621 N N . THR A 1 201 ? 0.219 -12.32 12 1 61.41 201 THR A N 1
ATOM 1622 C CA . THR A 1 201 ? -0.856 -12.891 11.203 1 61.41 201 THR A CA 1
ATOM 1623 C C . THR A 1 201 ? -0.374 -14.141 10.461 1 61.41 201 THR A C 1
ATOM 1625 O O . THR A 1 201 ? 0.776 -14.555 10.617 1 61.41 201 THR A O 1
ATOM 1628 N N . GLY A 1 202 ? -1.341 -14.695 9.812 1 72.25 202 GLY A N 1
ATOM 1629 C CA . GLY A 1 202 ? -1.002 -15.828 8.969 1 72.25 202 GLY A CA 1
ATOM 1630 C C . GLY A 1 202 ? -0.06 -15.477 7.832 1 72.25 202 GLY A C 1
ATOM 1631 O O . GLY A 1 202 ? -0.145 -14.383 7.27 1 72.25 202 GLY A O 1
ATOM 1632 N N . SER A 1 203 ? 0.934 -16.234 7.543 1 71.62 203 SER A N 1
ATOM 1633 C CA . SER A 1 203 ? 2.002 -16.016 6.57 1 71.62 203 SER A CA 1
ATOM 1634 C C . SER A 1 203 ? 1.438 -15.766 5.176 1 71.62 203 SER A C 1
ATOM 1636 O O . SER A 1 203 ? 2.092 -15.141 4.34 1 71.62 203 SER A O 1
ATOM 1638 N N . PHE A 1 204 ? 0.146 -16.125 5.02 1 80.94 204 PHE A N 1
ATOM 1639 C CA . PHE A 1 204 ? -0.366 -16.094 3.654 1 80.94 204 PHE A CA 1
ATOM 1640 C C . PHE A 1 204 ? -1.531 -15.125 3.529 1 80.94 204 PHE A C 1
ATOM 1642 O O . PHE A 1 204 ? -2.248 -15.133 2.527 1 80.94 204 PHE A O 1
ATOM 1649 N N . ASP A 1 205 ? -1.729 -14.289 4.492 1 83.94 205 ASP A N 1
ATOM 1650 C CA . ASP A 1 205 ? -2.918 -13.445 4.559 1 83.94 205 ASP A CA 1
ATOM 1651 C C . ASP A 1 205 ? -2.959 -12.469 3.389 1 83.94 205 ASP A C 1
ATOM 1653 O O . ASP A 1 205 ? -4.039 -12.109 2.908 1 83.94 205 ASP A O 1
ATOM 1657 N N . TRP A 1 206 ? -1.776 -12.094 2.898 1 87.81 206 TRP A N 1
ATOM 1658 C CA . TRP A 1 206 ? -1.743 -11.094 1.831 1 87.81 206 TRP A CA 1
ATOM 1659 C C . TRP A 1 206 ? -1.83 -11.766 0.462 1 87.81 206 TRP A C 1
ATOM 1661 O O . TRP A 1 206 ? -2.244 -11.133 -0.516 1 87.81 206 TRP A O 1
ATOM 1671 N N . MET A 1 207 ? -1.439 -13 0.454 1 87.38 207 MET A N 1
ATOM 1672 C CA . MET A 1 207 ? -1.201 -13.695 -0.806 1 87.38 207 MET A CA 1
ATOM 1673 C C . MET A 1 207 ? -2.42 -13.602 -1.718 1 87.38 207 MET A C 1
ATOM 1675 O O . MET A 1 207 ? -2.291 -13.305 -2.906 1 87.38 207 MET A O 1
ATOM 1679 N N . PRO A 1 208 ? -3.672 -13.719 -1.203 1 88.25 208 PRO A N 1
ATOM 1680 C CA . PRO A 1 208 ? -4.832 -13.711 -2.1 1 88.25 208 PRO A CA 1
ATOM 1681 C C . PRO A 1 208 ? -5.125 -12.328 -2.668 1 88.25 208 PRO A C 1
ATOM 1683 O O . PRO A 1 208 ? -5.938 -12.195 -3.588 1 88.25 208 PRO A O 1
ATOM 1686 N N . TRP A 1 209 ? -4.426 -11.336 -2.162 1 91.5 209 TRP A N 1
ATOM 1687 C CA . TRP A 1 209 ? -4.797 -9.969 -2.521 1 91.5 209 TRP A CA 1
ATOM 1688 C C . TRP A 1 209 ? -3.736 -9.336 -3.416 1 91.5 209 TRP A C 1
ATOM 1690 O O . TRP A 1 209 ? -3.92 -8.227 -3.912 1 91.5 209 TRP A O 1
ATOM 1700 N N . ILE A 1 210 ? -2.625 -10.008 -3.607 1 95.06 210 ILE A N 1
ATOM 1701 C CA . ILE A 1 210 ? -1.51 -9.414 -4.336 1 95.06 210 ILE A CA 1
ATOM 1702 C C . ILE A 1 210 ? -1.734 -9.57 -5.84 1 95.06 210 ILE A C 1
ATOM 1704 O O . ILE A 1 210 ? -1.713 -10.68 -6.363 1 95.06 210 ILE A O 1
ATOM 1708 N N . TRP A 1 211 ? -1.909 -8.469 -6.551 1 96.62 211 TRP A N 1
ATOM 1709 C CA . TRP A 1 211 ? -2.186 -8.477 -7.984 1 96.62 211 TRP A CA 1
ATOM 1710 C C . TRP A 1 211 ? -0.933 -8.836 -8.781 1 96.62 211 TRP A C 1
ATOM 1712 O O . TRP A 1 211 ? 0.188 -8.586 -8.328 1 96.62 211 TRP A O 1
ATOM 1722 N N . ASN A 1 212 ? -1.184 -9.414 -9.945 1 97.06 212 ASN A N 1
ATOM 1723 C CA . ASN A 1 212 ? -0.08 -9.562 -10.883 1 97.06 212 ASN A CA 1
ATOM 1724 C C . ASN A 1 212 ? 0.5 -8.203 -11.281 1 97.06 212 ASN A C 1
ATOM 1726 O O . ASN A 1 212 ? -0.245 -7.258 -11.539 1 97.06 212 ASN A O 1
ATOM 1730 N N . THR A 1 213 ? 1.837 -8.109 -11.242 1 98.38 213 THR A N 1
ATOM 1731 C CA . THR A 1 213 ? 2.66 -6.953 -11.586 1 98.38 213 THR A CA 1
ATOM 1732 C C . THR A 1 213 ? 2.457 -5.828 -10.57 1 98.38 213 THR A C 1
ATOM 1734 O O . THR A 1 213 ? 2.791 -4.672 -10.844 1 98.38 213 THR A O 1
ATOM 1737 N N . SER A 1 214 ? 1.819 -6.172 -9.453 1 98.12 214 SER A N 1
ATOM 1738 C CA . SER A 1 214 ? 1.69 -5.164 -8.406 1 98.12 214 SER A CA 1
ATOM 1739 C C . SER A 1 214 ? 3.055 -4.75 -7.867 1 98.12 214 SER A C 1
ATOM 1741 O O . SER A 1 214 ? 3.99 -5.555 -7.848 1 98.12 214 SER A O 1
ATOM 1743 N N . LEU A 1 215 ? 3.068 -3.531 -7.465 1 97.19 215 LEU A N 1
ATOM 1744 C CA . LEU A 1 215 ? 4.281 -2.92 -6.934 1 97.19 215 LEU A CA 1
ATOM 1745 C C . LEU A 1 215 ? 4.141 -2.629 -5.445 1 97.19 215 LEU A C 1
ATOM 1747 O O . LEU A 1 215 ? 3.178 -1.983 -5.023 1 97.19 215 LEU A O 1
ATOM 1751 N N . SER A 1 216 ? 5.02 -3.154 -4.625 1 97 216 SER A N 1
ATOM 1752 C CA . SER A 1 216 ? 5.176 -2.77 -3.229 1 97 216 SER A CA 1
ATOM 1753 C C . SER A 1 216 ? 6.523 -2.092 -2.988 1 97 216 SER A C 1
ATOM 1755 O O . SER A 1 216 ? 7.57 -2.643 -3.334 1 97 216 SER A O 1
ATOM 1757 N N . THR A 1 217 ? 6.457 -0.898 -2.43 1 95.94 217 THR A N 1
ATOM 1758 C CA . THR A 1 217 ? 7.641 -0.055 -2.297 1 95.94 217 THR A CA 1
ATOM 1759 C C . THR A 1 217 ? 8.102 0.012 -0.842 1 95.94 217 THR A C 1
ATOM 1761 O O . THR A 1 217 ? 7.312 0.349 0.046 1 95.94 217 THR A O 1
ATOM 1764 N N . PHE A 1 218 ? 9.344 -0.318 -0.636 1 93.81 218 PHE A N 1
ATOM 1765 C CA . PHE A 1 218 ? 9.969 -0.262 0.681 1 93.81 218 PHE A CA 1
ATOM 1766 C C . PHE A 1 218 ? 11.102 0.761 0.702 1 93.81 218 PHE A C 1
ATOM 1768 O O . PHE A 1 218 ? 12.016 0.696 -0.118 1 93.81 218 PHE A O 1
ATOM 1775 N N . ARG A 1 219 ? 11.031 1.707 1.612 1 91.69 219 ARG A N 1
ATOM 1776 C CA . ARG A 1 219 ? 12.062 2.732 1.736 1 91.69 219 ARG A CA 1
ATOM 1777 C C . ARG A 1 219 ? 12.836 2.572 3.039 1 91.69 219 ARG A C 1
ATOM 1779 O O . ARG A 1 219 ? 12.258 2.26 4.082 1 91.69 219 ARG A O 1
ATOM 1786 N N . TRP A 1 220 ? 14.117 2.777 2.902 1 89.25 220 TRP A N 1
ATOM 1787 C CA . TRP A 1 220 ? 14.961 2.764 4.094 1 89.25 220 TRP A CA 1
ATOM 1788 C C . TRP A 1 220 ? 14.734 4.012 4.938 1 89.25 220 TRP A C 1
ATOM 1790 O O . TRP A 1 220 ? 15.016 5.129 4.496 1 89.25 220 TRP A O 1
ATOM 1800 N N . VAL A 1 221 ? 14.125 3.816 6.098 1 83.19 221 VAL A N 1
ATOM 1801 C CA . VAL A 1 221 ? 13.781 4.918 6.992 1 83.19 221 VAL A CA 1
ATOM 1802 C C . VAL A 1 221 ? 14.312 4.621 8.398 1 83.19 221 VAL A C 1
ATOM 1804 O O . VAL A 1 221 ? 13.867 3.672 9.047 1 83.19 221 VAL A O 1
ATOM 1807 N N . ARG A 1 222 ? 15.273 5.422 8.898 1 80.19 222 ARG A N 1
ATOM 1808 C CA . ARG A 1 222 ? 15.797 5.363 10.266 1 80.19 222 ARG A CA 1
ATOM 1809 C C . ARG A 1 222 ? 16.25 3.951 10.617 1 80.19 222 ARG A C 1
ATOM 1811 O O . ARG A 1 222 ? 15.836 3.408 11.648 1 80.19 222 ARG A O 1
ATOM 1818 N N . GLY A 1 223 ? 16.891 3.299 9.719 1 80.62 223 GLY A N 1
ATOM 1819 C CA . GLY A 1 223 ? 17.562 2.045 10.016 1 80.62 223 GLY A CA 1
ATOM 1820 C C . GLY A 1 223 ? 16.734 0.825 9.648 1 80.62 223 GLY A C 1
ATOM 1821 O O . GLY A 1 223 ? 17.125 -0.307 9.945 1 80.62 223 GLY A O 1
ATOM 1822 N N . ARG A 1 224 ? 15.594 1.06 9.016 1 84.25 224 ARG A N 1
ATOM 1823 C CA . ARG A 1 224 ? 14.789 -0.082 8.586 1 84.25 224 ARG A CA 1
ATOM 1824 C C . ARG A 1 224 ? 14.047 0.225 7.297 1 84.25 224 ARG A C 1
ATOM 1826 O O . ARG A 1 224 ? 13.883 1.39 6.926 1 84.25 224 ARG A O 1
ATOM 1833 N N . TYR A 1 225 ? 13.609 -0.839 6.641 1 88.5 225 TYR A N 1
ATOM 1834 C CA . TYR A 1 225 ? 12.75 -0.661 5.473 1 88.5 225 TYR A CA 1
ATOM 1835 C C . TYR A 1 225 ? 11.289 -0.549 5.887 1 88.5 225 TYR A C 1
ATOM 1837 O O . TYR A 1 225 ? 10.789 -1.379 6.648 1 88.5 225 TYR A O 1
ATOM 1845 N N . LEU A 1 226 ? 10.656 0.498 5.441 1 88.56 226 LEU A N 1
ATOM 1846 C CA . LEU A 1 226 ? 9.242 0.764 5.68 1 88.56 226 LEU A CA 1
ATOM 1847 C C . LEU A 1 226 ? 8.43 0.589 4.398 1 88.56 226 LEU A C 1
ATOM 1849 O O . LEU A 1 226 ? 8.797 1.123 3.348 1 88.56 226 LEU A O 1
ATOM 1853 N N . PRO A 1 227 ? 7.387 -0.308 4.43 1 91.31 227 PRO A N 1
ATOM 1854 C CA . PRO A 1 227 ? 6.52 -0.354 3.25 1 91.31 227 PRO A CA 1
ATOM 1855 C C . PRO A 1 227 ? 5.711 0.928 3.064 1 91.31 227 PRO A C 1
ATOM 1857 O O . PRO A 1 227 ? 4.676 1.111 3.713 1 91.31 227 PRO A O 1
ATOM 1860 N N . VAL A 1 228 ? 6.117 1.789 2.197 1 92.62 228 VAL A N 1
ATOM 1861 C CA . VAL A 1 228 ? 5.473 3.088 2.025 1 92.62 228 VAL A CA 1
ATOM 1862 C C . VAL A 1 228 ? 4.301 2.959 1.055 1 92.62 228 VAL A C 1
ATOM 1864 O O . VAL A 1 228 ? 3.406 3.809 1.036 1 92.62 228 VAL A O 1
ATOM 1867 N N . SER A 1 229 ? 4.336 1.979 0.236 1 95.44 229 SER A N 1
ATOM 1868 C CA . SER A 1 229 ? 3.234 1.594 -0.641 1 95.44 229 SER A CA 1
ATOM 1869 C C . SER A 1 229 ? 3.156 0.079 -0.798 1 95.44 229 SER A C 1
ATOM 1871 O O . SER A 1 229 ? 4.184 -0.594 -0.896 1 95.44 229 SER A O 1
ATOM 1873 N N . VAL A 1 230 ? 1.957 -0.417 -0.786 1 95.56 230 VAL A N 1
ATOM 1874 C CA . VAL A 1 230 ? 1.771 -1.863 -0.849 1 95.56 230 VAL A CA 1
ATOM 1875 C C . VAL A 1 230 ? 0.743 -2.207 -1.924 1 95.56 230 VAL A C 1
ATOM 1877 O O . VAL A 1 230 ? -0.331 -1.603 -1.98 1 95.56 230 VAL A O 1
ATOM 1880 N N . ASN A 1 231 ? 1.121 -3.176 -2.832 1 97 231 ASN A N 1
ATOM 1881 C CA . ASN A 1 231 ? 0.198 -3.814 -3.764 1 97 231 ASN A CA 1
ATOM 1882 C C . ASN A 1 231 ? -0.467 -2.793 -4.684 1 97 231 ASN A C 1
ATOM 1884 O O . ASN A 1 231 ? -1.686 -2.816 -4.863 1 97 231 ASN A O 1
ATOM 1888 N N . ASN A 1 232 ? 0.333 -1.887 -5.281 1 96.56 232 ASN A N 1
ATOM 1889 C CA . ASN A 1 232 ? -0.15 -0.854 -6.191 1 96.56 232 ASN A CA 1
ATOM 1890 C C . ASN A 1 232 ? -0.036 -1.292 -7.648 1 96.56 232 ASN A C 1
ATOM 1892 O O . ASN A 1 232 ? 0.945 -1.93 -8.039 1 96.56 232 ASN A O 1
ATOM 1896 N N . VAL A 1 233 ? -1.051 -0.969 -8.438 1 96.75 233 VAL A N 1
ATOM 1897 C CA . VAL A 1 233 ? -1.014 -1.272 -9.867 1 96.75 233 VAL A CA 1
ATOM 1898 C C . VAL A 1 233 ? -1.391 -0.031 -10.672 1 96.75 233 VAL A C 1
ATOM 1900 O O . VAL A 1 233 ? -2.312 -0.07 -11.492 1 96.75 233 VAL A O 1
ATOM 1903 N N . PRO A 1 234 ? -0.624 1.036 -10.477 1 94.25 234 PRO A N 1
ATOM 1904 C CA . PRO A 1 234 ? -0.976 2.281 -11.172 1 94.25 234 PRO A CA 1
ATOM 1905 C C . PRO A 1 234 ? -0.98 2.133 -12.688 1 94.25 234 PRO A C 1
ATOM 1907 O O . PRO A 1 234 ? -1.66 2.891 -13.383 1 94.25 234 PRO A O 1
ATOM 1910 N N . HIS A 1 235 ? -0.255 1.183 -13.172 1 96.06 235 HIS A N 1
ATOM 1911 C CA . HIS A 1 235 ? -0.137 0.939 -14.602 1 96.06 235 HIS A CA 1
ATOM 1912 C C . HIS A 1 235 ? -1.359 0.202 -15.141 1 96.06 235 HIS A C 1
ATOM 1914 O O . HIS A 1 235 ? -1.5 0.024 -16.344 1 96.06 235 HIS A O 1
ATOM 1920 N N . LEU A 1 236 ? -2.203 -0.294 -14.289 1 96.56 236 LEU A N 1
ATOM 1921 C CA . LEU A 1 236 ? -3.449 -0.971 -14.633 1 96.56 236 LEU A CA 1
ATOM 1922 C C . LEU A 1 236 ? -4.645 -0.245 -14.023 1 96.56 236 LEU A C 1
ATOM 1924 O O . LEU A 1 236 ? -5.32 -0.778 -13.141 1 96.56 236 LEU A O 1
ATOM 1928 N N . PRO A 1 237 ? -4.988 0.874 -14.547 1 91.44 237 PRO A N 1
ATOM 1929 C CA . PRO A 1 237 ? -6.02 1.697 -13.914 1 91.44 237 PRO A CA 1
ATOM 1930 C C . PRO A 1 237 ? -7.402 1.052 -13.961 1 91.44 237 PRO A C 1
ATOM 1932 O O . PRO A 1 237 ? -8.25 1.337 -13.117 1 91.44 237 PRO A O 1
ATOM 1935 N N . GLU A 1 238 ? -7.66 0.185 -14.906 1 92.38 238 GLU A N 1
ATOM 1936 C CA . GLU A 1 238 ? -8.961 -0.463 -15.031 1 92.38 238 GLU A CA 1
ATOM 1937 C C . GLU A 1 238 ? -8.977 -1.811 -14.32 1 92.38 238 GLU A C 1
ATOM 1939 O O . GLU A 1 238 ? -8.18 -2.695 -14.633 1 92.38 238 GLU A O 1
ATOM 1944 N N . LYS A 1 239 ? -9.898 -2.031 -13.453 1 90.75 239 LYS A N 1
ATOM 1945 C CA . LYS A 1 239 ? -9.992 -3.23 -12.625 1 90.75 239 LYS A CA 1
ATOM 1946 C C . LYS A 1 239 ? -10.016 -4.492 -13.484 1 90.75 239 LYS A C 1
ATOM 1948 O O . LYS A 1 239 ? -9.391 -5.496 -13.141 1 90.75 239 LYS A O 1
ATOM 1953 N N . PRO A 1 240 ? -10.695 -4.492 -14.648 1 90.44 240 PRO A N 1
ATOM 1954 C CA . PRO A 1 240 ? -10.734 -5.715 -15.453 1 90.44 240 PRO A CA 1
ATOM 1955 C C . PRO A 1 240 ? -9.359 -6.137 -15.953 1 90.44 240 PRO A C 1
ATOM 1957 O O . PRO A 1 240 ? -9.164 -7.289 -16.359 1 90.44 240 PRO A O 1
ATOM 1960 N N . ASP A 1 241 ? -8.422 -5.215 -15.953 1 93.88 241 ASP A N 1
ATOM 1961 C CA . ASP A 1 241 ? -7.07 -5.527 -16.422 1 93.88 241 ASP A CA 1
ATOM 1962 C C . ASP A 1 241 ? -6.242 -6.172 -15.312 1 93.88 241 ASP A C 1
ATOM 1964 O O . ASP A 1 241 ? -5.145 -6.676 -15.562 1 93.88 241 ASP A O 1
ATOM 1968 N N . ARG A 1 242 ? -6.727 -6.156 -14.109 1 94.5 242 ARG A N 1
ATOM 1969 C CA . ARG A 1 242 ? -6.012 -6.707 -12.961 1 94.5 242 ARG A CA 1
ATOM 1970 C C . ARG A 1 242 ? -6.328 -8.188 -12.781 1 94.5 242 ARG A C 1
ATOM 1972 O O . ARG A 1 242 ? -7.453 -8.625 -13.031 1 94.5 242 ARG A O 1
ATOM 1979 N N . THR A 1 243 ? -5.336 -8.938 -12.414 1 90.94 243 THR A N 1
ATOM 1980 C CA . THR A 1 243 ? -5.531 -10.367 -12.188 1 90.94 243 THR A CA 1
ATOM 1981 C C . THR A 1 243 ? -4.848 -10.805 -10.891 1 90.94 243 THR A C 1
ATOM 1983 O O . THR A 1 243 ? -3.887 -10.172 -10.453 1 90.94 243 THR A O 1
ATOM 1986 N N . LEU A 1 244 ? -5.352 -11.859 -10.242 1 87 244 LEU A N 1
ATOM 1987 C CA . LEU A 1 244 ? -4.805 -12.445 -9.023 1 87 244 LEU A CA 1
ATOM 1988 C C . LEU A 1 244 ? -4.289 -13.859 -9.273 1 87 244 LEU A C 1
ATOM 1990 O O . LEU A 1 244 ? -3.758 -14.5 -8.367 1 87 244 LEU A O 1
ATOM 1994 N N . PHE A 1 245 ? -4.523 -14.453 -10.453 1 78.81 245 PHE A N 1
ATOM 1995 C CA . PHE A 1 245 ? -4.082 -15.789 -10.844 1 78.81 245 PHE A CA 1
ATOM 1996 C C . PHE A 1 245 ? -3.881 -15.867 -12.352 1 78.81 245 PHE A C 1
ATOM 1998 O O . PHE A 1 245 ? -4.457 -15.078 -13.109 1 78.81 245 PHE A O 1
ATOM 2005 N N . MET B 1 1 ? -17.672 -8.797 1.953 1 71.5 1 MET B N 1
ATOM 2006 C CA . MET B 1 1 ? -16.594 -8.641 2.924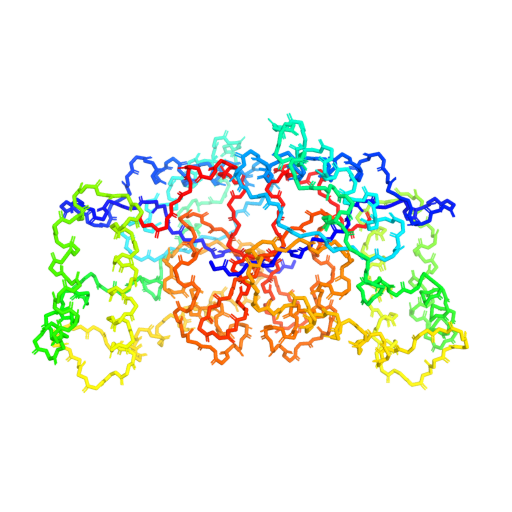 1 71.5 1 MET B CA 1
ATOM 2007 C C . MET B 1 1 ? -16.281 -7.164 3.15 1 71.5 1 MET B C 1
ATOM 2009 O O . MET B 1 1 ? -16.328 -6.363 2.215 1 71.5 1 MET B O 1
ATOM 2013 N N . SER B 1 2 ? -16.219 -6.77 4.461 1 89.19 2 SER B N 1
ATOM 2014 C CA . SER B 1 2 ? -16.125 -5.379 4.891 1 89.19 2 SER B CA 1
ATOM 2015 C C . SER B 1 2 ? -14.797 -4.758 4.48 1 89.19 2 SER B C 1
ATOM 2017 O O . SER B 1 2 ? -13.742 -5.391 4.617 1 89.19 2 SER B O 1
ATOM 2019 N N . VAL B 1 3 ? -14.906 -3.656 3.803 1 93.94 3 VAL B N 1
ATOM 2020 C CA . VAL B 1 3 ? -13.719 -2.941 3.35 1 93.94 3 VAL B CA 1
ATOM 2021 C C . VAL B 1 3 ? -13.742 -1.509 3.877 1 93.94 3 VAL B C 1
ATOM 2023 O O . VAL B 1 3 ? -14.789 -0.858 3.873 1 93.94 3 VAL B O 1
ATOM 2026 N N . VAL B 1 4 ? -12.695 -1.057 4.379 1 95.69 4 VAL B N 1
ATOM 2027 C CA . VAL B 1 4 ? -12.516 0.337 4.77 1 95.69 4 VAL B CA 1
ATOM 2028 C C . VAL B 1 4 ? -11.445 0.989 3.904 1 95.69 4 VAL B C 1
ATOM 2030 O O . VAL B 1 4 ? -10.352 0.443 3.746 1 95.69 4 VAL B O 1
ATOM 2033 N N . TYR B 1 5 ? -11.789 2.051 3.242 1 97.06 5 TYR B N 1
ATOM 2034 C CA . TYR B 1 5 ? -10.844 2.887 2.514 1 97.06 5 TYR B CA 1
ATOM 2035 C C . TYR B 1 5 ? -10.438 4.102 3.342 1 97.06 5 TYR B C 1
ATOM 2037 O O . TYR B 1 5 ? -11.289 4.902 3.736 1 97.06 5 TYR B O 1
ATOM 2045 N N . LEU B 1 6 ? -9.258 4.195 3.688 1 97.81 6 LEU B N 1
ATOM 2046 C CA . LEU B 1 6 ? -8.719 5.375 4.355 1 97.81 6 LEU B CA 1
ATOM 2047 C C . LEU B 1 6 ? -8.07 6.316 3.354 1 97.81 6 LEU B C 1
ATOM 2049 O O . LEU B 1 6 ? -7.156 5.922 2.623 1 97.81 6 LEU B O 1
ATOM 2053 N N . ILE B 1 7 ? -8.547 7.574 3.299 1 98.62 7 ILE B N 1
ATOM 2054 C CA . ILE B 1 7 ? -8.148 8.5 2.244 1 98.62 7 ILE B CA 1
ATOM 2055 C C . ILE B 1 7 ? -7.598 9.781 2.863 1 98.62 7 ILE B C 1
ATOM 2057 O O . ILE B 1 7 ? -8.242 10.391 3.721 1 98.62 7 ILE B O 1
ATOM 2061 N N . ARG B 1 8 ? -6.441 10.18 2.455 1 98.56 8 ARG B N 1
ATOM 2062 C CA . ARG B 1 8 ? -5.949 11.492 2.857 1 98.56 8 ARG B CA 1
ATOM 2063 C C . ARG B 1 8 ? -6.641 12.609 2.072 1 98.56 8 ARG B C 1
ATOM 2065 O O . ARG B 1 8 ? -6.977 12.43 0.899 1 98.56 8 ARG B O 1
ATOM 2072 N N . HIS B 1 9 ? -6.777 13.703 2.643 1 98 9 HIS B N 1
ATOM 2073 C CA . HIS B 1 9 ? -7.391 14.836 1.957 1 98 9 HIS B CA 1
ATOM 2074 C C . HIS B 1 9 ? -6.551 15.281 0.766 1 98 9 HIS B C 1
ATOM 2076 O O . HIS B 1 9 ? -5.375 14.922 0.662 1 98 9 HIS B O 1
ATOM 2082 N N . GLY B 1 10 ? -7.215 16.047 -0.155 1 97.44 10 GLY B N 1
ATOM 2083 C CA . GLY B 1 10 ? -6.5 16.656 -1.27 1 97.44 10 GLY B CA 1
ATOM 2084 C C . GLY B 1 10 ? -5.535 17.734 -0.842 1 97.44 10 GLY B C 1
ATOM 2085 O O . GLY B 1 10 ? -5.508 18.125 0.328 1 97.44 10 GLY B O 1
ATOM 2086 N N . GLN B 1 11 ? -4.75 18.219 -1.816 1 94.56 11 GLN B N 1
ATOM 2087 C CA . GLN B 1 11 ? -3.787 19.266 -1.515 1 94.56 11 GLN B CA 1
ATOM 2088 C C . GLN B 1 11 ? -4.48 20.484 -0.906 1 94.56 11 GLN B C 1
ATOM 2090 O O . GLN B 1 11 ? -5.461 20.984 -1.457 1 94.56 11 GLN B O 1
ATOM 2095 N N . ALA B 1 12 ? -3.988 20.859 0.217 1 90.94 12 ALA B N 1
ATOM 2096 C CA . ALA B 1 12 ? -4.531 22.016 0.923 1 90.94 12 ALA B CA 1
ATOM 2097 C C . ALA B 1 12 ? -3.625 23.234 0.763 1 90.94 12 ALA B C 1
ATOM 2099 O O . ALA B 1 12 ? -2.451 23.094 0.408 1 90.94 12 ALA B O 1
ATOM 2100 N N . ASN B 1 13 ? -4.207 24.375 0.834 1 78.62 13 ASN B N 1
ATOM 2101 C CA . ASN B 1 13 ? -3.494 25.641 0.708 1 78.62 13 ASN B CA 1
ATOM 2102 C C . ASN B 1 13 ? -2.674 25.953 1.958 1 78.62 13 ASN B C 1
ATOM 2104 O O . ASN B 1 13 ? -3.072 26.781 2.775 1 78.62 13 ASN B O 1
ATOM 2108 N N . SER B 1 14 ? -1.581 25.219 2.139 1 62 14 SER B N 1
ATOM 2109 C CA . SER B 1 14 ? -0.757 25.359 3.336 1 62 14 SER B CA 1
ATOM 2110 C C . SER B 1 14 ? -0.135 26.75 3.43 1 62 14 SER B C 1
ATOM 2112 O O . SER B 1 14 ? 0.283 27.172 4.508 1 62 14 SER B O 1
ATOM 2114 N N . ARG B 1 15 ? -0.057 27.422 2.287 1 55.97 15 ARG B N 1
ATOM 2115 C CA . ARG B 1 15 ? 0.652 28.688 2.232 1 55.97 15 ARG B CA 1
ATOM 2116 C C . ARG B 1 15 ? -0.319 29.859 2.324 1 55.97 15 ARG B C 1
ATOM 2118 O O . ARG B 1 15 ? 0.1 31.016 2.42 1 55.97 15 ARG B O 1
ATOM 2125 N N . GLY B 1 16 ? -1.528 29.469 2.227 1 52.38 16 GLY B N 1
ATOM 2126 C CA . GLY B 1 16 ? -2.422 30.609 2.164 1 52.38 16 GLY B CA 1
ATOM 2127 C C . GLY B 1 16 ? -2.939 31.047 3.523 1 52.38 16 GLY B C 1
ATOM 2128 O O . GLY B 1 16 ? -2.465 30.562 4.555 1 52.38 16 GLY B O 1
ATOM 2129 N N . GLU B 1 17 ? -3.707 32.062 3.492 1 53.31 17 GLU B N 1
ATOM 2130 C CA . GLU B 1 17 ? -4.332 32.625 4.68 1 53.31 17 GLU B CA 1
ATOM 2131 C C . GLU B 1 17 ? -5.199 31.594 5.398 1 53.31 17 GLU B C 1
ATOM 2133 O O . GLU B 1 17 ? -5.273 31.594 6.629 1 53.31 17 GLU B O 1
ATOM 2138 N N . ASP B 1 18 ? -5.73 30.672 4.504 1 65.5 18 ASP B N 1
ATOM 2139 C CA . ASP B 1 18 ? -6.598 29.656 5.098 1 65.5 18 ASP B CA 1
ATOM 2140 C C . ASP B 1 18 ? -6.055 28.25 4.844 1 65.5 18 ASP B C 1
ATOM 2142 O O . ASP B 1 18 ? -6.273 27.688 3.773 1 65.5 18 ASP B O 1
ATOM 2146 N N . TYR B 1 19 ? -5.406 27.656 5.832 1 68.12 19 TYR B N 1
ATOM 2147 C CA . TYR B 1 19 ? -4.645 26.422 5.746 1 68.12 19 TYR B CA 1
ATOM 2148 C C . TYR B 1 19 ? -5.57 25.219 5.59 1 68.12 19 TYR B C 1
ATOM 2150 O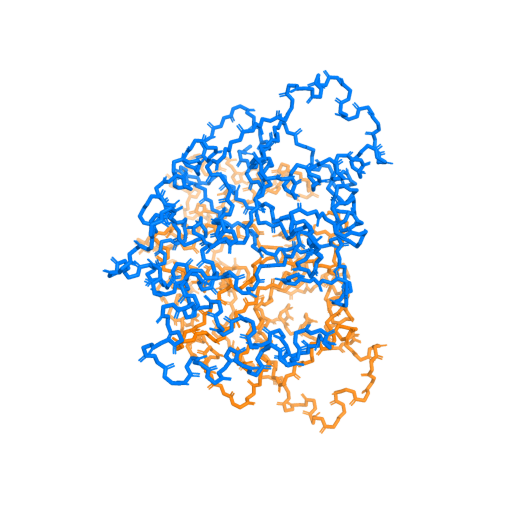 O . TYR B 1 19 ? -5.141 24.141 5.156 1 68.12 19 TYR B O 1
ATOM 2158 N N . ASP B 1 20 ? -6.82 25.484 5.723 1 82.44 20 ASP B N 1
ATOM 2159 C CA . ASP B 1 20 ? -7.727 24.328 5.785 1 82.44 20 ASP B CA 1
ATOM 2160 C C . ASP B 1 20 ? -8.57 24.234 4.52 1 82.44 20 ASP B C 1
ATOM 2162 O O . ASP B 1 20 ? -9.461 23.391 4.426 1 82.44 20 ASP B O 1
ATOM 2166 N N . LEU B 1 21 ? -8.156 25.047 3.488 1 88.31 21 LEU B N 1
ATOM 2167 C CA . LEU B 1 21 ? -8.859 25 2.213 1 88.31 21 LEU B CA 1
ATOM 2168 C C . LEU B 1 21 ? -8.078 24.188 1.188 1 88.31 21 LEU B C 1
ATOM 2170 O O . LEU B 1 21 ? -6.852 24.297 1.106 1 88.31 21 LEU B O 1
ATOM 2174 N N . LEU B 1 22 ? -8.852 23.438 0.411 1 93.69 22 LEU B N 1
ATOM 2175 C CA . LEU B 1 22 ? -8.188 22.734 -0.688 1 93.69 22 LEU B CA 1
ATOM 2176 C C . LEU B 1 22 ? -7.785 23.719 -1.786 1 93.69 22 LEU B C 1
ATOM 2178 O O . LEU B 1 22 ? -8.516 24.656 -2.082 1 93.69 22 LEU B O 1
ATOM 2182 N N . THR B 1 23 ? -6.641 23.578 -2.379 1 93.5 23 THR B N 1
ATOM 2183 C CA . THR B 1 23 ? -6.301 24.266 -3.623 1 93.5 23 THR B CA 1
ATOM 2184 C C . THR B 1 23 ? -7.141 23.734 -4.777 1 93.5 23 THR B C 1
ATOM 2186 O O . THR B 1 23 ? -7.84 22.719 -4.637 1 93.5 23 THR B O 1
ATOM 2189 N N . ASP B 1 24 ? -7.133 24.438 -5.879 1 95.12 24 ASP B N 1
ATOM 2190 C CA . ASP B 1 24 ? -7.797 23.922 -7.07 1 95.12 24 ASP B CA 1
ATOM 2191 C C . ASP B 1 24 ? -7.242 22.562 -7.461 1 95.12 24 ASP B C 1
ATOM 2193 O O . ASP B 1 24 ? -7.988 21.672 -7.891 1 95.12 24 ASP B O 1
ATOM 2197 N N . HIS B 1 25 ? -5.965 22.406 -7.312 1 95.81 25 HIS B N 1
ATOM 2198 C CA . HIS B 1 25 ? -5.332 21.125 -7.59 1 95.81 25 HIS B CA 1
ATOM 2199 C C . HIS B 1 25 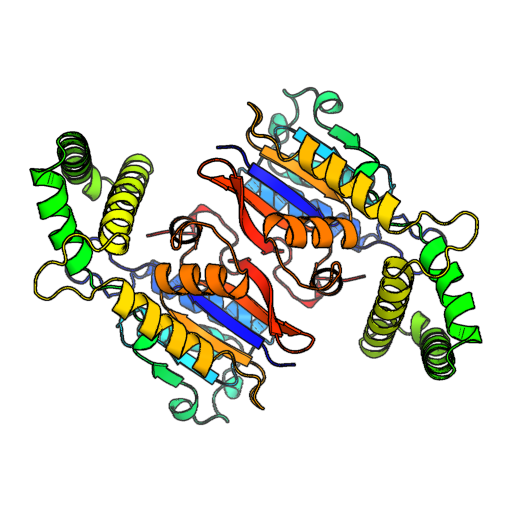? -5.852 20.047 -6.656 1 95.81 25 HIS B C 1
ATOM 2201 O O . HIS B 1 25 ? -6.113 18.922 -7.086 1 95.81 25 HIS B O 1
ATOM 2207 N N . GLY B 1 26 ? -6 20.344 -5.383 1 97 26 GLY B N 1
ATOM 2208 C CA . GLY B 1 26 ? -6.543 19.406 -4.414 1 97 26 GLY B CA 1
ATOM 2209 C C . GLY B 1 26 ? -7.949 18.953 -4.742 1 97 26 GLY B C 1
ATOM 2210 O O . GLY B 1 26 ? -8.281 17.781 -4.586 1 97 26 GLY B O 1
ATOM 2211 N N . LYS B 1 27 ? -8.734 19.891 -5.176 1 97.81 27 LYS B N 1
ATOM 2212 C CA . LYS B 1 27 ? -10.094 19.562 -5.598 1 97.81 27 LYS B CA 1
ATOM 2213 C C . LYS B 1 27 ? -10.078 18.641 -6.812 1 97.81 27 LYS B C 1
ATOM 2215 O O . LYS B 1 27 ? -10.852 17.672 -6.879 1 97.81 27 LYS B O 1
ATOM 2220 N N . LYS B 1 28 ? -9.211 18.969 -7.688 1 98.19 28 LYS B N 1
ATOM 2221 C CA . LYS B 1 28 ? -9.078 18.141 -8.883 1 98.19 28 LYS B CA 1
ATOM 2222 C C . LYS B 1 28 ? -8.625 16.719 -8.516 1 98.19 28 LYS B C 1
ATOM 2224 O O . LYS B 1 28 ? -9.156 15.742 -9.039 1 98.19 28 LYS B O 1
ATOM 2229 N N . GLN B 1 29 ? -7.629 16.578 -7.668 1 98.25 29 GLN B N 1
ATOM 2230 C CA . GLN B 1 29 ? -7.18 15.281 -7.188 1 98.25 29 GLN B CA 1
ATOM 2231 C C . GLN B 1 29 ? -8.344 14.469 -6.633 1 98.25 29 GLN B C 1
ATOM 2233 O O . GLN B 1 29 ? -8.492 13.289 -6.957 1 98.25 29 GLN B O 1
ATOM 2238 N N . SER B 1 30 ? -9.125 15.172 -5.832 1 98.44 30 SER B N 1
ATOM 2239 C CA . SER B 1 30 ? -10.25 14.523 -5.16 1 98.44 30 SER B CA 1
ATOM 2240 C C . SER B 1 30 ? -11.312 14.086 -6.16 1 98.44 30 SER B C 1
ATOM 2242 O O . SER B 1 30 ? -11.844 12.977 -6.062 1 98.44 30 SER B O 1
ATOM 2244 N N . PHE B 1 31 ? -11.594 14.945 -7.078 1 98.5 31 PHE B N 1
ATOM 2245 C CA . PHE B 1 31 ? -12.547 14.633 -8.133 1 98.5 31 PHE B CA 1
ATOM 2246 C C . PHE B 1 31 ? -12.102 13.406 -8.922 1 98.5 31 PHE B C 1
ATOM 2248 O O . PHE B 1 31 ? -12.898 12.5 -9.172 1 98.5 31 PHE B O 1
ATOM 2255 N N . LEU B 1 32 ? -10.844 13.406 -9.297 1 98.38 32 LEU B N 1
ATOM 2256 C CA . LEU B 1 32 ? -10.305 12.297 -10.078 1 98.38 32 LEU B CA 1
ATOM 2257 C C . LEU B 1 32 ? -10.383 10.992 -9.305 1 98.38 32 LEU B C 1
ATOM 2259 O O . LEU B 1 32 ? -10.609 9.93 -9.891 1 98.38 32 LEU B O 1
ATOM 2263 N N . LEU B 1 33 ? -10.164 11.047 -8 1 98.25 33 LEU B N 1
ATOM 2264 C CA . LEU B 1 33 ? -10.305 9.859 -7.172 1 98.25 33 LEU B CA 1
ATOM 2265 C C . LEU B 1 33 ? -11.734 9.32 -7.223 1 98.25 33 LEU B C 1
ATOM 2267 O O . LEU B 1 33 ? -11.945 8.117 -7.391 1 98.25 33 LEU B O 1
ATOM 2271 N N . GLY B 1 34 ? -12.672 10.242 -7.051 1 97.31 34 GLY B N 1
ATOM 2272 C CA . GLY B 1 34 ? -14.07 9.836 -7.141 1 97.31 34 GLY B CA 1
ATOM 2273 C C . GLY B 1 34 ? -14.422 9.203 -8.469 1 97.31 34 GLY B C 1
ATOM 2274 O O . GLY B 1 34 ? -15.102 8.172 -8.508 1 97.31 34 GLY B O 1
ATOM 2275 N N . LYS B 1 35 ? -13.992 9.836 -9.516 1 97.19 35 LYS B N 1
ATOM 2276 C CA . LYS B 1 35 ? -14.242 9.312 -10.852 1 97.19 35 LYS B CA 1
ATOM 2277 C C . LYS B 1 35 ? -13.641 7.918 -11.016 1 97.19 35 LYS B C 1
ATOM 2279 O O . LYS B 1 35 ? -14.305 7.004 -11.508 1 97.19 35 LYS B O 1
ATOM 2284 N N . TYR B 1 36 ? -12.391 7.777 -10.602 1 96.94 36 TYR B N 1
ATOM 2285 C CA . TYR B 1 36 ? -11.703 6.496 -10.688 1 96.94 36 TYR B CA 1
ATOM 2286 C C . TYR B 1 36 ? -12.461 5.41 -9.938 1 96.94 36 TYR B C 1
ATOM 2288 O O . TYR B 1 36 ? -12.68 4.32 -10.469 1 96.94 36 TYR B O 1
ATOM 2296 N N . MET B 1 37 ? -12.828 5.691 -8.688 1 95.31 37 MET B N 1
ATOM 2297 C CA . MET B 1 37 ? -13.539 4.711 -7.867 1 95.31 37 MET B CA 1
ATOM 2298 C C . MET B 1 37 ? -14.883 4.355 -8.492 1 95.31 37 MET B C 1
ATOM 2300 O O . MET B 1 37 ? -15.266 3.184 -8.516 1 95.31 37 MET B O 1
ATOM 2304 N N . GLY B 1 38 ? -15.586 5.332 -8.969 1 93.69 38 GLY B N 1
ATOM 2305 C CA . GLY B 1 38 ? -16.844 5.094 -9.656 1 93.69 38 GLY B CA 1
ATOM 2306 C C . GLY B 1 38 ? -16.703 4.211 -10.883 1 93.69 38 GLY B C 1
ATOM 2307 O O . GLY B 1 38 ? -17.484 3.271 -11.07 1 93.69 38 GLY B O 1
ATOM 2308 N N . GLU B 1 39 ? -15.727 4.523 -11.68 1 94.38 39 GLU B N 1
ATOM 2309 C CA . GLU B 1 39 ? -15.492 3.768 -12.906 1 94.38 39 GLU B CA 1
ATOM 2310 C C . GLU B 1 39 ? -15.141 2.314 -12.609 1 94.38 39 GLU B C 1
ATOM 2312 O O . GLU B 1 39 ? -15.406 1.424 -13.414 1 94.38 39 GLU B O 1
ATOM 2317 N N . ASN B 1 40 ? -14.57 2.104 -11.477 1 93.19 40 ASN B N 1
ATOM 2318 C CA . ASN B 1 40 ? -14.141 0.756 -11.117 1 93.19 40 ASN B CA 1
ATOM 2319 C C . ASN B 1 40 ? -15.172 0.06 -10.227 1 93.19 40 ASN B C 1
ATOM 2321 O O . ASN B 1 40 ? -14.922 -1.039 -9.727 1 93.19 40 ASN B O 1
ATOM 2325 N N . GLY B 1 41 ? -16.297 0.667 -9.922 1 89.94 41 GLY B N 1
ATOM 2326 C CA . GLY B 1 41 ? -17.391 0.056 -9.203 1 89.94 41 GLY B CA 1
ATOM 2327 C C . GLY B 1 41 ? -17.219 0.072 -7.699 1 89.94 41 GLY B C 1
ATOM 2328 O O . GLY B 1 41 ? -17.891 -0.671 -6.98 1 89.94 41 GLY B O 1
ATOM 2329 N N . ASP B 1 42 ? -16.297 0.802 -7.188 1 91.31 42 ASP B N 1
ATOM 2330 C CA . ASP B 1 42 ? -16.094 0.938 -5.75 1 91.31 42 ASP B CA 1
ATOM 2331 C C . ASP B 1 42 ? -16.906 2.102 -5.184 1 91.31 42 ASP B C 1
ATOM 2333 O O . ASP B 1 42 ? -16.344 3.158 -4.871 1 91.31 42 ASP B O 1
ATOM 2337 N N . ILE B 1 43 ? -18.141 1.87 -4.969 1 91.25 43 ILE B N 1
ATOM 2338 C CA . ILE B 1 43 ? -19.094 2.877 -4.531 1 91.25 43 ILE B CA 1
ATOM 2339 C C . ILE B 1 43 ? -19.266 2.809 -3.014 1 91.25 43 ILE B C 1
ATOM 2341 O O . ILE B 1 43 ? -19.484 1.732 -2.457 1 91.25 43 ILE B O 1
ATOM 2345 N N . PRO B 1 44 ? -19.156 3.947 -2.361 1 92.12 44 PRO B N 1
ATOM 2346 C CA . PRO B 1 44 ? -19.266 3.926 -0.902 1 92.12 44 PRO B CA 1
ATOM 2347 C C . PRO B 1 44 ? -20.688 3.588 -0.425 1 92.12 44 PRO B C 1
ATOM 2349 O O . PRO B 1 44 ? -21.672 4.051 -1.011 1 92.12 44 PRO B O 1
ATOM 2352 N N . ASP B 1 45 ? -20.734 2.705 0.588 1 90.44 45 ASP B N 1
ATOM 2353 C CA . ASP B 1 45 ? -21.969 2.514 1.362 1 90.44 45 ASP B CA 1
ATOM 2354 C C . ASP B 1 45 ? -22.062 3.535 2.492 1 90.44 45 ASP B C 1
ATOM 2356 O O . ASP B 1 45 ? -23.156 3.816 2.988 1 90.44 45 ASP B O 1
ATOM 2360 N N . ARG B 1 46 ? -20.906 4.023 2.883 1 91.69 46 ARG B N 1
ATOM 2361 C CA . ARG B 1 46 ? -20.766 5.004 3.957 1 91.69 46 ARG B CA 1
ATOM 2362 C C . ARG B 1 46 ? -19.516 5.871 3.75 1 91.69 46 ARG B C 1
ATOM 2364 O O . ARG B 1 46 ? -18.469 5.375 3.34 1 91.69 46 ARG B O 1
ATOM 2371 N N . ILE B 1 47 ? -19.734 7.141 4.027 1 94.88 47 ILE B N 1
ATOM 2372 C CA . ILE B 1 47 ? -18.625 8.078 4.004 1 94.88 47 ILE B CA 1
ATOM 2373 C C . ILE B 1 47 ? -18.469 8.727 5.375 1 94.88 47 ILE B C 1
ATOM 2375 O O . ILE B 1 47 ? -19.438 9.164 5.98 1 94.88 47 ILE B O 1
ATOM 2379 N N . VAL B 1 48 ? -17.297 8.688 5.879 1 96.56 48 VAL B N 1
ATOM 2380 C CA . VAL B 1 48 ? -16.953 9.344 7.137 1 96.56 48 VAL B CA 1
ATOM 2381 C C . VAL B 1 48 ? -15.875 10.398 6.898 1 96.56 48 VAL B C 1
ATOM 2383 O O . VAL B 1 48 ? -14.875 10.125 6.227 1 96.56 48 VAL B O 1
ATOM 2386 N N . THR B 1 49 ? -16.062 11.625 7.328 1 97.38 49 THR B N 1
ATOM 2387 C CA . THR B 1 49 ? -15.039 12.664 7.227 1 97.38 49 THR B CA 1
ATOM 2388 C C . THR B 1 49 ? -14.68 13.211 8.602 1 97.38 49 THR B C 1
ATOM 2390 O O . THR B 1 49 ? -15.5 13.172 9.523 1 97.38 49 THR B O 1
ATOM 2393 N N . GLY B 1 50 ? -13.438 13.625 8.734 1 97.5 50 GLY B N 1
ATOM 2394 C CA . GLY B 1 50 ? -13.188 14.539 9.844 1 97.5 50 GLY B CA 1
ATOM 2395 C C . GLY B 1 50 ? -14.016 15.812 9.773 1 97.5 50 GLY B C 1
ATOM 2396 O O . GLY B 1 50 ? -14.828 15.977 8.859 1 97.5 50 GLY B O 1
ATOM 2397 N N . SER B 1 51 ? -13.789 16.688 10.75 1 96.81 51 SER B N 1
ATOM 2398 C CA . SER B 1 51 ? -14.594 17.906 10.797 1 96.81 51 SER B CA 1
ATOM 2399 C C . SER B 1 51 ? -13.867 19.062 10.133 1 96.81 51 SER B C 1
ATOM 2401 O O . SER B 1 51 ? -14.445 20.141 9.977 1 96.81 51 SER B O 1
ATOM 2403 N N . LEU B 1 52 ? -12.617 18.922 9.758 1 95.25 52 LEU B N 1
ATOM 2404 C CA . LEU B 1 52 ? -11.883 20 9.102 1 95.25 52 LEU B CA 1
ATOM 2405 C C . LEU B 1 52 ? -12.438 20.266 7.703 1 95.25 52 LEU B C 1
ATOM 2407 O O . LEU B 1 52 ? -12.93 19.344 7.039 1 95.25 52 LEU B O 1
ATOM 2411 N N . ARG B 1 53 ? -12.328 21.484 7.277 1 94.88 53 ARG B N 1
ATOM 2412 C CA . ARG B 1 53 ? -12.859 21.875 5.973 1 94.88 53 ARG B CA 1
ATOM 2413 C C . ARG B 1 53 ? -12.203 21.078 4.852 1 94.88 53 ARG B C 1
ATOM 2415 O O . ARG B 1 53 ? -12.875 20.641 3.91 1 94.88 53 ARG B O 1
ATOM 2422 N N . ARG B 1 54 ? -10.922 20.859 4.926 1 95.62 54 ARG B N 1
ATOM 2423 C CA . ARG B 1 54 ? -10.203 20.125 3.883 1 95.62 54 ARG B CA 1
ATOM 2424 C C . ARG B 1 54 ? -10.711 18.703 3.762 1 95.62 54 ARG B C 1
ATOM 2426 O O . ARG B 1 54 ? -10.742 18.125 2.666 1 95.62 54 ARG B O 1
ATOM 2433 N N . HIS B 1 55 ? -11.117 18.078 4.871 1 97.25 55 HIS B N 1
ATOM 2434 C CA . HIS B 1 55 ? -11.695 16.734 4.816 1 97.25 55 HIS B CA 1
ATOM 2435 C C . HIS B 1 55 ? -13.039 16.75 4.102 1 97.25 55 HIS B C 1
ATOM 2437 O O . HIS B 1 55 ? -13.281 15.938 3.205 1 97.25 55 HIS B O 1
ATOM 2443 N N . LYS B 1 56 ? -13.836 17.719 4.5 1 96.5 56 LYS B N 1
ATOM 2444 C CA . LYS B 1 56 ? -15.18 17.828 3.939 1 96.5 56 LYS B CA 1
ATOM 2445 C C . LYS B 1 56 ? -15.133 18.156 2.451 1 96.5 56 LYS B C 1
ATOM 2447 O O . LYS B 1 56 ? -15.836 17.531 1.649 1 96.5 56 LYS B O 1
ATOM 2452 N N . GLU B 1 57 ? -14.273 19.094 2.111 1 96.75 57 GLU B N 1
ATOM 2453 C CA . GLU B 1 57 ? -14.148 19.484 0.711 1 96.75 57 GLU B CA 1
ATOM 2454 C C . GLU B 1 57 ? -13.633 18.328 -0.144 1 96.75 57 GLU B C 1
ATOM 2456 O O . GLU B 1 57 ? -14.031 18.188 -1.302 1 96.75 57 GLU B O 1
ATOM 2461 N N . THR B 1 58 ? -12.734 17.578 0.419 1 97.88 58 THR B N 1
ATOM 2462 C CA . THR B 1 58 ? -12.227 16.422 -0.304 1 97.88 58 THR B CA 1
ATOM 2463 C C . THR B 1 58 ? -13.359 15.43 -0.596 1 97.88 58 THR B C 1
ATOM 2465 O O . THR B 1 58 ? -13.5 14.953 -1.725 1 97.88 58 THR B O 1
ATOM 2468 N N . ALA B 1 59 ? -14.141 15.133 0.409 1 97.12 59 ALA B N 1
ATOM 2469 C CA . ALA B 1 59 ? -15.258 14.211 0.244 1 97.12 59 ALA B CA 1
ATOM 2470 C C . ALA B 1 59 ? -16.266 14.742 -0.773 1 97.12 59 ALA B C 1
ATOM 2472 O O . ALA B 1 59 ? -16.797 13.984 -1.59 1 97.12 59 ALA B O 1
ATOM 2473 N N . GLU B 1 60 ? -16.5 16.016 -0.671 1 96.12 60 GLU B N 1
ATOM 2474 C CA . GLU B 1 60 ? -17.438 16.641 -1.597 1 96.12 60 GLU B CA 1
ATOM 2475 C C . GLU B 1 60 ? -16.953 16.516 -3.039 1 96.12 60 GLU B C 1
ATOM 2477 O O . GLU B 1 60 ? -17.719 16.125 -3.922 1 96.12 60 GLU B O 1
ATOM 2482 N N . SER B 1 61 ? -15.711 16.922 -3.309 1 97.5 61 SER B N 1
ATOM 2483 C CA . SER B 1 61 ? -15.148 16.812 -4.648 1 97.5 61 SER B CA 1
ATOM 2484 C C . SER B 1 61 ? -15.109 15.359 -5.117 1 97.5 61 SER B C 1
ATOM 2486 O O . SER B 1 61 ? -15.32 15.078 -6.297 1 97.5 61 SER B O 1
ATOM 2488 N N . PHE B 1 62 ? -14.773 14.445 -4.227 1 97.5 62 PHE B N 1
ATOM 2489 C CA . PHE B 1 62 ? -14.812 13.016 -4.512 1 97.5 62 PHE B CA 1
ATOM 2490 C C . PHE B 1 62 ? -16.203 12.602 -4.996 1 97.5 62 PHE B C 1
ATOM 2492 O O . PHE B 1 62 ? -16.328 11.906 -6.004 1 97.5 62 PHE B O 1
ATOM 2499 N N . LEU B 1 63 ? -17.219 13.008 -4.273 1 95 63 LEU B N 1
ATOM 2500 C CA . LEU B 1 63 ? -18.594 12.672 -4.633 1 95 63 LEU B CA 1
ATOM 2501 C C . LEU B 1 63 ? -18.953 13.25 -6 1 95 63 LEU B C 1
ATOM 2503 O O . LEU B 1 63 ? -19.672 12.617 -6.773 1 95 63 LEU B O 1
ATOM 2507 N N . ASP B 1 64 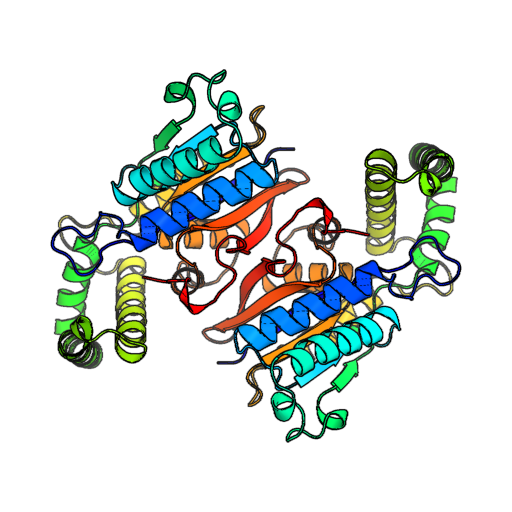? -18.484 14.477 -6.223 1 95.38 64 ASP B N 1
ATOM 2508 C CA . ASP B 1 64 ? -18.688 15.055 -7.547 1 95.38 64 ASP B CA 1
ATOM 2509 C C . ASP B 1 64 ? -18.078 14.156 -8.633 1 95.38 64 ASP B C 1
ATOM 2511 O O . ASP B 1 64 ? -18.688 13.969 -9.688 1 95.38 64 ASP B O 1
ATOM 2515 N N . GLY B 1 65 ? -16.891 13.664 -8.375 1 96.56 65 GLY B N 1
ATOM 2516 C CA . GLY B 1 65 ? -16.266 12.727 -9.297 1 96.56 65 GLY B CA 1
ATOM 2517 C C . GLY B 1 65 ? -17.078 11.461 -9.5 1 96.56 65 GLY B C 1
ATOM 2518 O O . GLY B 1 65 ? -17.219 10.977 -10.633 1 96.56 65 GLY B O 1
ATOM 2519 N N . LEU B 1 66 ? -17.547 10.922 -8.43 1 94.19 66 LEU B N 1
ATOM 2520 C CA . LEU B 1 66 ? -18.391 9.727 -8.484 1 94.19 66 LEU B CA 1
ATOM 2521 C C . LEU B 1 66 ? -19.625 9.969 -9.328 1 94.19 66 LEU B C 1
ATOM 2523 O O . LEU B 1 66 ? -20 9.141 -10.156 1 94.19 66 LEU B O 1
ATOM 2527 N N . ARG B 1 67 ? -20.234 11.07 -9.125 1 92.62 67 ARG B N 1
ATOM 2528 C CA . ARG B 1 67 ? -21.469 11.438 -9.828 1 92.62 67 ARG B CA 1
ATOM 2529 C C . ARG B 1 67 ? -21.203 11.602 -11.328 1 92.62 67 ARG B C 1
ATOM 2531 O O . ARG B 1 67 ? -22.094 11.375 -12.141 1 92.62 67 ARG B O 1
ATOM 2538 N N . SER B 1 68 ? -20.031 12 -11.648 1 94.31 68 SER B N 1
ATOM 2539 C CA . SER B 1 68 ? -19.688 12.195 -13.055 1 94.31 68 SER B CA 1
ATOM 2540 C C . SER B 1 68 ? -19.703 10.867 -13.812 1 94.31 68 SER B C 1
ATOM 2542 O O . SER B 1 68 ? -19.812 10.859 -15.039 1 94.31 68 SER B O 1
ATOM 2544 N N . VAL B 1 69 ? -19.531 9.781 -13.188 1 92.19 69 VAL B N 1
ATOM 2545 C CA . VAL B 1 69 ? -19.547 8.461 -13.797 1 92.19 69 VAL B CA 1
ATOM 2546 C C . VAL B 1 69 ? -20.984 7.941 -13.867 1 92.19 69 VAL B C 1
ATOM 2548 O O . VAL B 1 69 ? -21.422 7.465 -14.914 1 92.19 69 VAL B O 1
ATOM 2551 N N . ASP B 1 70 ? -21.656 7.871 -12.773 1 80.38 70 ASP B N 1
ATOM 2552 C CA . ASP B 1 70 ? -23.047 7.469 -12.711 1 80.38 70 ASP B CA 1
ATOM 2553 C C . ASP B 1 70 ? -23.828 8.312 -11.703 1 80.38 70 ASP B C 1
ATOM 2555 O O . ASP B 1 70 ? -23.625 8.18 -10.492 1 80.38 70 ASP B O 1
ATOM 2559 N N . ARG B 1 71 ? -24.656 9.062 -12.203 1 68.25 71 ARG B N 1
ATOM 2560 C CA . ARG B 1 71 ? -25.438 9.977 -11.375 1 68.25 71 ARG B CA 1
ATOM 2561 C C . ARG B 1 71 ? -26.359 9.219 -10.438 1 68.25 71 ARG B C 1
ATOM 2563 O O . ARG B 1 71 ? -26.719 9.719 -9.375 1 68.25 71 ARG B O 1
ATOM 2570 N N . ARG B 1 72 ? -26.828 8.117 -10.883 1 64.88 72 ARG B N 1
ATOM 2571 C CA . ARG B 1 72 ? -27.828 7.336 -10.156 1 64.88 72 ARG B CA 1
ATOM 2572 C C . ARG B 1 72 ? -27.203 6.617 -8.969 1 64.88 72 ARG B C 1
ATOM 2574 O O . ARG B 1 72 ? -27.906 6.102 -8.102 1 64.88 72 ARG B O 1
ATOM 2581 N N . LEU B 1 73 ? -25.969 6.527 -9.008 1 63.34 73 LEU B N 1
ATOM 2582 C CA . LEU B 1 73 ? -25.234 5.719 -8.047 1 63.34 73 LEU B CA 1
ATOM 2583 C C . LEU B 1 73 ? -25.469 6.211 -6.621 1 63.34 73 LEU B C 1
ATOM 2585 O O . LEU B 1 73 ? -25.5 5.414 -5.68 1 63.34 73 LEU B O 1
ATOM 2589 N N . LEU B 1 74 ? -25.609 7.664 -6.555 1 62.22 74 LEU B N 1
ATOM 2590 C CA . LEU B 1 74 ? -25.719 8.18 -5.191 1 62.22 74 LEU B CA 1
ATOM 2591 C C . LEU B 1 74 ? -27.172 8.484 -4.84 1 62.22 74 LEU B C 1
ATOM 2593 O O . LEU B 1 74 ? -27.484 8.758 -3.68 1 62.22 74 LEU B O 1
ATOM 2597 N N . LYS B 1 75 ? -28.031 8.672 -5.844 1 54.94 75 LYS B N 1
ATOM 2598 C CA . LYS B 1 75 ? -29.391 9.133 -5.59 1 54.94 75 LYS B CA 1
ATOM 2599 C C . LYS B 1 75 ? -30.109 8.211 -4.605 1 54.94 75 LYS B C 1
ATOM 2601 O O . LYS B 1 75 ? -30.906 8.672 -3.781 1 54.94 75 LYS B O 1
ATOM 2606 N N . ALA B 1 76 ? -30.172 6.988 -4.945 1 51.28 76 ALA B N 1
ATOM 2607 C CA . ALA B 1 76 ? -31.078 6.156 -4.156 1 51.28 76 ALA B CA 1
ATOM 2608 C C . ALA B 1 76 ? -30.766 6.262 -2.668 1 51.28 76 ALA B C 1
ATOM 2610 O O . ALA B 1 76 ? -31.547 5.824 -1.825 1 51.28 76 ALA B O 1
ATOM 2611 N N . ARG B 1 77 ? -29.406 6.402 -2.402 1 52.66 77 ARG B N 1
ATOM 2612 C CA . ARG B 1 77 ? -29.016 6.488 -0.997 1 52.66 77 ARG B CA 1
ATOM 2613 C C . ARG B 1 77 ? -29.094 7.926 -0.497 1 52.66 77 ARG B C 1
ATOM 2615 O O . ARG B 1 77 ? -28.672 8.852 -1.194 1 52.66 77 ARG B O 1
ATOM 2622 N N . GLU B 1 78 ? -30.109 8.359 0.11 1 52.75 78 GLU B N 1
ATOM 2623 C CA . GLU B 1 78 ? -30.172 9.711 0.649 1 52.75 78 GLU B CA 1
ATOM 2624 C C . GLU B 1 78 ? -28.781 10.227 1.014 1 52.75 78 GLU B C 1
ATOM 2626 O O . GLU B 1 78 ? -28.141 9.695 1.914 1 52.75 78 GLU B O 1
ATOM 2631 N N . GLU B 1 79 ? -28.109 10.961 0.109 1 55.28 79 GLU B N 1
ATOM 2632 C CA . GLU B 1 79 ? -26.766 11.523 0.23 1 55.28 79 GLU B CA 1
ATOM 2633 C C . GLU B 1 79 ? -26.453 11.914 1.672 1 55.28 79 GLU B C 1
ATOM 2635 O O . GLU B 1 79 ? -25.344 11.688 2.16 1 55.28 79 GLU B O 1
ATOM 2640 N N . GLU B 1 80 ? -27.438 12.617 2.273 1 57.44 80 GLU B N 1
ATOM 2641 C CA . GLU B 1 80 ? -27.234 13.117 3.629 1 57.44 80 GLU B CA 1
ATOM 2642 C C . GLU B 1 80 ? -26.922 11.969 4.594 1 57.44 80 GLU B C 1
ATOM 2644 O O . GLU B 1 80 ? -26.172 12.141 5.551 1 57.44 80 GLU B O 1
ATOM 2649 N N . SER B 1 81 ? -27.5 10.875 4.207 1 62.16 81 SER B N 1
ATOM 2650 C CA . SER B 1 81 ? -27.344 9.734 5.102 1 62.16 81 SER B CA 1
ATOM 2651 C C . SER B 1 81 ? -26.062 8.953 4.781 1 62.16 81 SER B C 1
ATOM 2653 O O . SER B 1 81 ? -25.625 8.117 5.574 1 62.16 81 SER B O 1
ATOM 2655 N N . LEU B 1 82 ? -25.344 9.469 3.844 1 80.88 82 LEU B N 1
ATOM 2656 C CA . LEU B 1 82 ? -24.172 8.75 3.375 1 80.88 82 LEU B CA 1
ATOM 2657 C C . LEU B 1 82 ? -22.906 9.297 4.027 1 80.88 82 LEU B C 1
ATOM 2659 O O . LEU B 1 82 ? -21.969 8.539 4.328 1 80.88 82 LEU B O 1
ATOM 2663 N N . VAL B 1 83 ? -22.984 10.586 4.434 1 89.81 83 VAL B N 1
ATOM 2664 C CA . VAL B 1 83 ? -21.781 11.234 4.926 1 89.81 83 VAL B CA 1
ATOM 2665 C C . VAL B 1 83 ? -21.906 11.508 6.422 1 89.81 83 VAL B C 1
ATOM 2667 O O . VAL B 1 83 ? -22.812 12.234 6.848 1 89.81 83 VAL B O 1
ATOM 2670 N N . LEU B 1 84 ? -21.109 10.953 7.203 1 93.19 84 LEU B N 1
ATOM 2671 C CA . LEU B 1 84 ? -21.031 11.164 8.641 1 93.19 84 LEU B CA 1
ATOM 2672 C C . LEU B 1 84 ? -19.766 11.914 9.016 1 93.19 84 LEU B C 1
ATOM 2674 O O . LEU B 1 84 ? -18.75 11.828 8.312 1 93.19 84 LEU B O 1
ATOM 2678 N N . ARG B 1 85 ? -19.922 12.703 10.102 1 96.44 85 ARG B N 1
ATOM 2679 C CA . ARG B 1 85 ? -18.766 13.453 10.594 1 96.44 85 ARG B CA 1
ATOM 2680 C C . ARG B 1 85 ? -18.234 12.852 11.891 1 96.44 85 ARG B C 1
ATOM 2682 O O . ARG B 1 85 ? -19.016 12.453 12.758 1 96.44 85 ARG B O 1
ATOM 2689 N N . ASP B 1 86 ? -16.922 12.672 11.953 1 97.94 86 ASP B N 1
ATOM 2690 C CA . ASP B 1 86 ? -16.234 12.172 13.141 1 97.94 86 ASP B CA 1
ATOM 2691 C C . ASP B 1 86 ? -14.93 12.945 13.383 1 97.94 86 ASP B C 1
ATOM 2693 O O . ASP B 1 86 ? -13.914 12.656 12.758 1 97.94 86 ASP B O 1
ATOM 2697 N N . SER B 1 87 ? -14.922 13.875 14.352 1 97.94 87 SER B N 1
ATOM 2698 C CA . SER B 1 87 ? -13.797 14.766 14.602 1 97.94 87 SER B CA 1
ATOM 2699 C C . SER B 1 87 ? -12.594 13.992 15.133 1 97.94 87 SER B C 1
ATOM 2701 O O . SER B 1 87 ? -11.477 14.523 15.18 1 97.94 87 SER B O 1
ATOM 2703 N N . GLY B 1 88 ? -12.773 12.742 15.492 1 98.19 88 GLY B N 1
ATOM 2704 C CA . GLY B 1 88 ? -11.656 11.906 15.891 1 98.19 88 GLY B CA 1
ATOM 2705 C C . GLY B 1 88 ? -10.633 11.711 14.781 1 98.19 88 GLY B C 1
ATOM 2706 O O . GLY B 1 88 ? -9.477 11.391 15.047 1 98.19 88 GLY B O 1
ATOM 2707 N N . TRP B 1 89 ? -11.008 11.984 13.539 1 98.19 89 TRP B N 1
ATOM 2708 C CA . TRP B 1 89 ? -10.156 11.789 12.375 1 98.19 89 TRP B CA 1
ATOM 2709 C C . TRP B 1 89 ? -9.414 13.078 12.023 1 98.19 89 TRP B C 1
ATOM 2711 O O . TRP B 1 89 ? -8.648 13.117 11.055 1 98.19 89 TRP B O 1
ATOM 2721 N N . ASN B 1 90 ? -9.625 14.148 12.805 1 97.38 90 ASN B N 1
ATOM 2722 C CA . ASN B 1 90 ? -8.984 15.422 12.508 1 97.38 90 ASN B CA 1
ATOM 2723 C C . ASN B 1 90 ? -7.473 15.352 12.695 1 97.38 90 ASN B C 1
ATOM 2725 O O . ASN B 1 90 ? -6.984 14.664 13.594 1 97.38 90 ASN B O 1
ATOM 2729 N N . GLU B 1 91 ? -6.789 16.047 11.836 1 94.81 91 GLU B N 1
ATOM 2730 C CA . GLU B 1 91 ? -5.375 16.328 12.078 1 94.81 91 GLU B CA 1
ATOM 2731 C C . GLU B 1 91 ? -5.184 17.188 13.32 1 94.81 91 GLU B C 1
ATOM 2733 O O . GLU B 1 91 ? -6.125 17.828 13.789 1 94.81 91 GLU B O 1
ATOM 2738 N N . PHE B 1 92 ? -3.934 17.125 13.867 1 92.69 92 PHE B N 1
ATOM 2739 C CA . PHE B 1 92 ? -3.635 18.047 14.961 1 92.69 92 PHE B CA 1
ATOM 2740 C C . PHE B 1 92 ? -3.746 19.5 14.508 1 92.69 92 PHE B C 1
ATOM 2742 O O . PHE B 1 92 ? -3.656 19.781 13.312 1 92.69 92 PHE B O 1
ATOM 2749 N N . SER B 1 93 ? -3.918 20.375 15.391 1 91.06 93 SER B N 1
ATOM 2750 C CA . SER B 1 93 ? -4.117 21.781 15.078 1 91.06 93 SER B CA 1
ATOM 2751 C C . SER B 1 93 ? -2.854 22.406 14.5 1 91.06 93 SER B C 1
ATOM 2753 O O . SER B 1 93 ? -1.746 22.109 14.953 1 91.06 93 SER B O 1
ATOM 2755 N N . PRO B 1 94 ? -3.049 23.312 13.562 1 87.5 94 PRO B N 1
ATOM 2756 C CA . PRO B 1 94 ? -1.888 24.016 13.016 1 87.5 94 PRO B CA 1
ATOM 2757 C C . PRO B 1 94 ? -1.11 24.781 14.078 1 87.5 94 PRO B C 1
ATOM 2759 O O . PRO B 1 94 ? 0.093 25 13.93 1 87.5 94 PRO B O 1
ATOM 2762 N N . GLU B 1 95 ? -1.792 25.141 15.117 1 91.44 95 GLU B N 1
ATOM 2763 C CA . GLU B 1 95 ? -1.148 25.875 16.203 1 91.44 95 GLU B CA 1
ATOM 2764 C C . GLU B 1 95 ? -0.088 25.016 16.891 1 91.44 95 GLU B C 1
ATOM 2766 O O . GLU B 1 95 ? 0.831 25.547 17.531 1 91.44 95 GLU B O 1
ATOM 2771 N N . LEU B 1 96 ? -0.302 23.734 16.781 1 93.56 96 LEU B N 1
ATOM 2772 C CA . LEU B 1 96 ? 0.686 22.828 17.359 1 93.56 96 LEU B CA 1
ATOM 2773 C C . LEU B 1 96 ? 2.07 23.094 16.781 1 93.56 96 LEU B C 1
ATOM 2775 O O . LEU B 1 96 ? 3.051 23.203 17.516 1 93.56 96 LEU B O 1
ATOM 2779 N N . TRP B 1 97 ? 2.113 23.219 15.508 1 89.62 97 TRP B N 1
ATOM 2780 C CA . TRP B 1 97 ? 3.379 23.422 14.812 1 89.62 97 TRP B CA 1
ATOM 2781 C C . TRP B 1 97 ? 4.082 24.688 15.297 1 89.62 97 TRP B C 1
ATOM 2783 O O . TRP B 1 97 ? 5.254 24.641 15.68 1 89.62 97 TRP B O 1
ATOM 2793 N N . SER B 1 98 ? 3.324 25.797 15.367 1 90.56 98 SER B N 1
ATOM 2794 C CA . SER B 1 98 ? 3.916 27.078 15.773 1 90.56 98 SER B CA 1
ATOM 2795 C C . SER B 1 98 ? 4.324 27.062 17.234 1 90.56 98 SER B C 1
ATOM 2797 O O . SER B 1 98 ? 5.375 27.594 17.609 1 90.56 98 SER B O 1
ATOM 2799 N N . ALA B 1 99 ? 3.5 26.453 18.031 1 94.88 99 ALA B N 1
ATOM 2800 C CA . ALA B 1 99 ? 3.77 26.406 19.469 1 94.88 99 ALA B CA 1
ATOM 2801 C C . ALA B 1 99 ? 5.043 25.625 19.766 1 94.88 99 ALA B C 1
ATOM 2803 O O . ALA B 1 99 ? 5.91 26.094 20.5 1 94.88 99 ALA B O 1
ATOM 2804 N N . TYR B 1 100 ? 5.164 24.5 19.172 1 94.88 100 TYR B N 1
ATOM 2805 C CA . TYR B 1 100 ? 6.332 23.672 19.422 1 94.88 100 TYR B CA 1
ATOM 2806 C C . TYR B 1 100 ? 7.562 24.219 18.719 1 94.88 100 TYR B C 1
ATOM 2808 O O . TYR B 1 100 ? 8.688 24.094 19.219 1 94.88 100 TYR B O 1
ATOM 2816 N N . ALA B 1 101 ? 7.328 24.797 17.547 1 94.06 101 ALA B N 1
ATOM 2817 C CA . ALA B 1 101 ? 8.453 25.406 16.859 1 94.06 101 ALA B CA 1
ATOM 2818 C C . ALA B 1 101 ? 9.094 26.5 17.734 1 94.06 101 ALA B C 1
ATOM 2820 O O . ALA B 1 101 ? 10.328 26.609 17.781 1 94.06 101 ALA B O 1
ATOM 2821 N N . LYS B 1 102 ? 8.305 27.266 18.375 1 93.62 102 LYS B N 1
ATOM 2822 C CA . LYS B 1 102 ? 8.805 28.328 19.25 1 93.62 102 LYS B CA 1
ATOM 2823 C C . LYS B 1 102 ? 9.625 27.734 20.391 1 93.62 102 LYS B C 1
ATOM 2825 O O . LYS B 1 102 ? 10.734 28.188 20.672 1 93.62 102 LYS B O 1
ATOM 2830 N N . ILE B 1 103 ? 9.086 26.766 21.016 1 94.69 103 ILE B N 1
ATOM 2831 C CA . ILE B 1 103 ? 9.734 26.125 22.172 1 94.69 103 ILE B CA 1
ATOM 2832 C C . ILE B 1 103 ? 11.055 25.5 21.734 1 94.69 103 ILE B C 1
ATOM 2834 O O . ILE B 1 103 ? 12.086 25.703 22.375 1 94.69 103 ILE B O 1
ATOM 2838 N N . LEU B 1 104 ? 11.047 24.719 20.641 1 95.56 104 LEU B N 1
ATOM 2839 C CA . LEU B 1 104 ? 12.219 24 20.172 1 95.56 104 LEU B CA 1
ATOM 2840 C C . LEU B 1 104 ? 13.289 24.969 19.672 1 95.56 104 LEU B C 1
ATOM 2842 O O . LEU B 1 104 ? 14.484 24.734 19.844 1 95.56 104 LEU B O 1
ATOM 2846 N N . SER B 1 105 ? 12.805 26.016 19.031 1 95.31 105 SER B N 1
ATOM 2847 C CA . SER B 1 105 ? 13.742 27.016 18.516 1 95.31 105 SER B CA 1
ATOM 2848 C C . SER B 1 105 ? 14.531 27.656 19.656 1 95.31 105 SER B C 1
ATOM 2850 O O . SER B 1 105 ? 15.711 27.984 19.5 1 95.31 105 SER B O 1
ATOM 2852 N N . GLU B 1 106 ? 13.984 27.859 20.797 1 94.38 106 GLU B N 1
ATOM 2853 C CA . GLU B 1 106 ? 14.617 28.469 21.953 1 94.38 106 GLU B CA 1
ATOM 2854 C C . GLU B 1 106 ? 15.594 27.5 22.625 1 94.38 106 GLU B C 1
ATOM 2856 O O . GLU B 1 106 ? 16.594 27.922 23.188 1 94.38 106 GLU B O 1
ATOM 2861 N N . LYS B 1 107 ? 15.344 26.25 22.516 1 93.94 107 LYS B N 1
ATOM 2862 C CA . LYS B 1 107 ? 16.109 25.266 23.281 1 93.94 107 LYS B CA 1
ATOM 2863 C C . LYS B 1 107 ? 17.203 24.641 22.422 1 93.94 107 LYS B C 1
ATOM 2865 O O . LYS B 1 107 ? 18.203 24.125 22.953 1 93.94 107 LYS B O 1
ATOM 2870 N N . ASN B 1 108 ? 17.016 24.609 21.141 1 94.94 108 ASN B N 1
ATOM 2871 C CA . ASN B 1 108 ? 17.891 23.891 20.234 1 94.94 108 ASN B CA 1
ATOM 2872 C C . ASN B 1 108 ? 18.391 24.766 19.094 1 94.94 108 ASN B C 1
ATOM 2874 O O . ASN B 1 108 ? 17.672 25.031 18.141 1 94.94 108 ASN B O 1
ATOM 2878 N N . PRO B 1 109 ? 19.625 25.125 19.078 1 95.81 109 PRO B N 1
ATOM 2879 C CA . PRO B 1 109 ? 20.172 26.016 18.062 1 95.81 109 PRO B CA 1
ATOM 2880 C C . PRO B 1 109 ? 20.078 25.438 16.656 1 95.81 109 PRO B C 1
ATOM 2882 O O . PRO B 1 109 ? 19.875 26.172 15.688 1 95.81 109 PRO B O 1
ATOM 2885 N N . ASP B 1 110 ? 20.188 24.156 16.578 1 95.5 110 ASP B N 1
ATOM 2886 C CA . ASP B 1 110 ? 20.094 23.531 15.266 1 95.5 110 ASP B CA 1
ATOM 2887 C C . ASP B 1 110 ? 18.672 23.656 14.711 1 95.5 110 ASP B C 1
ATOM 2889 O O . ASP B 1 110 ? 18.5 23.906 13.516 1 95.5 110 ASP B O 1
ATOM 2893 N N . PHE B 1 111 ? 17.734 23.422 15.523 1 96.19 111 PHE B N 1
ATOM 2894 C CA . PHE B 1 111 ? 16.344 23.594 15.109 1 96.19 111 PHE B CA 1
ATOM 2895 C C . PHE B 1 111 ? 16.094 25.031 14.68 1 96.19 111 PHE B C 1
ATOM 2897 O O . PHE B 1 111 ? 15.445 25.281 13.656 1 96.19 111 PHE B O 1
ATOM 2904 N N . HIS B 1 112 ? 16.594 25.984 15.438 1 95.88 112 HIS B N 1
ATOM 2905 C CA . HIS B 1 112 ? 16.438 27.391 15.125 1 95.88 112 HIS B CA 1
ATOM 2906 C C . HIS B 1 112 ? 17 27.719 13.75 1 95.88 112 HIS B C 1
ATOM 2908 O O . HIS B 1 112 ? 16.391 28.453 12.977 1 95.88 112 HIS B O 1
ATOM 2914 N N . ARG B 1 113 ? 18.141 27.203 13.5 1 95.69 113 ARG B N 1
ATOM 2915 C CA . ARG B 1 113 ? 18.781 27.453 12.211 1 95.69 113 ARG B CA 1
ATOM 2916 C C . ARG B 1 113 ? 17.938 26.891 11.07 1 95.69 113 ARG B C 1
ATOM 2918 O O . ARG B 1 113 ? 17.766 27.562 10.047 1 95.69 113 ARG B O 1
ATOM 2925 N N . SER B 1 114 ? 17.453 25.641 11.289 1 95 114 SER B N 1
ATOM 2926 C CA . SER B 1 114 ? 16.625 25.016 10.273 1 95 114 SER B CA 1
ATOM 2927 C C . SER B 1 114 ? 15.336 25.797 10.047 1 95 114 SER B C 1
ATOM 2929 O O . SER B 1 114 ? 14.883 25.953 8.914 1 95 114 SER B O 1
ATOM 2931 N N . LEU B 1 115 ? 14.766 26.25 11.078 1 94.62 115 LEU B N 1
ATOM 2932 C CA . LEU B 1 115 ? 13.531 27.016 11.008 1 94.62 115 LEU B CA 1
ATOM 2933 C C . LEU B 1 115 ? 13.742 28.328 10.258 1 94.62 115 LEU B C 1
ATOM 2935 O O . LEU B 1 115 ? 12.906 28.734 9.445 1 94.62 115 LEU B O 1
ATOM 2939 N N . SER B 1 116 ? 14.867 28.953 10.531 1 94 116 SER B N 1
ATOM 2940 C CA . SER B 1 116 ? 15.219 30.188 9.836 1 94 116 SER B CA 1
ATOM 2941 C C . SER B 1 116 ? 15.422 29.938 8.344 1 94 116 SER B C 1
ATOM 2943 O O . SER B 1 116 ? 14.992 30.734 7.512 1 94 116 SER B O 1
ATOM 2945 N N . GLN B 1 117 ? 16.109 28.906 8.086 1 93.31 117 GLN B N 1
ATOM 2946 C CA . GLN B 1 117 ? 16.312 28.531 6.688 1 93.31 117 GLN B CA 1
ATOM 2947 C C . GLN B 1 117 ? 14.992 28.266 5.98 1 93.31 117 GLN B C 1
ATOM 2949 O O . GLN B 1 117 ? 14.805 28.672 4.832 1 93.31 117 GLN B O 1
ATOM 2954 N N . PHE B 1 118 ? 14.133 27.531 6.68 1 91.5 118 PHE B N 1
ATOM 2955 C CA . PHE B 1 118 ? 12.82 27.234 6.121 1 91.5 118 PHE B CA 1
ATOM 2956 C C . PHE B 1 118 ? 12.062 28.516 5.812 1 91.5 118 PHE B C 1
ATOM 2958 O O . PHE B 1 118 ? 11.422 28.641 4.766 1 91.5 118 PHE B O 1
ATOM 2965 N N . ALA B 1 119 ? 12.117 29.5 6.652 1 88.56 119 ALA B N 1
ATOM 2966 C CA . ALA B 1 119 ? 11.422 30.781 6.48 1 88.56 119 ALA B CA 1
ATOM 2967 C C . ALA B 1 119 ? 11.883 31.484 5.211 1 88.56 119 ALA B C 1
ATOM 2969 O O . ALA B 1 119 ? 11.102 32.188 4.555 1 88.56 119 ALA B O 1
ATOM 2970 N N . LYS B 1 120 ? 13.086 31.266 4.812 1 89.38 120 LYS B N 1
ATOM 2971 C CA . LYS B 1 120 ? 13.68 31.938 3.654 1 89.38 120 LYS B CA 1
ATOM 2972 C C . LYS B 1 120 ? 13.258 31.25 2.355 1 89.38 120 LYS B C 1
ATOM 2974 O O . LYS B 1 120 ? 13.148 31.891 1.314 1 89.38 120 LYS B O 1
ATOM 2979 N N . VAL B 1 121 ? 12.93 29.984 2.494 1 86.25 121 VAL B N 1
ATOM 2980 C CA . VAL B 1 121 ? 12.758 29.234 1.246 1 86.25 121 VAL B CA 1
ATOM 2981 C C . VAL B 1 121 ? 11.305 28.812 1.086 1 86.25 121 VAL B C 1
ATOM 2983 O O . VAL B 1 121 ? 10.891 28.375 0.01 1 86.25 121 VAL B O 1
ATOM 2986 N N . LYS B 1 122 ? 10.5 28.922 2.096 1 81.5 122 LYS B N 1
ATOM 2987 C CA . LYS B 1 122 ? 9.141 28.406 2.107 1 81.5 122 LYS B CA 1
ATOM 2988 C C . LYS B 1 122 ? 8.328 28.953 0.939 1 81.5 122 LYS B C 1
ATOM 2990 O O . LYS B 1 122 ? 7.574 28.219 0.296 1 81.5 122 LYS B O 1
ATOM 2995 N N . LEU B 1 123 ? 8.594 30.234 0.581 1 78.19 123 LEU B N 1
ATOM 2996 C CA . LEU B 1 123 ? 7.805 30.875 -0.467 1 78.19 123 LEU B CA 1
ATOM 2997 C C . LEU B 1 123 ? 8.273 30.422 -1.848 1 78.19 123 LEU B C 1
ATOM 2999 O O . LEU B 1 123 ? 7.508 30.484 -2.814 1 78.19 123 LEU B O 1
ATOM 3003 N N . GLN B 1 124 ? 9.523 30.062 -1.912 1 79.12 124 GLN B N 1
ATOM 3004 C CA . GLN B 1 124 ? 10.078 29.625 -3.186 1 79.12 124 GLN B CA 1
ATOM 3005 C C . GLN B 1 124 ? 9.586 28.219 -3.537 1 79.12 124 GLN B C 1
ATOM 3007 O O . GLN B 1 124 ? 9.5 27.859 -4.715 1 79.12 124 GLN B O 1
ATOM 3012 N N . GLY B 1 125 ? 9.258 27.5 -2.537 1 76.19 125 GLY B N 1
ATOM 3013 C CA . GLY B 1 125 ? 8.852 26.125 -2.76 1 76.19 125 GLY B CA 1
ATOM 3014 C C . GLY B 1 125 ? 9.992 25.234 -3.219 1 76.19 125 GLY B C 1
ATOM 3015 O O . GLY B 1 125 ? 11.156 25.484 -2.902 1 76.19 125 GLY B O 1
ATOM 3016 N N . GLY B 1 126 ? 9.656 24.016 -3.738 1 77.94 126 GLY B N 1
ATOM 3017 C CA . GLY B 1 126 ? 10.672 23.125 -4.281 1 77.94 126 GLY B CA 1
ATOM 3018 C C . GLY B 1 126 ? 11.102 22.047 -3.312 1 77.94 126 GLY B C 1
ATOM 3019 O O . GLY B 1 126 ? 10.531 21.906 -2.229 1 77.94 126 GLY B O 1
ATOM 3020 N N . ILE B 1 127 ? 12.094 21.359 -3.748 1 80.38 127 ILE B N 1
ATOM 3021 C CA . ILE B 1 127 ? 12.555 20.156 -3.055 1 80.38 127 ILE B CA 1
ATOM 3022 C C . ILE B 1 127 ? 13.188 20.547 -1.72 1 80.38 127 ILE B C 1
ATOM 3024 O O . ILE B 1 127 ? 12.961 19.891 -0.703 1 80.38 127 ILE B O 1
ATOM 3028 N N . ARG B 1 128 ? 13.922 21.562 -1.745 1 83 128 ARG B N 1
ATOM 3029 C CA . ARG B 1 128 ? 14.602 21.984 -0.525 1 83 128 ARG B CA 1
ATOM 3030 C C . ARG B 1 128 ? 13.594 22.438 0.535 1 83 128 ARG B C 1
ATOM 3032 O O . ARG B 1 128 ? 13.742 22.094 1.711 1 83 128 ARG B O 1
ATOM 3039 N N . SER B 1 129 ? 12.641 23.234 0.138 1 86.06 129 SER B N 1
ATOM 3040 C CA . SER B 1 129 ? 11.602 23.688 1.05 1 86.06 129 SER B CA 1
ATOM 3041 C C . SER B 1 129 ? 10.836 22.516 1.648 1 86.06 129 SER B C 1
ATOM 3043 O O . SER B 1 129 ? 10.602 22.469 2.859 1 86.06 129 SER B O 1
ATOM 3045 N N . ALA B 1 130 ? 10.531 21.594 0.892 1 81.69 130 ALA B N 1
ATOM 3046 C CA . ALA B 1 130 ? 9.797 20.406 1.336 1 81.69 130 ALA B CA 1
ATOM 3047 C C . ALA B 1 130 ? 10.617 19.594 2.336 1 81.69 130 ALA B C 1
ATOM 3049 O O . ALA B 1 130 ? 10.102 19.172 3.369 1 81.69 130 ALA B O 1
ATOM 3050 N N . ALA B 1 131 ? 11.852 19.453 2.004 1 84.25 131 ALA B N 1
ATOM 3051 C CA . ALA B 1 131 ? 12.75 18.672 2.863 1 84.25 131 ALA B CA 1
ATOM 3052 C C . ALA B 1 131 ? 12.859 19.312 4.25 1 84.25 131 ALA B C 1
ATOM 3054 O O . ALA B 1 131 ? 12.82 18.609 5.262 1 84.25 131 ALA B O 1
ATOM 3055 N N . LEU B 1 132 ? 13.016 20.594 4.254 1 88 132 LEU B N 1
ATOM 3056 C CA . LEU B 1 132 ? 13.109 21.297 5.527 1 88 132 LEU B CA 1
ATOM 3057 C C . LEU B 1 132 ? 11.797 21.219 6.301 1 88 132 LEU B C 1
ATOM 3059 O O . LEU B 1 132 ? 11.805 21.031 7.52 1 88 132 LEU B O 1
ATOM 3063 N N . PHE B 1 133 ? 10.727 21.328 5.582 1 85.69 133 PHE B N 1
ATOM 3064 C CA . PHE B 1 133 ? 9.414 21.219 6.211 1 85.69 133 PHE B CA 1
ATOM 3065 C C . PHE B 1 133 ? 9.258 19.875 6.906 1 85.69 133 PHE B C 1
ATOM 3067 O O . PHE B 1 133 ? 8.844 19.812 8.062 1 85.69 133 PHE B O 1
ATOM 3074 N N . PHE B 1 134 ? 9.57 18.844 6.23 1 85 134 PHE B N 1
ATOM 3075 C CA . PHE B 1 134 ? 9.422 17.516 6.777 1 85 134 PHE B CA 1
ATOM 3076 C C . PHE B 1 134 ? 10.344 17.312 7.977 1 85 134 PHE B C 1
ATOM 3078 O O . PHE B 1 134 ? 9.945 16.719 8.977 1 85 134 PHE B O 1
ATOM 3085 N N . LYS B 1 135 ? 11.547 17.812 7.832 1 87.62 135 LYS B N 1
ATOM 3086 C CA . LYS B 1 135 ? 12.492 17.688 8.93 1 87.62 135 LYS B CA 1
ATOM 3087 C C . LYS B 1 135 ? 11.984 18.391 10.18 1 87.62 135 LYS B C 1
ATOM 3089 O O . LYS B 1 135 ? 11.992 17.828 11.273 1 87.62 135 LYS B O 1
ATOM 3094 N N . LEU B 1 136 ? 11.586 19.625 9.992 1 91.31 136 LEU B N 1
ATOM 3095 C CA . LEU B 1 136 ? 11.078 20.422 11.102 1 91.31 136 LEU B CA 1
ATOM 3096 C C . LEU B 1 136 ? 9.828 19.781 11.703 1 91.31 136 LEU B C 1
ATOM 3098 O O . LEU B 1 136 ? 9.695 19.688 12.93 1 91.31 136 LEU B O 1
ATOM 3102 N N . THR B 1 137 ? 8.961 19.328 10.812 1 89.94 137 THR B N 1
ATOM 3103 C CA . THR B 1 137 ? 7.727 18.703 11.258 1 89.94 137 THR B CA 1
ATOM 3104 C C . THR B 1 137 ? 8.016 17.438 12.062 1 89.94 137 THR B C 1
ATOM 3106 O O . THR B 1 137 ? 7.406 17.203 13.109 1 89.94 137 THR B O 1
ATOM 3109 N N . GLU B 1 138 ? 8.852 16.703 11.57 1 88.31 138 GLU B N 1
ATOM 3110 C CA . GLU B 1 138 ? 9.234 15.484 12.289 1 88.31 138 GLU B CA 1
ATOM 3111 C C . GLU B 1 138 ? 9.734 15.812 13.688 1 88.31 138 GLU B C 1
ATOM 3113 O O . GLU B 1 138 ? 9.344 15.156 14.664 1 88.31 138 GLU B O 1
ATOM 3118 N N . GLU B 1 139 ? 10.625 16.75 13.805 1 91.19 139 GLU B N 1
ATOM 3119 C CA . GLU B 1 139 ? 11.164 17.125 15.109 1 91.19 139 GLU B CA 1
ATOM 3120 C C . GLU B 1 139 ? 10.062 17.625 16.047 1 91.19 139 GLU B C 1
ATOM 3122 O O . GLU B 1 139 ? 10.062 17.312 17.234 1 91.19 139 GLU B O 1
ATOM 3127 N N . ILE B 1 140 ? 9.211 18.359 15.477 1 93.38 140 ILE B N 1
ATOM 3128 C CA . ILE B 1 140 ? 8.102 18.891 16.25 1 93.38 140 ILE B CA 1
ATOM 3129 C C . ILE B 1 140 ? 7.211 17.75 16.734 1 93.38 140 ILE B C 1
ATOM 3131 O O . ILE B 1 140 ? 6.848 17.703 17.922 1 93.38 140 ILE B O 1
ATOM 3135 N N . LEU B 1 141 ? 6.926 16.844 15.859 1 92.44 141 LEU B N 1
ATOM 3136 C CA . LEU B 1 141 ? 6.039 15.742 16.219 1 92.44 141 LEU B CA 1
ATOM 3137 C C . LEU B 1 141 ? 6.695 14.836 17.25 1 92.44 141 LEU B C 1
ATOM 3139 O O . LEU B 1 141 ? 6.016 14.297 18.125 1 92.44 141 LEU B O 1
ATOM 3143 N N . VAL B 1 142 ? 7.945 14.656 17.125 1 90.06 142 VAL B N 1
ATOM 3144 C CA . VAL B 1 142 ? 8.672 13.852 18.094 1 90.06 142 VAL B CA 1
ATOM 3145 C C . VAL B 1 142 ? 8.594 14.508 19.469 1 90.06 142 VAL B C 1
ATOM 3147 O O . VAL B 1 142 ? 8.344 13.844 20.484 1 90.06 142 VAL B O 1
ATOM 3150 N N . ALA B 1 143 ? 8.828 15.805 19.5 1 92.88 143 ALA B N 1
ATOM 3151 C CA . ALA B 1 143 ? 8.727 16.547 20.75 1 92.88 143 ALA B CA 1
ATOM 3152 C C . ALA B 1 143 ? 7.312 16.453 21.328 1 92.88 143 ALA B C 1
ATOM 3154 O O . ALA B 1 143 ? 7.137 16.281 22.531 1 92.88 143 ALA B O 1
ATOM 3155 N N . TRP B 1 144 ? 6.375 16.594 20.438 1 94.94 144 TRP B N 1
ATOM 3156 C CA . TRP B 1 144 ? 4.973 16.484 20.828 1 94.94 144 TRP B CA 1
ATOM 3157 C C . TRP B 1 144 ? 4.688 15.109 21.438 1 94.94 144 TRP B C 1
ATOM 3159 O O . TRP B 1 144 ? 4.062 15.008 22.5 1 94.94 144 TRP B O 1
ATOM 3169 N N . ARG B 1 145 ? 5.141 14.078 20.875 1 92.19 145 ARG B N 1
ATOM 3170 C CA . ARG B 1 145 ? 4.918 12.711 21.328 1 92.19 145 ARG B CA 1
ATOM 3171 C C . ARG B 1 145 ? 5.586 12.461 22.688 1 92.19 145 ARG B C 1
ATOM 3173 O O . ARG B 1 145 ? 5.027 11.773 23.531 1 92.19 145 ARG B O 1
ATOM 3180 N N . ARG B 1 146 ? 6.77 12.953 22.812 1 89.69 146 ARG B N 1
ATOM 3181 C CA . ARG B 1 146 ? 7.477 12.789 24.078 1 89.69 146 ARG B CA 1
ATOM 3182 C C . ARG B 1 146 ? 6.668 13.375 25.234 1 89.69 146 ARG B C 1
ATOM 3184 O O . ARG B 1 146 ? 6.68 12.836 26.344 1 89.69 146 ARG B O 1
ATOM 3191 N N . GLY B 1 147 ? 6.023 14.5 25 1 88.25 147 GLY B N 1
ATOM 3192 C CA . GLY B 1 147 ? 5.062 15.047 25.938 1 88.25 147 GLY B CA 1
ATOM 3193 C C . GLY B 1 147 ? 5.715 15.688 27.156 1 88.25 147 GLY B C 1
ATOM 3194 O O . GLY B 1 147 ? 5.105 15.773 28.219 1 88.25 147 GLY B O 1
ATOM 3195 N N . GLU B 1 148 ? 6.977 15.945 27.031 1 87 148 GLU B N 1
ATOM 3196 C CA . GLU B 1 148 ? 7.668 16.562 28.156 1 87 148 GLU B CA 1
ATOM 3197 C C . GLU B 1 148 ? 7.055 17.922 28.5 1 87 148 GLU B C 1
ATOM 3199 O O . GLU B 1 148 ? 6.953 18.281 29.672 1 87 148 GLU B O 1
ATOM 3204 N N . GLU B 1 149 ? 6.723 18.719 27.484 1 86.62 149 GLU B N 1
ATOM 3205 C CA . GLU B 1 149 ? 6.039 20 27.641 1 86.62 149 GLU B CA 1
ATOM 3206 C C . GLU B 1 149 ? 4.867 20.125 26.672 1 86.62 149 GLU B C 1
ATOM 3208 O O . GLU B 1 149 ? 4.984 19.75 25.5 1 86.62 149 GLU B O 1
ATOM 3213 N N . THR B 1 150 ? 3.738 20.406 27.172 1 89.19 150 THR B N 1
ATOM 3214 C CA . THR B 1 150 ? 2.58 20.656 26.312 1 89.19 150 THR B CA 1
ATOM 3215 C C . THR B 1 150 ? 2.143 22.109 26.422 1 89.19 150 THR B C 1
ATOM 3217 O O . THR B 1 150 ? 1.645 22.547 27.469 1 89.19 150 THR B O 1
ATOM 3220 N N . PRO B 1 151 ? 2.391 22.781 25.359 1 92.44 151 PRO B N 1
ATOM 3221 C CA . PRO B 1 151 ? 1.983 24.188 25.406 1 92.44 151 PRO B CA 1
ATOM 3222 C C . PRO B 1 151 ? 0.497 24.359 25.703 1 92.44 151 PRO B C 1
ATOM 3224 O O . PRO B 1 151 ? -0.316 23.5 25.344 1 92.44 151 PRO B O 1
ATOM 3227 N N . PRO B 1 152 ? 0.177 25.484 26.375 1 91.12 152 PRO B N 1
ATOM 3228 C CA . PRO B 1 152 ? -1.232 25.734 26.672 1 91.12 152 PRO B CA 1
ATOM 3229 C C . PRO B 1 152 ? -2.104 25.812 25.422 1 91.12 152 PRO B C 1
ATOM 3231 O O . PRO B 1 152 ? -1.706 26.406 24.422 1 91.12 152 PRO B O 1
ATOM 3234 N N . GLY B 1 153 ? -3.195 25.156 25.484 1 93.06 153 GLY B N 1
ATOM 3235 C CA . GLY B 1 153 ? -4.148 25.219 24.375 1 93.06 153 GLY B CA 1
ATOM 3236 C C . GLY B 1 153 ? -3.893 24.188 23.312 1 93.06 153 GLY B C 1
ATOM 3237 O O . GLY B 1 153 ? -4.66 24.078 22.344 1 93.06 153 GLY B O 1
ATOM 3238 N N . ILE B 1 154 ? -2.797 23.453 23.438 1 95.12 154 ILE B N 1
ATOM 3239 C CA . ILE B 1 154 ? -2.447 22.469 22.422 1 95.12 154 ILE B CA 1
ATOM 3240 C C . ILE B 1 154 ? -2.842 21.078 22.922 1 95.12 154 ILE B C 1
ATOM 3242 O O . ILE B 1 154 ? -2.57 20.703 24.062 1 95.12 154 ILE B O 1
ATOM 3246 N N . GLU B 1 155 ? -3.535 20.391 22.047 1 96.12 155 GLU B N 1
ATOM 3247 C CA . GLU B 1 155 ? -3.895 19 22.344 1 96.12 155 GLU B CA 1
ATOM 3248 C C . GLU B 1 155 ? -2.654 18.156 22.594 1 96.12 155 GLU B C 1
ATOM 3250 O O . GLU B 1 155 ? -1.678 18.234 21.844 1 96.12 155 GLU B O 1
ATOM 3255 N N . SER B 1 156 ? -2.684 17.375 23.703 1 96.19 156 SER B N 1
ATOM 3256 C CA . SER B 1 156 ? -1.56 16.484 23.969 1 96.19 156 SER B CA 1
ATOM 3257 C C . SER B 1 156 ? -1.506 15.352 22.938 1 96.19 156 SER B C 1
ATOM 3259 O O . SER B 1 156 ? -2.518 15.023 22.312 1 96.19 156 SER B O 1
ATOM 3261 N N . TYR B 1 157 ? -0.365 14.781 22.812 1 95.25 157 TYR B N 1
ATOM 3262 C CA . TYR B 1 157 ? -0.228 13.648 21.906 1 95.25 157 TYR B CA 1
ATOM 3263 C C . TYR B 1 157 ? -1.11 12.484 22.328 1 95.25 157 TYR B C 1
ATOM 3265 O O . TYR B 1 157 ? -1.752 11.844 21.5 1 95.25 157 TYR B O 1
ATOM 3273 N N . SER B 1 158 ? -1.083 12.227 23.641 1 94.69 158 SER B N 1
ATOM 3274 C CA . SER B 1 158 ? -1.886 11.133 24.172 1 94.69 158 SER B CA 1
ATOM 3275 C C . SER B 1 158 ? -3.361 11.312 23.828 1 94.69 158 SER B C 1
ATOM 3277 O O . SER B 1 158 ? -4.039 10.359 23.453 1 94.69 158 SER B O 1
ATOM 3279 N N . ASP B 1 159 ? -3.852 12.516 23.953 1 96.44 159 ASP B N 1
ATOM 3280 C CA . ASP B 1 159 ? -5.242 12.805 23.625 1 96.44 159 ASP B CA 1
ATOM 3281 C C . ASP B 1 159 ? -5.5 12.625 22.125 1 96.44 159 ASP B C 1
ATOM 3283 O O . ASP B 1 159 ? -6.527 12.078 21.734 1 96.44 159 ASP B O 1
ATOM 3287 N N . PHE B 1 160 ? -4.562 13.109 21.344 1 96.44 160 PHE B N 1
ATOM 3288 C CA . PHE B 1 160 ? -4.652 12.977 19.906 1 96.44 160 PHE B CA 1
ATOM 3289 C C . PHE B 1 160 ? -4.699 11.508 19.5 1 96.44 160 PHE B C 1
ATOM 3291 O O . PHE B 1 160 ? -5.582 11.094 18.75 1 96.44 160 PHE B O 1
ATOM 3298 N N . GLU B 1 161 ? -3.76 10.75 19.953 1 95.25 161 GLU B N 1
ATOM 3299 C CA . GLU B 1 161 ? -3.684 9.328 19.656 1 95.25 161 GLU B CA 1
ATOM 3300 C C . GLU B 1 161 ? -4.945 8.594 20.109 1 95.25 161 GLU B C 1
ATOM 3302 O O . GLU B 1 161 ? -5.449 7.723 19.391 1 95.25 161 GLU B O 1
ATOM 3307 N N . CYS B 1 162 ? -5.461 8.961 21.234 1 96.69 162 CYS B N 1
ATOM 3308 C CA . CYS B 1 162 ? -6.645 8.32 21.812 1 96.69 162 CYS B CA 1
ATOM 3309 C C . CYS B 1 162 ? -7.863 8.555 20.922 1 96.69 162 CYS B C 1
ATOM 3311 O O . CYS B 1 162 ? -8.602 7.621 20.609 1 96.69 162 CYS B O 1
ATOM 3313 N N . ARG B 1 163 ? -8.055 9.781 20.516 1 97.38 163 ARG B N 1
ATOM 3314 C CA . ARG B 1 163 ? -9.258 10.055 19.734 1 97.38 163 ARG B CA 1
ATOM 3315 C C . ARG B 1 163 ? -9.164 9.398 18.359 1 97.38 163 ARG B C 1
ATOM 3317 O O . ARG B 1 163 ? -10.172 8.93 17.812 1 97.38 163 ARG B O 1
ATOM 3324 N N . VAL B 1 164 ? -7.992 9.414 17.75 1 96.88 164 VAL B N 1
ATOM 3325 C CA . VAL B 1 164 ? -7.824 8.734 16.484 1 96.88 164 VAL B CA 1
ATOM 3326 C C . VAL B 1 164 ? -8.086 7.238 16.656 1 96.88 164 VAL B C 1
ATOM 3328 O O . VAL B 1 164 ? -8.758 6.621 15.82 1 96.88 164 VAL B O 1
ATOM 3331 N N . SER B 1 165 ? -7.566 6.684 17.719 1 95.25 165 SER B N 1
ATOM 3332 C CA . SER B 1 165 ? -7.758 5.266 18.016 1 95.25 165 SER B CA 1
ATOM 3333 C C . SER B 1 165 ? -9.234 4.93 18.203 1 95.25 165 SER B C 1
ATOM 3335 O O . SER B 1 165 ? -9.711 3.912 17.703 1 95.25 165 SER B O 1
ATOM 3337 N N . GLU B 1 166 ? -9.898 5.746 18.906 1 96.88 166 GLU B N 1
ATOM 3338 C CA . GLU B 1 166 ? -11.32 5.539 19.141 1 96.88 166 GLU B CA 1
ATOM 3339 C C . GLU B 1 166 ? -12.109 5.586 17.828 1 96.88 166 GLU B C 1
ATOM 3341 O O . GLU B 1 166 ? -13.008 4.77 17.609 1 96.88 166 GLU B O 1
ATOM 3346 N N . SER B 1 167 ? -11.82 6.539 17.047 1 97.31 167 SER B N 1
ATOM 3347 C CA . SER B 1 167 ? -12.477 6.633 15.742 1 97.31 167 SER B CA 1
ATOM 3348 C C . SER B 1 167 ? -12.164 5.422 14.875 1 97.31 167 SER B C 1
ATOM 3350 O O . SER B 1 167 ? -13.039 4.902 14.18 1 97.31 167 SER B O 1
ATOM 3352 N N . CYS B 1 168 ? -10.906 5.004 14.867 1 94.94 168 CYS B N 1
ATOM 3353 C CA . CYS B 1 168 ? -10.523 3.799 14.133 1 94.94 168 CYS B CA 1
ATOM 3354 C C . CYS B 1 168 ? -11.344 2.6 14.586 1 94.94 168 CYS B C 1
ATOM 3356 O O . CYS B 1 168 ? -11.891 1.869 13.766 1 94.94 168 CYS B O 1
ATOM 3358 N N . GLU B 1 169 ? -11.453 2.408 15.867 1 93.12 169 GLU B N 1
ATOM 3359 C CA . GLU B 1 169 ? -12.219 1.29 16.406 1 93.12 169 GLU B CA 1
ATOM 3360 C C . GLU B 1 169 ? -13.688 1.373 16 1 93.12 169 GLU B C 1
ATOM 3362 O O . GLU B 1 169 ? -14.312 0.352 15.727 1 93.12 169 GLU B O 1
ATOM 3367 N N . ARG B 1 170 ? -14.156 2.551 15.992 1 93.88 170 ARG B N 1
ATOM 3368 C CA . ARG B 1 170 ? -15.562 2.773 15.664 1 93.88 170 ARG B CA 1
ATOM 3369 C C . ARG B 1 170 ? -15.852 2.393 14.219 1 93.88 170 ARG B C 1
ATOM 3371 O O . ARG B 1 170 ? -16.844 1.719 13.938 1 93.88 170 ARG B O 1
ATOM 3378 N N . TRP B 1 171 ? -14.977 2.719 13.359 1 93.38 171 TRP B N 1
ATOM 3379 C CA . TRP B 1 171 ? -15.312 2.621 11.945 1 93.38 171 TRP B CA 1
ATOM 3380 C C . TRP B 1 171 ? -14.672 1.386 11.32 1 93.38 171 TRP B C 1
ATOM 3382 O O . TRP B 1 171 ? -15.062 0.965 10.227 1 93.38 171 TRP B O 1
ATOM 3392 N N . PHE B 1 172 ? -13.633 0.855 11.953 1 90.94 172 PHE B N 1
ATOM 3393 C CA . PHE B 1 172 ? -13.062 -0.424 11.555 1 90.94 172 PHE B CA 1
ATOM 3394 C C . PHE B 1 172 ? -13.781 -1.578 12.242 1 90.94 172 PHE B C 1
ATOM 3396 O O . PHE B 1 172 ? -13.172 -2.314 13.023 1 90.94 172 PHE B O 1
ATOM 3403 N N . SER B 1 173 ? -14.953 -1.716 12.117 1 85.88 173 SER B N 1
ATOM 3404 C CA . SER B 1 173 ? -15.812 -2.781 12.617 1 85.88 173 SER B CA 1
ATOM 3405 C C . SER B 1 173 ? -16.672 -3.363 11.5 1 85.88 173 SER B C 1
ATOM 3407 O O . SER B 1 173 ? -17.25 -2.621 10.703 1 85.88 173 SER B O 1
ATOM 3409 N N . PRO B 1 174 ? -16.484 -4.711 11.383 1 79.69 174 PRO B N 1
ATOM 3410 C CA . PRO B 1 174 ? -17.312 -5.301 10.32 1 79.69 174 PRO B CA 1
ATOM 3411 C C . PRO B 1 174 ? -18.797 -4.945 10.461 1 79.69 174 PRO B C 1
ATOM 3413 O O . PRO B 1 174 ? -19.297 -4.801 11.57 1 79.69 174 PRO B O 1
ATOM 3416 N N . SER B 1 175 ? -19.359 -4.496 9.43 1 73.69 175 SER B N 1
ATOM 3417 C CA . SER B 1 175 ? -20.781 -4.145 9.406 1 73.69 175 SER B CA 1
ATOM 3418 C C . SER B 1 175 ? -21.438 -4.605 8.117 1 73.69 175 SER B C 1
ATOM 3420 O O . SER B 1 175 ? -20.797 -5.223 7.266 1 73.69 175 SER B O 1
ATOM 3422 N N . ASP B 1 176 ? -22.688 -4.449 8.094 1 71.06 176 ASP B N 1
ATOM 3423 C CA . ASP B 1 176 ? -23.453 -4.75 6.891 1 71.06 176 ASP B CA 1
ATOM 3424 C C . ASP B 1 176 ? -23.062 -3.816 5.746 1 71.06 176 ASP B C 1
ATOM 3426 O O . ASP B 1 176 ? -23.375 -4.094 4.586 1 71.06 176 ASP B O 1
ATOM 3430 N N . LYS B 1 177 ? -22.516 -2.752 6.207 1 66.12 177 LYS B N 1
ATOM 3431 C CA . LYS B 1 177 ? -22.016 -1.845 5.176 1 66.12 177 LYS B CA 1
ATOM 3432 C C . LYS B 1 177 ? -20.656 -2.307 4.645 1 66.12 177 LYS B C 1
ATOM 3434 O O . LYS B 1 177 ? -19.672 -2.32 5.383 1 66.12 177 LYS B O 1
ATOM 3439 N N . GLU B 1 178 ? -20.656 -2.535 3.434 1 76.75 178 GLU B N 1
ATOM 3440 C CA . GLU B 1 178 ? -19.562 -3.285 2.83 1 76.75 178 GLU B CA 1
ATOM 3441 C C . GLU B 1 178 ? -18.359 -2.387 2.576 1 76.75 178 GLU B C 1
ATOM 3443 O O . GLU B 1 178 ? -17.203 -2.801 2.785 1 76.75 178 GLU B O 1
ATOM 3448 N N . ARG B 1 179 ? -18.672 -1.118 2.234 1 91.19 179 ARG B N 1
ATOM 3449 C CA . ARG B 1 179 ? -17.562 -0.246 1.83 1 91.19 179 ARG B CA 1
ATOM 3450 C C . ARG B 1 179 ? -17.641 1.093 2.557 1 91.19 179 ARG B C 1
ATOM 3452 O O . ARG B 1 179 ? -18.5 1.916 2.273 1 91.19 179 ARG B O 1
ATOM 3459 N N . THR B 1 180 ? -16.781 1.323 3.502 1 94.69 180 THR B N 1
ATOM 3460 C CA . THR B 1 180 ? -16.688 2.57 4.25 1 94.69 180 THR B CA 1
ATOM 3461 C C . THR B 1 180 ? -15.492 3.395 3.775 1 94.69 180 THR B C 1
ATOM 3463 O O . THR B 1 180 ? -14.367 2.896 3.729 1 94.69 180 THR B O 1
ATOM 3466 N N . PHE B 1 181 ? -15.766 4.648 3.369 1 97 181 PHE B N 1
ATOM 3467 C CA . PHE B 1 181 ? -14.727 5.578 2.955 1 97 181 PHE B CA 1
ATOM 3468 C C . PHE B 1 181 ? -14.461 6.617 4.039 1 97 181 PHE B C 1
ATOM 3470 O O . PHE B 1 181 ? -15.352 7.383 4.406 1 97 181 PHE B O 1
ATOM 3477 N N . VAL B 1 182 ? -13.289 6.664 4.547 1 98.06 182 VAL B N 1
ATOM 3478 C CA . VAL B 1 182 ? -12.93 7.613 5.594 1 98.06 182 VAL B CA 1
ATOM 3479 C C . VAL B 1 182 ? -11.953 8.648 5.039 1 98.06 182 VAL B C 1
ATOM 3481 O O . VAL B 1 182 ? -10.859 8.297 4.578 1 98.06 182 VAL B O 1
ATOM 3484 N N . PHE B 1 183 ? -12.352 9.906 5.02 1 98.56 183 PHE B N 1
ATOM 3485 C CA . PHE B 1 183 ? -11.5 11.016 4.598 1 98.56 183 PHE B CA 1
ATOM 3486 C C . PHE B 1 183 ? -10.852 11.688 5.801 1 98.56 183 PHE B C 1
ATOM 3488 O O . PHE B 1 183 ? -11.539 12.164 6.703 1 98.56 183 PHE B O 1
ATOM 3495 N N . THR B 1 184 ? -9.578 11.734 5.84 1 98.19 184 THR B N 1
ATOM 3496 C CA . THR B 1 184 ? -8.828 12.219 6.992 1 98.19 184 THR B CA 1
ATOM 3497 C C . THR B 1 184 ? -7.477 12.781 6.562 1 98.19 184 THR B C 1
ATOM 3499 O O . THR B 1 184 ? -7.344 13.312 5.453 1 98.19 184 THR B O 1
ATOM 3502 N N . SER B 1 185 ? -6.477 12.844 7.445 1 96.44 185 SER B N 1
ATOM 3503 C CA . SER B 1 185 ? -5.172 13.453 7.199 1 96.44 185 SER B CA 1
ATOM 3504 C C . SER B 1 185 ? -4.047 12.438 7.359 1 96.44 185 SER B C 1
ATOM 3506 O O . SER B 1 185 ? -4.293 11.273 7.695 1 96.44 185 SER B O 1
ATOM 3508 N N . GLY B 1 186 ? -2.877 12.891 7.039 1 94.81 186 GLY B N 1
ATOM 3509 C CA . GLY B 1 186 ? -1.71 12.023 7.008 1 94.81 186 GLY B CA 1
ATOM 3510 C C . GLY B 1 186 ? -1.383 11.414 8.359 1 94.81 186 GLY B C 1
ATOM 3511 O O . GLY B 1 186 ? -1.079 10.227 8.453 1 94.81 186 GLY B O 1
ATOM 3512 N N . THR B 1 187 ? -1.408 12.234 9.445 1 93.69 187 THR B N 1
ATOM 3513 C CA . THR B 1 187 ? -0.978 11.734 10.742 1 93.69 187 THR B CA 1
ATOM 3514 C C . THR B 1 187 ? -1.949 10.68 11.266 1 93.69 187 THR B C 1
ATOM 3516 O O . THR B 1 187 ? -1.53 9.625 11.742 1 93.69 187 THR B O 1
ATOM 3519 N N . PRO B 1 188 ? -3.281 10.93 11.219 1 96.62 188 PRO B N 1
ATOM 3520 C CA . PRO B 1 188 ? -4.203 9.867 11.617 1 96.62 188 PRO B CA 1
ATOM 3521 C C . PRO B 1 188 ? -3.996 8.578 10.812 1 96.62 188 PRO B C 1
ATOM 3523 O O . PRO B 1 188 ? -4.023 7.484 11.383 1 96.62 188 PRO B O 1
ATOM 3526 N N . ILE B 1 189 ? -3.768 8.688 9.516 1 96.19 189 ILE B N 1
ATOM 3527 C CA . ILE B 1 189 ? -3.543 7.504 8.688 1 96.19 189 ILE B CA 1
ATOM 3528 C C . ILE B 1 189 ? -2.289 6.773 9.164 1 96.19 189 ILE B C 1
ATOM 3530 O O . ILE B 1 189 ? -2.287 5.543 9.273 1 96.19 189 ILE B O 1
ATOM 3534 N N . SER B 1 190 ? -1.274 7.543 9.406 1 92.62 190 SER B N 1
ATOM 3535 C CA . SER B 1 190 ? -0.029 6.965 9.898 1 92.62 190 SER B CA 1
ATOM 3536 C C . SER B 1 190 ? -0.257 6.18 11.188 1 92.62 190 SER B C 1
ATOM 3538 O O . SER B 1 190 ? 0.267 5.078 11.352 1 92.62 190 SER B O 1
ATOM 3540 N N . LEU B 1 191 ? -1.038 6.695 12.086 1 92.25 191 LEU B N 1
ATOM 3541 C CA . LEU B 1 191 ? -1.331 6.035 13.352 1 92.25 191 LEU B CA 1
ATOM 3542 C C . LEU B 1 191 ? -2.119 4.746 13.125 1 92.25 191 LEU B C 1
ATOM 3544 O O . LEU B 1 191 ? -1.87 3.736 13.781 1 92.25 191 LEU B O 1
ATOM 3548 N N . VAL B 1 192 ? -3.062 4.797 12.211 1 92.31 192 VAL B N 1
ATOM 3549 C CA . VAL B 1 192 ? -3.857 3.613 11.906 1 92.31 192 VAL B CA 1
ATOM 3550 C C . VAL B 1 192 ? -2.959 2.523 11.336 1 92.31 192 VAL B C 1
ATOM 3552 O O . VAL B 1 192 ? -3.053 1.358 11.727 1 92.31 192 VAL B O 1
ATOM 3555 N N . LEU B 1 193 ? -2.125 2.912 10.391 1 89 193 LEU B N 1
ATOM 3556 C CA . LEU B 1 193 ? -1.198 1.954 9.797 1 89 193 LEU B CA 1
ATOM 3557 C C . LEU B 1 193 ? -0.301 1.335 10.859 1 89 193 LEU B C 1
ATOM 3559 O O . LEU B 1 193 ? -0.108 0.117 10.883 1 89 193 LEU B O 1
ATOM 3563 N N . LYS B 1 194 ? 0.182 2.162 11.734 1 84.5 194 LYS B N 1
ATOM 3564 C CA . LYS B 1 194 ? 1.005 1.66 12.828 1 84.5 194 LYS B CA 1
ATOM 3565 C C . LYS B 1 194 ? 0.233 0.657 13.68 1 84.5 194 LYS B C 1
ATOM 3567 O O . LYS B 1 194 ? 0.75 -0.412 14.008 1 84.5 194 LYS B O 1
ATOM 3572 N N . LYS B 1 195 ? -0.941 1.035 14.039 1 83.12 195 LYS B N 1
ATOM 3573 C CA . LYS B 1 195 ? -1.776 0.214 14.914 1 83.12 195 LYS B CA 1
ATOM 3574 C C . LYS B 1 195 ? -2.115 -1.119 14.25 1 83.12 195 LYS B C 1
ATOM 3576 O O . LYS B 1 195 ? -1.929 -2.18 14.852 1 83.12 195 LYS B O 1
ATOM 3581 N N . ILE B 1 196 ? -2.582 -1.043 13.07 1 77.06 196 ILE B N 1
ATOM 3582 C CA . ILE B 1 196 ? -3.07 -2.232 12.383 1 77.06 196 ILE B CA 1
ATOM 3583 C C . ILE B 1 196 ? -1.893 -3.127 12 1 77.06 196 ILE B C 1
ATOM 3585 O O . ILE B 1 196 ? -1.996 -4.355 12.047 1 77.06 196 ILE B O 1
ATOM 3589 N N . LEU B 1 197 ? -0.82 -2.441 11.664 1 69.94 197 LEU B N 1
ATOM 3590 C CA . LEU B 1 197 ? 0.359 -3.205 11.266 1 69.94 197 LEU B CA 1
ATOM 3591 C C . LEU B 1 197 ? 1.205 -3.566 12.484 1 69.94 197 LEU B C 1
ATOM 3593 O O . LEU B 1 197 ? 2.225 -4.25 12.352 1 69.94 197 LEU B O 1
ATOM 3597 N N . ARG B 1 198 ? 0.8 -3.201 13.695 1 62.66 198 ARG B N 1
ATOM 3598 C CA . ARG B 1 198 ? 1.421 -3.498 14.984 1 62.66 198 ARG B CA 1
ATOM 3599 C C . ARG B 1 198 ? 2.916 -3.199 14.953 1 62.66 198 ARG B C 1
ATOM 3601 O O . ARG B 1 198 ? 3.729 -4.031 15.359 1 62.66 198 ARG B O 1
ATOM 3608 N N . GLN B 1 199 ? 3.213 -2.16 14.352 1 59.62 199 GLN B N 1
ATOM 3609 C CA . GLN B 1 199 ? 4.617 -1.814 14.172 1 59.62 199 GLN B CA 1
ATOM 3610 C C . GLN B 1 199 ? 5.18 -1.121 15.414 1 59.62 199 GLN B C 1
ATOM 3612 O O . GLN B 1 199 ? 4.461 -0.387 16.094 1 59.62 199 GLN B O 1
ATOM 3617 N N . ASP B 1 200 ? 6.27 -1.606 15.781 1 61.56 200 ASP B N 1
ATOM 3618 C CA . ASP B 1 200 ? 6.992 -0.947 16.875 1 61.56 200 ASP B CA 1
ATOM 3619 C C . ASP B 1 200 ? 7.754 0.273 16.359 1 61.56 200 ASP B C 1
ATOM 3621 O O . ASP B 1 200 ? 8.719 0.716 16.984 1 61.56 200 ASP B O 1
ATOM 3625 N N . THR B 1 201 ? 7.281 0.793 15.305 1 61.31 201 THR B N 1
ATOM 3626 C CA . THR B 1 201 ? 7.996 1.923 14.711 1 61.31 201 THR B CA 1
ATOM 3627 C C . THR B 1 201 ? 7.465 3.242 15.266 1 61.31 201 THR B C 1
ATOM 3629 O O . THR B 1 201 ? 6.594 3.252 16.141 1 61.31 201 THR B O 1
ATOM 3632 N N . GLY B 1 202 ? 8.141 4.246 14.82 1 72.62 202 GLY B N 1
ATOM 3633 C CA . GLY B 1 202 ? 7.672 5.574 15.172 1 72.62 202 GLY B CA 1
ATOM 3634 C C . GLY B 1 202 ? 6.289 5.887 14.633 1 72.62 202 GLY B C 1
ATOM 3635 O O . GLY B 1 202 ? 5.938 5.461 13.531 1 72.62 202 GLY B O 1
ATOM 3636 N N . SER B 1 203 ? 5.41 6.465 15.359 1 71.75 203 SER B N 1
ATOM 3637 C CA . SER B 1 203 ? 4.008 6.758 15.07 1 71.75 203 SER B CA 1
ATOM 3638 C C . SER B 1 203 ? 3.865 7.574 13.797 1 71.75 203 SER B C 1
ATOM 3640 O O . SER B 1 203 ? 2.822 7.535 13.141 1 71.75 203 SER B O 1
ATOM 3642 N N . PHE B 1 204 ? 5 8.172 13.375 1 81.06 204 PHE B N 1
ATOM 3643 C CA . PHE B 1 204 ? 4.863 9.125 12.281 1 81.06 204 PHE B CA 1
ATOM 3644 C C . PHE B 1 204 ? 5.672 8.68 11.062 1 81.06 204 PHE B C 1
ATOM 3646 O O . PHE B 1 204 ? 5.871 9.453 10.125 1 81.06 204 PHE B O 1
ATOM 3653 N N . ASP B 1 205 ? 6.125 7.477 11.055 1 83.88 205 ASP B N 1
ATOM 3654 C CA . ASP B 1 205 ? 7.062 7.012 10.031 1 83.88 205 ASP B CA 1
ATOM 3655 C C . ASP B 1 205 ? 6.426 7.043 8.648 1 83.88 205 ASP B C 1
ATOM 3657 O O . ASP B 1 205 ? 7.109 7.27 7.648 1 83.88 205 ASP B O 1
ATOM 3661 N N . TRP B 1 206 ? 5.098 6.875 8.617 1 87.75 206 TRP B N 1
ATOM 3662 C CA . TRP B 1 206 ? 4.438 6.82 7.316 1 87.75 206 TRP B CA 1
ATOM 3663 C C . TRP B 1 206 ? 4.043 8.219 6.844 1 87.75 206 TRP B C 1
ATOM 3665 O O . TRP B 1 206 ? 3.881 8.453 5.645 1 87.75 206 TRP B O 1
ATOM 3675 N N . MET B 1 207 ? 3.906 9.078 7.805 1 87.44 207 MET B N 1
ATOM 3676 C CA . MET B 1 207 ? 3.277 10.375 7.566 1 87.44 207 MET B CA 1
ATOM 3677 C C . MET B 1 207 ? 3.951 11.102 6.406 1 87.44 207 MET B C 1
ATOM 3679 O O . MET B 1 207 ? 3.275 11.633 5.523 1 87.44 207 MET B O 1
ATOM 3683 N N . PRO B 1 208 ? 5.305 11.055 6.258 1 88.25 208 PRO B N 1
ATOM 3684 C CA . PRO B 1 208 ? 5.945 11.828 5.191 1 88.25 208 PRO B CA 1
ATOM 3685 C C . PRO B 1 208 ? 5.727 11.219 3.809 1 88.25 208 PRO B C 1
ATOM 3687 O O . PRO B 1 208 ? 6.027 11.859 2.795 1 88.25 208 PRO B O 1
ATOM 3690 N N . TRP B 1 209 ? 5.152 10.039 3.799 1 91.5 209 TRP B N 1
ATOM 3691 C CA . TRP B 1 209 ? 5.094 9.32 2.531 1 91.5 209 TRP B CA 1
ATOM 3692 C C . TRP B 1 209 ? 3.664 9.242 2.012 1 91.5 209 TRP B C 1
ATOM 3694 O O . TRP B 1 209 ? 3.424 8.766 0.901 1 91.5 209 TRP B O 1
ATOM 3704 N N . ILE B 1 210 ? 2.703 9.68 2.793 1 95.06 210 ILE B N 1
ATOM 3705 C CA . ILE B 1 210 ? 1.301 9.523 2.426 1 95.06 210 ILE B CA 1
ATOM 3706 C C . ILE B 1 210 ? 0.884 10.648 1.484 1 95.06 210 ILE B C 1
ATOM 3708 O O . ILE B 1 210 ? 0.834 11.82 1.885 1 95.06 210 ILE B O 1
ATOM 3712 N N . TRP B 1 211 ? 0.544 10.328 0.251 1 96.62 211 TRP B N 1
ATOM 3713 C CA . TRP B 1 211 ? 0.173 11.305 -0.763 1 96.62 211 TRP B CA 1
ATOM 3714 C C . TRP B 1 211 ? -1.216 11.875 -0.49 1 96.62 211 TRP B C 1
ATOM 3716 O O . TRP B 1 211 ? -2.061 11.203 0.107 1 96.62 211 TRP B O 1
ATOM 3726 N N . ASN B 1 212 ? -1.389 13.109 -0.95 1 97.06 212 ASN B N 1
ATOM 3727 C CA . ASN B 1 212 ? -2.748 13.641 -0.974 1 97.06 212 ASN B CA 1
ATOM 3728 C C . ASN B 1 212 ? -3.664 12.789 -1.854 1 97.06 212 ASN B C 1
ATOM 3730 O O . ASN B 1 212 ? -3.275 12.383 -2.947 1 97.06 212 ASN B O 1
ATOM 3734 N N . THR B 1 213 ? -4.852 12.477 -1.322 1 98.38 213 THR B N 1
ATOM 3735 C CA . THR B 1 213 ? -5.926 11.695 -1.93 1 98.38 213 THR B CA 1
ATOM 3736 C C . THR B 1 213 ? -5.504 10.242 -2.115 1 98.38 213 THR B C 1
ATOM 3738 O O . THR B 1 213 ? -6.109 9.508 -2.896 1 98.38 213 THR B O 1
ATOM 3741 N N . SER B 1 214 ? -4.406 9.875 -1.475 1 98.12 214 SER B N 1
ATOM 3742 C CA . SER B 1 214 ? -4.02 8.469 -1.529 1 98.12 214 SER B CA 1
ATOM 3743 C C . SER B 1 214 ? -5.062 7.578 -0.861 1 98.12 214 SER B C 1
ATOM 3745 O O . SER B 1 214 ? -5.734 8 0.081 1 98.12 214 SER B O 1
ATOM 3747 N N . LEU B 1 215 ? -5.113 6.41 -1.391 1 97.19 215 LEU B N 1
ATOM 3748 C CA . LEU B 1 215 ? -6.062 5.406 -0.921 1 97.19 215 LEU B CA 1
ATOM 3749 C C . LEU B 1 215 ? -5.34 4.254 -0.232 1 97.19 215 LEU B C 1
ATOM 3751 O O . LEU B 1 215 ? -4.414 3.668 -0.798 1 97.19 215 LEU B O 1
ATOM 3755 N N . SER B 1 216 ? -5.676 3.963 0.995 1 97 216 SER B N 1
ATOM 3756 C CA . SER B 1 216 ? -5.277 2.744 1.692 1 97 216 SER B CA 1
ATOM 3757 C C . SER B 1 216 ? -6.48 1.855 1.983 1 97 216 SER B C 1
ATOM 3759 O O . SER B 1 216 ? -7.461 2.307 2.58 1 97 216 SER B O 1
ATOM 3761 N N . THR B 1 217 ? -6.387 0.622 1.536 1 95.94 217 THR B N 1
ATOM 3762 C CA . THR B 1 217 ? -7.523 -0.291 1.58 1 95.94 217 THR B CA 1
ATOM 3763 C C . THR B 1 217 ? -7.316 -1.362 2.646 1 95.94 217 THR B C 1
ATOM 3765 O O . THR B 1 217 ? -6.297 -2.057 2.648 1 95.94 217 THR B O 1
ATOM 3768 N N . PHE B 1 218 ? -8.281 -1.461 3.523 1 93.81 218 PHE B N 1
ATOM 3769 C CA . PHE B 1 218 ? -8.273 -2.463 4.582 1 93.81 218 PHE B CA 1
ATOM 3770 C C . PHE B 1 218 ? -9.445 -3.428 4.418 1 93.81 218 PHE B C 1
ATOM 3772 O O . PHE B 1 218 ? -10.602 -3.006 4.336 1 93.81 218 PHE B O 1
ATOM 3779 N N . ARG B 1 219 ? -9.156 -4.711 4.355 1 91.75 219 ARG B N 1
ATOM 3780 C CA . ARG B 1 219 ? -10.195 -5.727 4.215 1 91.75 219 ARG B CA 1
ATOM 3781 C C . ARG B 1 219 ? -10.297 -6.586 5.469 1 91.75 219 ARG B C 1
ATOM 3783 O O . ARG B 1 219 ? -9.281 -6.93 6.078 1 91.75 219 ARG B O 1
ATOM 3790 N N . TRP B 1 220 ? -11.523 -6.875 5.793 1 89.31 220 TRP B N 1
ATOM 3791 C CA . TRP B 1 220 ? -11.758 -7.777 6.914 1 89.31 220 TRP B CA 1
ATOM 3792 C C . TRP B 1 220 ? -11.398 -9.211 6.543 1 89.31 220 TRP B C 1
ATOM 3794 O O . TRP B 1 220 ? -12.031 -9.805 5.664 1 89.31 220 TRP B O 1
ATOM 3804 N N . VAL B 1 221 ? -10.328 -9.711 7.141 1 83.25 221 VAL B N 1
ATOM 3805 C CA . VAL B 1 221 ? -9.828 -11.055 6.848 1 83.25 221 VAL B CA 1
ATOM 3806 C C . VAL B 1 221 ? -9.648 -11.828 8.148 1 83.25 221 VAL B C 1
ATOM 3808 O O . VAL B 1 221 ? -8.82 -11.469 8.984 1 83.25 221 VAL B O 1
ATOM 3811 N N . ARG B 1 222 ? -10.422 -12.922 8.352 1 80.25 222 ARG B N 1
ATOM 3812 C CA . ARG B 1 222 ? -10.289 -13.852 9.469 1 80.25 222 ARG B CA 1
ATOM 3813 C C . ARG B 1 222 ? -10.297 -13.109 10.805 1 80.25 222 ARG B C 1
ATOM 3815 O O . ARG B 1 222 ? -9.406 -13.297 11.633 1 80.25 222 ARG B O 1
ATOM 3822 N N . GLY B 1 223 ? -11.141 -12.148 10.922 1 80.56 223 GLY B N 1
ATOM 3823 C CA . GLY B 1 223 ? -11.398 -11.516 12.211 1 80.56 223 GLY B CA 1
ATOM 3824 C C . GLY B 1 223 ? -10.617 -10.234 12.414 1 80.56 223 GLY B C 1
ATOM 3825 O O . GLY B 1 223 ? -10.641 -9.648 13.5 1 80.56 223 GLY B O 1
ATOM 3826 N N . ARG B 1 224 ? -9.914 -9.805 11.383 1 84.25 224 ARG B N 1
ATOM 3827 C CA . ARG B 1 224 ? -9.188 -8.547 11.508 1 84.25 224 ARG B CA 1
ATOM 3828 C C . ARG B 1 224 ? -9.133 -7.809 10.18 1 84.25 224 ARG B C 1
ATOM 3830 O O . ARG B 1 224 ? -9.344 -8.406 9.125 1 84.25 224 ARG B O 1
ATOM 3837 N N . TYR B 1 225 ? -8.844 -6.527 10.266 1 88.5 225 TYR B N 1
ATOM 3838 C CA . TYR B 1 225 ? -8.617 -5.754 9.047 1 88.5 225 TYR B CA 1
ATOM 3839 C C . TYR B 1 225 ? -7.16 -5.859 8.609 1 88.5 225 TYR B C 1
ATOM 3841 O O . TYR B 1 225 ? -6.246 -5.664 9.414 1 88.5 225 TYR B O 1
ATOM 3849 N N . LEU B 1 226 ? -6.973 -6.227 7.379 1 88.62 226 LEU B N 1
ATOM 3850 C CA . LEU B 1 226 ? -5.66 -6.336 6.746 1 88.62 226 LEU B CA 1
ATOM 3851 C C . LEU B 1 226 ? -5.465 -5.242 5.703 1 88.62 226 LEU B C 1
ATOM 3853 O O . LEU B 1 226 ? -6.336 -5.02 4.859 1 88.62 226 LEU B O 1
ATOM 3857 N N . PRO B 1 227 ? -4.375 -4.414 5.852 1 91.38 227 PRO B N 1
ATOM 3858 C CA . PRO B 1 227 ? -4.102 -3.469 4.766 1 91.38 227 PRO B CA 1
ATOM 3859 C C . PRO B 1 227 ? -3.688 -4.164 3.471 1 91.38 227 PRO B C 1
ATOM 3861 O O . PRO B 1 227 ? -2.525 -4.547 3.318 1 91.38 227 PRO B O 1
ATOM 3864 N N . VAL B 1 228 ? -4.562 -4.297 2.545 1 92.69 228 VAL B N 1
ATOM 3865 C CA . VAL B 1 228 ? -4.293 -5.043 1.32 1 92.69 228 VAL B CA 1
ATOM 3866 C C . VAL B 1 228 ? -3.648 -4.121 0.288 1 92.69 228 VAL B C 1
ATOM 3868 O O . VAL B 1 228 ? -3.002 -4.59 -0.653 1 92.69 228 VAL B O 1
ATOM 3871 N N . SER B 1 229 ? -3.859 -2.879 0.415 1 95.5 229 SER B N 1
ATOM 3872 C CA . SER B 1 229 ? -3.182 -1.844 -0.358 1 95.5 229 SER B CA 1
ATOM 3873 C C . SER B 1 229 ? -2.926 -0.601 0.488 1 95.5 229 SER B C 1
ATOM 3875 O O . SER B 1 229 ? -3.77 -0.211 1.298 1 95.5 229 SER B O 1
ATOM 3877 N N . VAL B 1 230 ? -1.775 -0.041 0.309 1 95.62 230 VAL B N 1
ATOM 3878 C CA . VAL B 1 230 ? -1.394 1.11 1.12 1 95.62 230 VAL B CA 1
ATOM 3879 C C . VAL B 1 230 ? -0.884 2.232 0.218 1 95.62 230 VAL B C 1
ATOM 3881 O O . VAL B 1 230 ? -0.062 1.998 -0.67 1 95.62 230 VAL B O 1
ATOM 3884 N N . ASN B 1 231 ? -1.443 3.484 0.44 1 97.06 231 ASN B N 1
ATOM 3885 C CA . ASN B 1 231 ? -0.92 4.715 -0.144 1 97.06 231 ASN B CA 1
ATOM 3886 C C . ASN B 1 231 ? -0.921 4.656 -1.669 1 97.06 231 ASN B C 1
ATOM 3888 O O . ASN B 1 231 ? 0.075 5 -2.309 1 97.06 231 ASN B O 1
ATOM 3892 N N . ASN B 1 232 ? -2.041 4.223 -2.262 1 96.44 232 ASN B N 1
ATOM 3893 C CA . ASN B 1 232 ? -2.223 4.102 -3.705 1 96.44 232 ASN B CA 1
ATOM 3894 C C . ASN B 1 232 ? -2.857 5.355 -4.301 1 96.44 232 ASN B C 1
ATOM 3896 O O . ASN B 1 232 ? -3.773 5.93 -3.709 1 96.44 232 ASN B O 1
ATOM 3900 N N . VAL B 1 233 ? -2.336 5.801 -5.449 1 96.69 233 VAL B N 1
ATOM 3901 C CA . VAL B 1 233 ? -2.916 6.957 -6.129 1 96.69 233 VAL B CA 1
ATOM 3902 C C . VAL B 1 233 ? -3.133 6.633 -7.605 1 96.69 233 VAL B C 1
ATOM 3904 O O . VAL B 1 233 ? -2.654 7.355 -8.484 1 96.69 233 VAL B O 1
ATOM 3907 N N . PRO B 1 234 ? -3.92 5.602 -7.871 1 94.25 234 PRO B N 1
ATOM 3908 C CA . PRO B 1 234 ? -4.113 5.199 -9.266 1 94.25 234 PRO B CA 1
ATOM 3909 C C . PRO B 1 234 ? -4.734 6.305 -10.117 1 94.25 234 PRO B C 1
ATOM 3911 O O . PRO B 1 234 ? -4.559 6.32 -11.336 1 94.25 234 PRO B O 1
ATOM 3914 N N . HIS B 1 235 ? -5.43 7.195 -9.492 1 96.12 235 HIS B N 1
ATOM 3915 C CA . HIS B 1 235 ? -6.105 8.297 -10.172 1 96.12 235 HIS B CA 1
ATOM 3916 C C . HIS B 1 235 ? -5.125 9.398 -10.555 1 96.12 235 HIS B C 1
ATOM 3918 O O . HIS B 1 235 ? -5.488 10.344 -11.25 1 96.12 235 HIS B O 1
ATOM 3924 N N . LEU B 1 236 ? -3.92 9.352 -10.055 1 96.5 236 LEU B N 1
ATOM 3925 C CA . LEU B 1 236 ? -2.844 10.289 -10.359 1 96.5 236 LEU B CA 1
ATOM 3926 C C . LEU B 1 236 ? -1.65 9.562 -10.977 1 96.5 236 LEU B C 1
ATOM 3928 O O . LEU B 1 236 ? -0.585 9.484 -10.359 1 96.5 236 LEU B O 1
ATOM 3932 N N . PRO B 1 237 ? -1.76 9.148 -12.18 1 91.31 237 PRO B N 1
ATOM 3933 C CA . PRO B 1 237 ? -0.718 8.297 -12.766 1 91.31 237 PRO B CA 1
ATOM 3934 C C . PRO B 1 237 ? 0.601 9.039 -12.969 1 91.31 237 PRO B C 1
ATOM 3936 O O . PRO B 1 237 ? 1.665 8.414 -13.008 1 91.31 237 PRO B O 1
ATOM 3939 N N . GLU B 1 238 ? 0.579 10.344 -13.094 1 92.25 238 GLU B N 1
ATOM 3940 C CA . GLU B 1 238 ? 1.795 11.125 -13.305 1 92.25 238 GLU B CA 1
ATOM 3941 C C . GLU B 1 238 ? 2.344 11.664 -11.984 1 92.25 238 GLU B C 1
ATOM 3943 O O . GLU B 1 238 ? 1.649 12.383 -11.266 1 92.25 238 GLU B O 1
ATOM 3948 N N . LYS B 1 239 ? 3.566 11.422 -11.695 1 90.44 239 LYS B N 1
ATOM 3949 C CA . LYS B 1 239 ? 4.207 11.789 -10.43 1 90.44 239 LYS B CA 1
ATOM 3950 C C . LYS B 1 239 ? 4.07 13.281 -10.164 1 90.44 239 LYS B C 1
ATOM 3952 O O . LYS B 1 239 ? 3.84 13.695 -9.023 1 90.44 239 LYS B O 1
ATOM 3957 N N . PRO B 1 240 ? 4.18 14.164 -11.18 1 90.19 240 PRO B N 1
ATOM 3958 C CA . PRO B 1 240 ? 4.074 15.594 -10.906 1 90.19 240 PRO B CA 1
ATOM 3959 C C . PRO B 1 240 ? 2.705 15.992 -10.359 1 90.19 240 PRO B C 1
ATOM 3961 O O . PRO B 1 240 ? 2.557 17.078 -9.781 1 90.19 240 PRO B O 1
ATOM 3964 N N . ASP B 1 241 ? 1.712 15.141 -10.555 1 93.75 241 ASP B N 1
ATOM 3965 C CA . ASP B 1 241 ? 0.368 15.445 -10.07 1 93.75 241 ASP B CA 1
ATOM 3966 C C . ASP B 1 241 ? 0.218 15.055 -8.602 1 93.75 241 ASP B C 1
ATOM 3968 O O . ASP B 1 241 ? -0.777 15.398 -7.961 1 93.75 241 ASP B O 1
ATOM 3972 N N . ARG B 1 242 ? 1.169 14.352 -8.07 1 94.44 242 ARG B N 1
ATOM 3973 C CA . ARG B 1 242 ? 1.123 13.891 -6.684 1 94.44 242 ARG B CA 1
ATOM 3974 C C . ARG B 1 242 ? 1.733 14.922 -5.742 1 94.44 242 ARG B C 1
ATOM 3976 O O . ARG B 1 242 ? 2.697 15.602 -6.102 1 94.44 242 ARG B O 1
ATOM 3983 N N . THR B 1 243 ? 1.141 15.078 -4.598 1 90.94 243 THR B N 1
ATOM 3984 C CA . THR B 1 243 ? 1.663 16.016 -3.611 1 90.94 243 THR B CA 1
ATOM 3985 C C . THR B 1 243 ? 1.689 15.383 -2.223 1 90.94 243 THR B C 1
ATOM 3987 O O . THR B 1 243 ? 0.916 14.469 -1.938 1 90.94 243 THR B O 1
ATOM 3990 N N . LEU B 1 244 ? 2.592 15.82 -1.35 1 87 244 LEU B N 1
ATOM 3991 C CA . LEU B 1 244 ? 2.734 15.367 0.029 1 87 244 LEU B CA 1
ATOM 3992 C C . LEU B 1 244 ? 2.418 16.484 1.009 1 87 244 LEU B C 1
ATOM 3994 O O . LEU B 1 244 ? 2.443 16.281 2.225 1 87 244 LEU B O 1
ATOM 3998 N N . PHE B 1 245 ? 2.221 17.734 0.557 1 78.94 245 PHE B N 1
ATOM 3999 C CA . PHE B 1 245 ? 1.891 18.906 1.364 1 78.94 245 PHE B CA 1
ATOM 4000 C C . PHE B 1 245 ? 1.061 19.906 0.562 1 78.94 245 PHE B C 1
ATOM 4002 O O . PHE B 1 245 ? 1.102 19.906 -0.669 1 78.94 245 PHE B O 1
#

Solvent-accessible surface area (backbone atoms only — not comparable to full-atom values): 25021 Å² total; per-residue (Å²): 118,28,32,39,36,45,26,25,26,27,34,37,26,73,84,48,98,52,54,50,37,56,33,74,65,10,40,48,49,14,20,37,39,17,29,48,32,37,72,60,68,59,65,69,62,30,33,37,20,14,68,47,56,30,18,45,50,22,53,50,29,17,50,52,15,24,39,70,64,40,60,69,74,50,57,82,50,58,60,77,78,29,56,44,79,42,62,37,35,42,60,79,59,75,60,45,56,58,55,43,46,53,55,45,34,75,75,30,67,67,52,33,52,50,53,52,53,34,69,71,30,53,84,74,42,62,69,67,28,50,51,44,48,52,52,53,48,50,54,42,50,50,49,39,61,68,52,83,67,69,61,87,94,45,82,47,42,68,58,52,52,47,36,30,50,51,44,46,56,65,69,69,50,86,51,92,57,39,30,35,35,35,30,24,30,44,60,46,49,16,40,49,51,32,60,71,36,56,46,91,61,66,61,57,71,48,29,84,60,39,34,44,43,10,39,26,35,28,35,56,52,97,90,38,68,40,76,58,22,32,48,32,46,54,61,48,72,50,61,89,73,56,42,73,99,117,29,32,40,35,45,26,25,26,28,33,38,26,73,85,46,94,52,53,49,36,55,34,73,65,10,39,48,50,16,19,37,39,17,28,47,32,38,73,60,67,60,63,70,64,31,33,37,21,14,67,47,56,30,18,44,50,22,53,48,28,17,49,52,16,24,39,72,64,40,60,68,76,51,60,83,49,58,60,76,77,30,56,42,78,42,62,35,35,42,59,82,60,73,62,47,57,56,55,43,47,54,55,43,34,74,75,31,68,67,52,32,51,52,53,53,52,35,69,71,30,54,85,75,43,62,69,66,29,50,53,44,49,52,52,52,48,48,54,43,50,50,50,40,61,68,50,83,67,70,61,87,92,45,82,48,43,69,58,52,54,48,37,31,49,51,43,47,56,67,69,69,49,86,50,93,55,38,31,33,35,36,29,23,30,42,59,48,50,17,41,49,51,33,59,70,37,56,46,91,61,66,62,58,72,48,30,83,61,40,36,44,42,11,37,25,36,27,35,55,54,96,90,37,66,39,76,58,22,32,50,33,47,52,61,48,72,49,60,89,73,56,43,73,100